Protein AF-A0A965MIX3-F1 (afdb_monomer)

Mean predicted aligned error: 8.09 Å

Secondary structure (DSSP, 8-state):
-EEEEEEPEE-SS--TT-EEEEEEE--SS---EEEEE-TT-S-B-TT--BSEEEETTTTEEEE-HHHHHHHHHHS----EEEEEEE--TT---EEEEEE--EE--S-EEEEETTT--TTS--SSSTT-BS-HHHHHTT--TT-EEEEESEE--TT--TT----TT--TT-HHHH----SEEEES-B--SSS-EEEEESSTT-EEE--TTEEEEEES-EEEEEES-EEE-SHHHHGGGHHHHTTEEEEETTT-TT--GGGTTT-B-TTS-B-EEEEEEEE-TTS-EEEEEEEEPPTT--HHHHHHHT--------------B--GGGT-EEEEEES-EEEEEES-EEES-SS-SEEEES-EEEEEES-EEES-STT-SS---SEEEES----S-TTS--S-SEEEEEES-EEES---SS----TT-SS---------SEEEEEE--TTTTSTT---EEEEES-EEES-SS-SB--EEES--

Radius of gyration: 25.06 Å; Cα contacts (8 Å, |Δi|>4): 1300; chains: 1; bounding box: 61×59×76 Å

Sequence (480 aa):
CIRDRSANNLIGEAKENEVVAKFTVFDADGDDLYIGWENGGVPTDELEMPLYDINPSENGIILTRAGAQFANDNSYLPEISLVLVDDAENDQGSAVASVRPHVVMGTAYFVDQKDGADANSGLDLADAFSSIEKANDVVQPGDTVFIVGSYARDDYNPDFEIAADTDLMDPYIWNSQNTILIKDIYGTESEPITYRGWDDNAKVIAQGTAGIQVRSSQYVNIENLEVFGLVDHIGDGAKKLQFVYRMDVNRVSDYNREDYQYLQDSDGNQFDLFIGSTFDESGATDYDYFYRIPPDSSAEFVKLNFSNPDTDPLIQNLHDDRPALTSTRGILVKDSQYVNIVENHTHHIPGTGIRVAGSEYVNVIGNEVNDTTRASSQGTQALVVSDATHLIDVDDDLSNIYKIVIARNEVHHNFNEVYSWVGNKTFITPHLDEGNGVSPQWLTDESWIADDATGLVLLAENTTYLNGLSGVNNHAGDRV

Foldseek 3Di:
DWDDKKAAEADPQFDFFAFGMAIDDDDPPPDDKDKAFPDPHADADPVRHHQWDQDPVGNTITGHPRVSVCCVVQQFHDKGKMKIWDPPPPDTDIDIDIDTGGRQQDAEFEEELPQEDLVFPRRDPNRHHNDPVSVLVDDAFRYEYAAEAEQFDPPDDPQAALDPPDDLPPVQQQAQDESAENEPEEYDPSGAYEYEYNIQRREQEFFHAESYEYYNYERYEYAHYHQAYCLVRHDPVLQVQLQKWKDQQVVDPPDDPVQQQQAADPVRHRFKHWQDFDADPVRHTGMTMIGGDAPPQDPCNCVVPPDDDDDDHDDDDDPTRGGSNQAYERYEYELYEQYEYEQYEFECASAEDYEYANYWQYENEQYEWAHYVASHLAAGAHHEYAQYAQPQDPVRPPDDLARYEHANYEFAHFWYNFAHDDRRDSHGDRDRQHHAGHEYEHPPHCRSPDPPGRHAYDYYHYHAYHTTNYNYYYHNHDRD

Solvent-accessible surface area (backbone atoms only — not comparable to full-atom values): 24632 Å² total; per-residue (Å²): 82,74,76,49,76,47,53,34,74,37,78,64,87,54,45,62,68,38,69,35,31,38,55,44,75,46,74,94,83,76,73,69,73,44,82,43,57,36,101,80,53,67,58,54,52,100,83,70,42,48,25,57,43,81,38,85,91,71,52,26,34,21,24,26,66,54,22,14,50,45,33,67,76,65,49,45,53,76,68,46,48,33,29,39,39,43,72,50,95,84,60,73,52,69,35,75,53,69,50,56,38,45,46,51,66,46,57,58,33,26,29,20,53,83,82,32,35,72,86,44,82,13,68,40,82,91,36,7,15,30,40,66,68,62,50,68,76,67,67,50,54,17,16,32,39,28,36,40,42,64,42,56,41,97,82,66,57,93,84,56,60,54,52,101,82,55,66,90,78,43,62,76,44,54,40,51,62,51,40,34,76,48,62,71,45,66,30,36,97,94,25,39,28,34,40,29,32,61,48,96,64,12,32,35,41,24,34,12,50,11,17,36,29,41,29,56,27,30,21,36,36,41,33,47,32,40,28,36,33,48,34,80,45,38,48,81,33,29,68,71,52,37,44,36,32,34,34,55,55,79,80,38,94,82,65,53,70,78,60,53,48,24,36,53,51,101,86,68,49,70,34,29,38,65,77,50,69,44,60,46,98,86,68,46,74,40,36,41,30,32,38,51,48,56,72,90,64,47,74,63,60,49,51,76,74,66,71,82,89,90,73,80,80,74,90,86,84,62,73,65,46,58,48,15,57,29,50,12,18,19,39,30,40,30,52,28,35,46,33,39,41,33,47,27,40,24,28,31,9,12,9,27,15,37,36,40,31,48,27,33,41,36,39,40,33,48,25,40,37,28,44,7,9,33,34,10,27,55,81,35,30,24,32,33,40,27,31,37,45,50,84,73,51,76,93,72,59,86,60,75,60,49,30,29,39,43,28,48,25,43,26,30,50,11,28,38,78,36,47,32,55,56,68,80,48,98,64,57,70,86,46,80,67,33,3,26,15,42,28,43,29,47,33,65,32,71,45,44,66,34,94,81,48,69,62,22,40,42,82,43,78,57,49,54,46,72,26,40,68,33,40,67,46,76,46,69,47,63,56,105

pLDDT: mean 85.26, std 15.18, range [28.98, 98.88]

Nearest PDB structures (foldseek):
  7b8b-assembly2_B  TM=4.689E-01  e=3.485E-02  Arabidopsis thaliana
  5zku-assembly1_A  TM=3.516E-01  e=1.735E-02  Pseudarthrobacter chlorophenolicus A6
  8ikx-assembly1_A  TM=3.765E-01  e=4.047E-02  Arabidopsis thaliana
  6w4q-assembly2_D  TM=2.371E-01  e=5.512E-03  Kuttervirus CBA120
  5zkw-assembly2_F  TM=2.439E-01  e=1.274E-01  Pseudarthrobacter chlorophenolicus A6

Structure (mmCIF, N/CA/C/O backbone):
data_AF-A0A965MIX3-F1
#
_entry.id   AF-A0A965MIX3-F1
#
loop_
_atom_site.group_PDB
_atom_site.id
_atom_site.type_symbol
_atom_site.label_atom_id
_atom_site.label_alt_id
_atom_site.label_comp_id
_atom_site.label_asym_id
_atom_site.label_entity_id
_atom_site.label_seq_id
_atom_site.pdbx_PDB_ins_code
_atom_site.Cartn_x
_atom_site.Cartn_y
_atom_site.Cartn_z
_atom_site.occupancy
_atom_site.B_iso_or_equiv
_atom_site.auth_seq_id
_atom_site.auth_comp_id
_atom_site.auth_asym_id
_atom_site.auth_atom_id
_atom_site.pdbx_PDB_model_num
ATOM 1 N N . CYS A 1 1 ? 1.453 -23.597 18.185 1.00 55.38 1 CYS A N 1
ATOM 2 C CA . CYS A 1 1 ? 1.616 -22.218 17.661 1.00 55.38 1 CYS A CA 1
ATOM 3 C C . CYS A 1 1 ? 0.250 -21.602 17.349 1.00 55.38 1 CYS A C 1
ATOM 5 O O . CYS A 1 1 ? -0.703 -22.334 17.093 1.00 55.38 1 CYS A O 1
ATOM 7 N N . ILE A 1 2 ? 0.143 -20.274 17.354 1.00 56.72 2 ILE A N 1
ATOM 8 C CA . ILE A 1 2 ? -1.032 -19.566 16.818 1.00 56.72 2 ILE A CA 1
ATOM 9 C C . ILE A 1 2 ? -0.927 -19.614 15.292 1.00 56.72 2 ILE A C 1
ATOM 11 O O . ILE A 1 2 ? 0.169 -19.424 14.766 1.00 56.72 2 ILE A O 1
ATOM 15 N N . ARG A 1 3 ? -2.017 -19.953 14.600 1.00 53.84 3 ARG A N 1
ATOM 16 C CA . ARG A 1 3 ? -2.045 -20.026 13.130 1.00 53.84 3 ARG A CA 1
ATOM 17 C C . ARG A 1 3 ? -2.667 -18.791 12.509 1.00 53.84 3 ARG A C 1
ATOM 19 O O . ARG A 1 3 ? -2.034 -18.182 11.666 1.00 53.84 3 ARG A O 1
ATOM 26 N N . ASP A 1 4 ? -3.848 -18.418 12.993 1.00 61.09 4 ASP A N 1
ATOM 27 C CA . ASP A 1 4 ? -4.635 -17.325 12.429 1.00 61.09 4 ASP A CA 1
ATOM 28 C C . ASP A 1 4 ? -5.164 -16.430 13.548 1.00 61.09 4 ASP A C 1
ATOM 30 O O . ASP A 1 4 ? -5.455 -16.896 14.660 1.00 61.09 4 ASP A O 1
ATOM 34 N N . ARG A 1 5 ? -5.307 -15.145 13.237 1.00 70.75 5 ARG A N 1
ATOM 35 C CA . ARG A 1 5 ? -5.892 -14.126 14.107 1.00 70.75 5 ARG A CA 1
ATOM 36 C C . ARG A 1 5 ? -6.788 -13.237 13.257 1.00 70.75 5 ARG A C 1
ATOM 38 O O . ARG A 1 5 ? -6.349 -12.765 12.220 1.00 70.75 5 ARG A O 1
ATOM 45 N N . SER A 1 6 ? -8.010 -13.003 13.716 1.00 74.56 6 SER A N 1
ATOM 46 C CA . SER A 1 6 ? -8.964 -12.140 13.017 1.00 74.56 6 SER A CA 1
ATOM 47 C C . SER A 1 6 ? -9.573 -11.154 14.007 1.00 74.56 6 SER A C 1
ATOM 49 O O . SER A 1 6 ? -10.081 -11.576 15.055 1.00 74.56 6 SER A O 1
ATOM 51 N N . ALA A 1 7 ? -9.564 -9.865 13.682 1.00 80.06 7 ALA A N 1
ATOM 52 C CA . ALA A 1 7 ? -10.340 -8.857 14.398 1.00 80.06 7 ALA A CA 1
ATOM 53 C C . ALA A 1 7 ? -11.741 -8.747 13.795 1.00 80.06 7 ALA A C 1
ATOM 55 O O . ALA A 1 7 ? -11.904 -8.707 12.578 1.00 80.06 7 ALA A O 1
ATOM 56 N N . ASN A 1 8 ? -12.756 -8.651 14.650 1.00 84.19 8 ASN A N 1
ATOM 57 C CA . ASN A 1 8 ? -14.099 -8.309 14.202 1.00 84.19 8 ASN A CA 1
ATOM 58 C C . ASN A 1 8 ? -14.252 -6.788 14.112 1.00 84.19 8 ASN A C 1
ATOM 60 O O . ASN A 1 8 ? -13.703 -6.035 14.921 1.00 84.19 8 ASN A O 1
ATOM 64 N N . ASN A 1 9 ? -15.064 -6.354 13.151 1.00 88.88 9 ASN A N 1
ATOM 65 C CA . ASN A 1 9 ? -15.452 -4.958 13.000 1.00 88.88 9 ASN A CA 1
ATOM 66 C C . ASN A 1 9 ? -16.675 -4.670 13.880 1.00 88.88 9 ASN A C 1
ATOM 68 O O . ASN A 1 9 ? -17.725 -5.291 13.704 1.00 88.88 9 ASN A O 1
ATOM 72 N N . LEU A 1 10 ? -16.556 -3.718 14.805 1.00 90.75 10 LEU A N 1
ATOM 73 C CA . LEU A 1 10 ? -17.672 -3.227 15.609 1.00 90.75 10 LEU A CA 1
ATOM 74 C C . LEU A 1 10 ? -18.407 -2.141 14.826 1.00 90.75 10 LEU A C 1
ATOM 76 O O . LEU A 1 10 ? -17.946 -1.003 14.727 1.00 90.75 10 LEU A O 1
ATOM 80 N N . ILE A 1 11 ? -19.541 -2.520 14.235 1.00 90.31 11 ILE A N 1
ATOM 81 C CA . ILE A 1 11 ? -20.401 -1.610 13.477 1.00 90.31 11 ILE A CA 1
ATOM 82 C C . ILE A 1 11 ? -21.569 -1.173 14.361 1.00 90.31 11 ILE A C 1
ATOM 84 O O . ILE A 1 11 ? -22.446 -1.972 14.699 1.00 90.31 11 ILE A O 1
ATOM 88 N N . GLY A 1 12 ? -21.608 0.118 14.681 1.00 87.94 12 GLY A N 1
ATOM 89 C CA . GLY A 1 12 ? -22.600 0.696 15.584 1.00 87.94 12 GLY A CA 1
ATOM 90 C C . GLY A 1 12 ? -22.207 0.567 17.058 1.00 87.94 12 GLY A C 1
ATOM 91 O O . GLY A 1 12 ? -21.036 0.436 17.392 1.00 87.94 12 GLY A O 1
ATOM 92 N N . GLU A 1 13 ? -23.198 0.645 17.949 1.00 91.56 13 GLU A N 1
ATOM 93 C CA . GLU A 1 13 ? -22.971 0.646 19.402 1.00 91.56 13 GLU A CA 1
ATOM 94 C C . GLU A 1 13 ? -22.423 -0.705 19.893 1.00 91.56 13 GLU A C 1
ATOM 96 O O . GLU A 1 13 ? -23.115 -1.729 19.808 1.00 91.56 13 GLU A O 1
ATOM 101 N N . ALA A 1 14 ? -21.212 -0.674 20.458 1.00 93.50 14 ALA A N 1
ATOM 102 C CA . ALA A 1 14 ? -20.521 -1.831 21.019 1.00 93.50 14 ALA A CA 1
ATOM 103 C C . ALA A 1 14 ? -21.218 -2.347 22.287 1.00 93.50 14 ALA A C 1
ATOM 105 O O . ALA A 1 14 ? -21.688 -1.558 23.118 1.00 93.50 14 ALA A O 1
ATOM 106 N N . LYS A 1 15 ? -21.274 -3.675 22.466 1.00 94.62 15 LYS A N 1
ATOM 107 C CA . LYS A 1 15 ? -22.024 -4.331 23.556 1.00 94.62 15 LYS A CA 1
ATOM 108 C C . LYS A 1 15 ? -21.170 -5.275 24.397 1.00 94.62 15 LYS A C 1
ATOM 110 O O . LYS A 1 15 ? -20.228 -5.902 23.932 1.00 94.62 15 LYS A O 1
ATOM 115 N N . GLU A 1 16 ? -21.558 -5.431 25.663 1.00 95.50 16 GLU A N 1
ATOM 116 C CA . GLU A 1 16 ? -20.978 -6.448 26.547 1.00 95.50 16 GLU A CA 1
ATOM 117 C C . GLU A 1 16 ? -21.191 -7.859 25.966 1.00 95.50 16 GLU A C 1
ATOM 119 O O . GLU A 1 16 ? -22.294 -8.201 25.530 1.00 95.50 16 GLU A O 1
ATOM 124 N N . ASN A 1 17 ? -20.148 -8.689 26.024 1.00 92.69 17 ASN A N 1
ATOM 125 C CA . ASN A 1 17 ? -20.038 -10.026 25.429 1.00 92.69 17 ASN A CA 1
ATOM 126 C C . ASN A 1 17 ? -19.986 -10.069 23.892 1.00 92.69 17 ASN A C 1
ATOM 128 O O . ASN A 1 17 ? -20.071 -11.151 23.313 1.00 92.69 17 ASN A O 1
ATOM 132 N N . GLU A 1 18 ? -19.845 -8.929 23.217 1.00 92.31 18 GLU A N 1
ATOM 133 C CA . GLU A 1 18 ? -19.603 -8.906 21.776 1.00 92.31 18 GLU A CA 1
ATOM 134 C C . GLU A 1 18 ? -18.196 -9.427 21.462 1.00 92.31 18 GLU A C 1
ATOM 136 O O . GLU A 1 18 ? -17.225 -9.032 22.109 1.00 92.31 18 GLU A O 1
ATOM 141 N N . VAL A 1 19 ? -18.085 -10.345 20.497 1.00 90.81 19 VAL A N 1
ATOM 142 C CA . VAL A 1 19 ? -16.802 -10.934 20.087 1.00 90.81 19 VAL A CA 1
ATOM 143 C C . VAL A 1 19 ? -16.039 -9.916 19.249 1.00 90.81 19 VAL A C 1
ATOM 145 O O . VAL A 1 19 ? -16.538 -9.480 18.215 1.00 90.81 19 VAL A O 1
ATOM 148 N N . VAL A 1 20 ? -14.817 -9.590 19.658 1.00 90.62 20 VAL A N 1
ATOM 149 C CA . VAL A 1 20 ? -13.956 -8.585 19.012 1.00 90.62 20 VAL A CA 1
ATOM 150 C C . VAL A 1 20 ? -12.722 -9.170 18.346 1.00 90.62 20 VAL A C 1
ATOM 152 O O . VAL A 1 20 ? -12.152 -8.541 17.460 1.00 90.62 20 VAL A O 1
ATOM 155 N N . ALA A 1 21 ? -12.325 -10.381 18.724 1.00 88.69 21 ALA A N 1
ATOM 156 C CA . ALA A 1 21 ? -11.260 -11.104 18.047 1.00 88.69 21 ALA A CA 1
ATOM 157 C C . ALA A 1 21 ? -11.451 -12.614 18.164 1.00 88.69 21 ALA A C 1
ATOM 159 O O . ALA A 1 21 ? -12.106 -13.102 19.089 1.00 88.69 21 ALA A O 1
ATOM 160 N N . LYS A 1 22 ? -10.839 -13.357 17.244 1.00 85.12 22 LYS A N 1
ATOM 161 C CA . LYS A 1 22 ? -10.711 -14.815 17.303 1.00 85.12 22 LYS A CA 1
ATOM 162 C C . LYS A 1 22 ? -9.271 -15.215 17.036 1.00 85.12 22 LYS A C 1
ATOM 164 O O . LYS A 1 22 ? -8.594 -14.592 16.222 1.00 85.12 22 LYS A O 1
ATOM 169 N N . PHE A 1 23 ? -8.839 -16.274 17.712 1.00 78.31 23 PHE A N 1
ATOM 170 C CA . PHE A 1 23 ? -7.507 -16.842 17.548 1.00 78.31 23 PHE A CA 1
ATOM 171 C C . PHE A 1 23 ? -7.619 -18.338 17.283 1.00 78.31 23 PHE A C 1
ATOM 173 O O . PHE A 1 23 ? -8.242 -19.077 18.051 1.00 78.31 23 PHE A O 1
ATOM 180 N N . THR A 1 24 ? -6.984 -18.794 16.207 1.00 74.69 24 THR A N 1
ATOM 181 C CA . THR A 1 24 ? -6.871 -20.220 15.906 1.00 74.69 24 THR A CA 1
ATOM 182 C C . THR A 1 24 ? -5.557 -20.734 16.465 1.00 74.69 24 THR A C 1
ATOM 184 O O . THR A 1 24 ? -4.473 -20.335 16.033 1.00 74.69 24 THR A O 1
ATOM 187 N N . VAL A 1 25 ? -5.652 -21.650 17.423 1.00 72.12 25 VAL A N 1
ATOM 188 C CA . VAL A 1 25 ? -4.497 -22.282 18.061 1.00 72.12 25 VAL A CA 1
ATOM 189 C C . VAL A 1 25 ? -4.278 -23.670 17.472 1.00 72.12 25 VAL A C 1
ATOM 191 O O . VAL A 1 25 ? -5.223 -24.437 17.288 1.00 72.12 25 VAL A O 1
ATOM 194 N N . PHE A 1 26 ? -3.030 -23.983 17.136 1.00 69.81 26 PHE A N 1
ATOM 195 C CA . PHE A 1 26 ? -2.624 -25.309 16.697 1.00 69.81 26 PHE A CA 1
ATOM 196 C C . PHE A 1 26 ? -1.649 -25.912 17.695 1.00 69.81 26 PHE A C 1
ATOM 198 O O . PHE A 1 26 ? -0.564 -25.374 17.921 1.00 69.81 26 PHE A O 1
ATOM 205 N N . ASP A 1 27 ? -2.048 -27.055 18.221 1.00 69.31 27 ASP A N 1
ATOM 206 C CA . ASP A 1 27 ? -1.254 -27.937 19.055 1.00 69.31 27 ASP A CA 1
ATOM 207 C C . ASP A 1 27 ? -0.818 -29.140 18.201 1.00 69.31 27 ASP A C 1
ATOM 209 O O . ASP A 1 27 ? -1.652 -29.795 17.565 1.00 69.31 27 ASP A O 1
ATOM 213 N N . ALA A 1 28 ? 0.491 -29.366 18.100 1.00 69.00 28 ALA A N 1
ATOM 214 C CA . ALA A 1 28 ? 1.048 -30.393 17.225 1.00 69.00 28 ALA A CA 1
ATOM 215 C C . ALA A 1 28 ? 1.093 -31.778 17.893 1.00 69.00 28 ALA A C 1
ATOM 217 O O . ALA A 1 28 ? 1.092 -32.793 17.188 1.00 69.00 28 ALA A O 1
ATOM 218 N N . ASP A 1 29 ? 1.142 -31.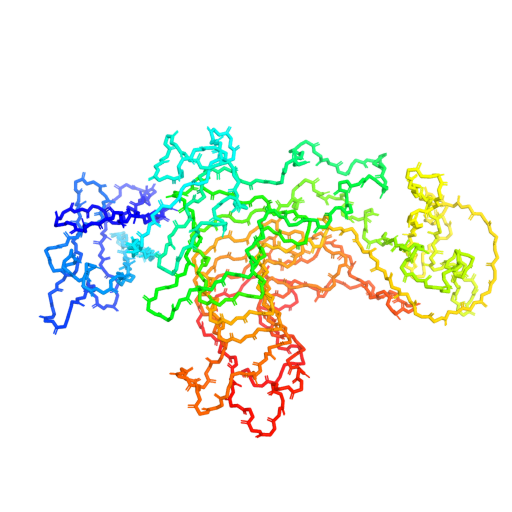821 19.219 1.00 72.06 29 ASP A N 1
ATOM 219 C CA . ASP A 1 29 ? 1.422 -32.982 20.058 1.00 72.06 29 ASP A CA 1
ATOM 220 C C . ASP A 1 29 ? 0.281 -33.346 21.017 1.00 72.06 29 ASP A C 1
ATOM 222 O O . ASP A 1 29 ? 0.240 -34.486 21.494 1.00 72.06 29 ASP A O 1
ATOM 226 N N . GLY A 1 30 ? -0.729 -32.485 21.145 1.00 68.44 30 GLY A N 1
ATOM 227 C CA . GLY A 1 30 ? -2.009 -32.797 21.778 1.00 68.44 30 GLY A CA 1
ATOM 228 C C . GLY A 1 30 ? -2.012 -32.616 23.295 1.00 68.44 30 GLY A C 1
ATOM 229 O O . GLY A 1 30 ? -2.761 -33.338 23.966 1.00 68.44 30 GLY A O 1
ATOM 230 N N . ASP A 1 31 ? -1.146 -31.758 23.830 1.00 71.44 31 ASP A N 1
ATOM 231 C CA . ASP A 1 31 ? -1.037 -31.457 25.251 1.00 71.44 31 ASP A CA 1
ATOM 232 C C . ASP A 1 31 ? -1.822 -30.196 25.672 1.00 71.44 31 ASP A C 1
ATOM 234 O O . ASP A 1 31 ? -2.652 -29.650 24.940 1.00 71.44 31 ASP A O 1
ATOM 238 N N . ASP A 1 32 ? -1.689 -29.813 26.943 1.00 69.88 32 ASP A N 1
ATOM 239 C CA . ASP A 1 32 ? -2.460 -28.703 27.494 1.00 69.88 32 ASP A CA 1
ATOM 240 C C . ASP A 1 32 ? -1.818 -27.365 27.087 1.00 69.88 32 ASP A C 1
ATOM 242 O O . ASP A 1 32 ? -0.788 -26.958 27.622 1.00 69.88 32 ASP A O 1
ATOM 246 N N . LEU A 1 33 ? -2.475 -26.634 26.183 1.00 73.06 33 LEU A N 1
ATOM 247 C CA . LEU A 1 33 ? -2.103 -25.258 25.854 1.00 73.06 33 LEU A CA 1
ATOM 248 C C . LEU A 1 33 ? -2.703 -24.254 26.842 1.00 73.06 33 LEU A C 1
ATOM 250 O O . LEU A 1 33 ? -3.912 -24.243 27.098 1.00 73.06 33 LEU A O 1
ATOM 254 N N . TYR A 1 34 ? -1.878 -23.313 27.296 1.00 75.88 34 TYR A N 1
ATOM 255 C CA . TYR A 1 34 ? -2.325 -22.179 28.099 1.00 75.88 34 TYR A CA 1
ATOM 256 C C . TYR A 1 34 ? -2.356 -20.906 27.257 1.00 75.88 34 TYR A C 1
ATOM 258 O O . TYR A 1 34 ? -1.333 -20.471 26.733 1.00 75.88 34 TYR A O 1
ATOM 266 N N . ILE A 1 35 ? -3.536 -20.286 27.163 1.00 78.81 35 ILE A N 1
ATOM 267 C CA . ILE A 1 35 ? -3.711 -18.949 26.586 1.00 78.81 35 ILE A CA 1
ATOM 268 C C . ILE A 1 35 ? -3.766 -17.944 27.732 1.00 78.81 35 ILE A C 1
ATOM 270 O O . ILE A 1 35 ? -4.608 -18.051 28.627 1.00 78.81 35 ILE A O 1
ATOM 274 N N . GLY A 1 36 ? -2.880 -16.957 27.696 1.00 81.31 36 GLY A N 1
ATOM 275 C CA . GLY A 1 36 ? -2.851 -15.852 28.644 1.00 81.31 36 GLY A CA 1
ATOM 276 C C . GLY A 1 36 ? -2.618 -14.518 27.950 1.00 81.31 36 GLY A C 1
ATOM 277 O O . GLY A 1 36 ? -2.338 -14.456 26.758 1.00 81.31 36 GLY A O 1
ATOM 278 N N . TRP A 1 37 ? -2.724 -13.440 28.717 1.00 86.00 37 TRP A N 1
ATOM 279 C CA . TRP A 1 37 ? -2.350 -12.100 28.270 1.00 86.00 37 TRP A CA 1
ATOM 280 C C . TRP A 1 37 ? -0.827 -11.934 28.301 1.00 86.00 37 TRP A C 1
ATOM 282 O O . TRP A 1 37 ? -0.173 -12.423 29.226 1.00 86.00 37 TRP A O 1
ATOM 292 N N . GLU A 1 38 ? -0.260 -11.244 27.313 1.00 81.94 38 GLU A N 1
ATOM 293 C CA . GLU A 1 38 ? 1.175 -10.928 27.290 1.00 81.94 38 GLU A CA 1
ATOM 294 C C . GLU A 1 38 ? 1.558 -9.890 28.380 1.00 81.94 38 GLU A C 1
ATOM 296 O O . GLU A 1 38 ? 0.695 -9.215 28.942 1.00 81.94 38 GLU A O 1
ATOM 301 N N . ASN A 1 39 ? 2.859 -9.788 28.704 1.00 61.84 39 ASN A N 1
ATOM 302 C CA . ASN A 1 39 ? 3.521 -8.899 29.682 1.00 61.84 39 ASN A CA 1
ATOM 303 C C . ASN A 1 39 ? 2.897 -7.489 29.843 1.00 61.84 39 ASN A C 1
ATOM 305 O O . ASN A 1 39 ? 3.405 -6.499 29.321 1.00 61.84 39 ASN A O 1
ATOM 309 N N . GLY A 1 40 ? 1.845 -7.392 30.655 1.00 61.38 40 GLY A N 1
ATOM 310 C CA . GLY A 1 40 ? 1.073 -6.166 30.886 1.00 61.38 40 GLY A CA 1
ATOM 311 C C . GLY A 1 40 ? -0.353 -6.445 31.364 1.00 61.38 40 GLY A C 1
ATOM 312 O O . GLY A 1 40 ? -0.945 -5.609 32.041 1.00 61.38 40 GLY A O 1
ATOM 313 N N . GLY A 1 41 ? -0.853 -7.659 31.111 1.00 82.88 41 GLY A N 1
ATOM 314 C CA . GLY A 1 41 ? -2.212 -8.055 31.467 1.00 82.88 41 GLY A CA 1
ATOM 315 C C . GLY A 1 41 ? -3.227 -7.573 30.436 1.00 82.88 41 GLY A C 1
ATOM 316 O O . GLY A 1 41 ? -2.879 -6.991 29.411 1.00 82.88 41 GLY A O 1
ATOM 317 N N . VAL A 1 42 ? -4.501 -7.850 30.695 1.00 91.06 42 VAL A N 1
ATOM 318 C CA . VAL A 1 42 ? -5.584 -7.362 29.841 1.00 91.06 42 VAL A CA 1
ATOM 319 C C . VAL A 1 42 ? -5.594 -5.826 29.832 1.00 91.06 42 VAL A C 1
ATOM 321 O O . VAL A 1 42 ? -5.492 -5.228 30.906 1.00 91.06 42 VAL A O 1
ATOM 324 N N . PRO A 1 43 ? -5.727 -5.172 28.663 1.00 92.56 43 PRO A N 1
ATOM 325 C CA . PRO A 1 43 ? -5.941 -3.731 28.586 1.00 92.56 43 PRO A CA 1
ATOM 326 C C . PRO A 1 43 ? -7.066 -3.262 29.513 1.00 92.56 43 PRO A C 1
ATOM 328 O O . PRO A 1 43 ? -8.080 -3.949 29.663 1.00 92.56 43 PRO A O 1
ATOM 331 N N . THR A 1 44 ? -6.885 -2.094 30.132 1.00 93.81 44 THR A N 1
ATOM 332 C CA . THR A 1 44 ? -7.835 -1.522 31.096 1.00 93.81 44 THR A CA 1
ATOM 333 C C . THR A 1 44 ? -8.220 -0.087 30.741 1.00 93.81 44 THR A C 1
ATOM 335 O O . THR A 1 44 ? -7.500 0.584 30.002 1.00 93.81 44 THR A O 1
ATOM 338 N N . ASP A 1 45 ? -9.368 0.370 31.246 1.00 91.94 45 ASP A N 1
ATOM 339 C CA . ASP A 1 45 ? -9.755 1.785 31.215 1.00 91.94 45 ASP A CA 1
ATOM 340 C C . ASP A 1 45 ? -9.014 2.614 32.290 1.00 91.94 45 ASP A C 1
ATOM 342 O O . ASP A 1 45 ? -8.186 2.107 33.049 1.00 91.94 45 ASP A O 1
ATOM 346 N N . GLU A 1 46 ? -9.336 3.908 32.397 1.00 90.94 46 GLU A N 1
ATOM 347 C CA . GLU A 1 46 ? -8.763 4.811 33.411 1.00 90.94 46 GLU A CA 1
ATOM 348 C C . GLU A 1 46 ? -9.060 4.396 34.868 1.00 90.94 46 GLU A C 1
ATOM 350 O O . GLU A 1 46 ? -8.443 4.916 35.801 1.00 90.94 46 GLU A O 1
ATOM 355 N N . LEU A 1 47 ? -10.014 3.484 35.083 1.00 93.50 47 LEU A N 1
ATOM 356 C CA . LEU A 1 47 ? -10.396 2.941 36.386 1.00 93.50 47 LEU A CA 1
ATOM 357 C C . LEU A 1 47 ? -9.795 1.548 36.637 1.00 93.50 47 LEU A C 1
ATOM 359 O O . LEU A 1 47 ? -10.197 0.886 37.597 1.00 93.50 47 LEU A O 1
ATOM 363 N N . GLU A 1 48 ? -8.844 1.116 35.803 1.00 93.44 48 GLU A N 1
ATOM 364 C CA . GLU A 1 48 ? -8.202 -0.203 35.840 1.00 93.44 48 GLU A CA 1
ATOM 365 C C . GLU A 1 48 ? -9.190 -1.370 35.618 1.00 93.44 48 GLU A C 1
ATOM 367 O O . GLU A 1 48 ? -8.924 -2.514 35.999 1.00 93.44 48 GLU A O 1
ATOM 372 N N . MET A 1 49 ? -10.345 -1.113 34.990 1.00 95.44 49 MET A N 1
ATOM 373 C CA . MET A 1 49 ? -11.313 -2.156 34.652 1.00 95.44 49 MET A CA 1
ATOM 374 C C . MET A 1 49 ? -10.918 -2.838 33.337 1.00 95.44 49 MET A C 1
ATOM 376 O O . MET A 1 49 ? -10.658 -2.144 32.354 1.00 95.44 49 MET A O 1
ATOM 380 N N . PRO A 1 50 ? -10.898 -4.183 33.273 1.00 96.12 50 PRO A N 1
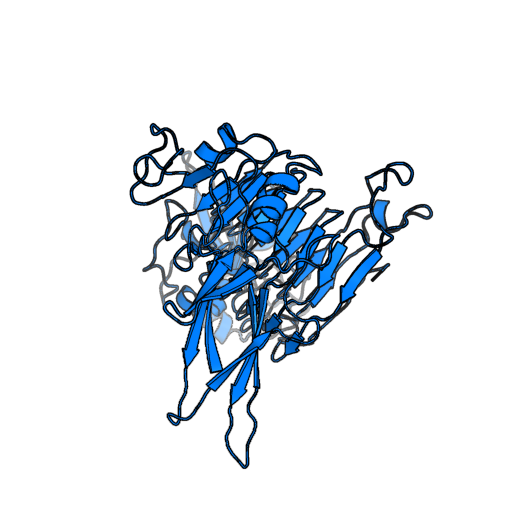ATOM 381 C CA . PRO A 1 50 ? -10.481 -4.913 32.078 1.00 96.12 50 PRO A CA 1
ATOM 382 C C . PRO A 1 50 ? -11.432 -4.641 30.915 1.00 96.12 50 PRO A C 1
ATOM 384 O O . PRO A 1 50 ? -12.647 -4.731 31.087 1.00 96.12 50 PRO A O 1
ATOM 387 N N . LEU A 1 51 ? -10.896 -4.345 29.732 1.00 96.25 51 LEU A N 1
ATOM 388 C CA . LEU A 1 51 ? -11.690 -4.082 28.527 1.00 96.25 51 LEU A CA 1
ATOM 389 C C . LEU A 1 51 ? -12.152 -5.373 27.843 1.00 96.25 51 LEU A C 1
ATOM 391 O O . LEU A 1 51 ? -13.220 -5.412 27.232 1.00 96.25 51 LEU A O 1
ATOM 395 N N . TYR A 1 52 ? -11.378 -6.445 27.993 1.00 95.25 52 TYR A N 1
ATOM 396 C CA . TYR A 1 52 ? -11.618 -7.718 27.325 1.00 95.25 52 TYR A CA 1
ATOM 397 C C . TYR A 1 52 ? -11.759 -8.875 28.310 1.00 95.25 52 TYR A C 1
ATOM 399 O O . TYR A 1 52 ? -11.257 -8.821 29.432 1.00 95.25 52 TYR A O 1
ATOM 407 N N . ASP A 1 53 ? -12.407 -9.944 27.864 1.00 92.75 53 ASP A N 1
ATOM 408 C CA . ASP A 1 53 ? -12.376 -11.244 28.524 1.00 92.75 53 ASP A CA 1
ATOM 409 C C . ASP A 1 53 ? -12.111 -12.351 27.498 1.00 92.75 53 ASP A C 1
ATOM 411 O O . ASP A 1 53 ? -12.449 -12.226 26.316 1.00 92.75 53 ASP A O 1
ATOM 415 N N . ILE A 1 54 ? -11.488 -13.438 27.946 1.00 88.69 54 ILE A N 1
ATOM 416 C CA . ILE A 1 54 ? -11.278 -14.623 27.116 1.00 88.69 54 ILE A CA 1
ATOM 417 C C . ILE A 1 54 ? -12.564 -15.445 27.187 1.00 88.69 54 ILE A C 1
ATOM 419 O O . ILE A 1 54 ? -12.970 -15.864 28.268 1.00 88.69 54 ILE A O 1
ATOM 423 N N . ASN A 1 55 ? -13.202 -15.710 26.044 1.00 83.31 55 ASN A N 1
ATOM 424 C CA . ASN A 1 55 ? -14.332 -16.628 25.953 1.00 83.31 55 ASN A CA 1
ATOM 425 C C . ASN A 1 55 ? -13.837 -18.037 25.562 1.00 83.31 55 ASN A C 1
ATOM 427 O O . ASN A 1 55 ? -13.705 -18.338 24.369 1.00 83.31 55 ASN A O 1
ATOM 431 N N . PRO A 1 56 ? -13.616 -18.944 26.535 1.00 65.44 56 PRO A N 1
ATOM 432 C CA . PRO A 1 56 ? -13.092 -20.282 26.268 1.00 65.44 56 PRO A CA 1
ATOM 433 C C . PRO A 1 56 ? -14.073 -21.188 25.513 1.00 65.44 56 PRO A C 1
ATOM 435 O O . PRO A 1 56 ? -13.675 -22.243 25.034 1.00 65.44 56 PRO A O 1
ATOM 438 N N . SER A 1 57 ? -15.355 -20.817 25.408 1.00 65.00 57 SER A N 1
ATOM 439 C CA . SER A 1 57 ? -16.341 -21.624 24.678 1.00 65.00 57 SER A CA 1
ATOM 440 C C . SER A 1 57 ? -16.327 -21.394 23.162 1.00 65.00 57 SER A C 1
ATOM 442 O O . SER A 1 57 ? -16.863 -22.222 22.427 1.00 65.00 57 SER A O 1
ATOM 444 N N . GLU A 1 58 ? -15.686 -20.317 22.692 1.00 62.28 58 GLU A N 1
ATOM 445 C CA . GLU A 1 58 ? -15.700 -19.900 21.281 1.00 62.28 58 GLU A CA 1
ATOM 446 C C . GLU A 1 58 ? -14.307 -19.584 20.702 1.00 62.28 58 GLU A C 1
ATOM 448 O O . GLU A 1 58 ? -14.222 -19.133 19.561 1.00 62.28 58 GLU A O 1
ATOM 453 N N . ASN A 1 59 ? -13.217 -19.807 21.456 1.00 67.94 59 ASN A N 1
ATOM 454 C CA . ASN A 1 59 ? -11.853 -19.359 21.104 1.00 67.94 59 ASN A CA 1
ATOM 455 C C . ASN A 1 59 ? -11.806 -17.872 20.689 1.00 67.94 59 ASN A C 1
ATOM 457 O O . ASN A 1 59 ? -11.074 -17.471 19.779 1.00 67.94 59 ASN A O 1
ATOM 461 N N . GLY A 1 60 ? -12.635 -17.057 21.345 1.00 83.50 60 GLY A N 1
ATOM 462 C CA . GLY A 1 60 ? -12.830 -15.649 21.027 1.00 83.50 60 GLY A CA 1
ATOM 463 C C . GLY A 1 60 ? -12.486 -14.744 22.199 1.00 83.50 60 GLY A C 1
ATOM 464 O O . GLY A 1 60 ? -12.564 -15.147 23.358 1.00 83.50 60 GLY A O 1
ATOM 465 N N . ILE A 1 61 ? -12.137 -13.503 21.890 1.00 90.38 61 ILE A N 1
ATOM 466 C CA . ILE A 1 61 ? -12.037 -12.416 22.859 1.00 90.38 61 ILE A CA 1
ATOM 467 C C . ILE A 1 61 ? -13.317 -11.600 22.777 1.00 90.38 61 ILE A C 1
ATOM 469 O O . ILE A 1 61 ? -13.753 -11.241 21.681 1.00 90.38 61 ILE A O 1
ATOM 473 N N . ILE A 1 62 ? -13.926 -11.336 23.930 1.00 93.44 62 ILE A N 1
ATOM 474 C CA . ILE A 1 62 ? -15.180 -10.591 24.046 1.00 93.44 62 ILE A CA 1
ATOM 475 C C . ILE A 1 62 ? -14.977 -9.280 24.799 1.00 93.44 62 ILE A C 1
ATOM 477 O O . ILE A 1 62 ? -14.068 -9.161 25.621 1.00 93.44 62 ILE A O 1
ATOM 481 N N . LEU A 1 63 ? -15.850 -8.305 24.553 1.00 95.44 63 LEU A N 1
ATOM 482 C CA . LEU A 1 63 ? -15.897 -7.077 25.340 1.00 95.44 63 LEU A CA 1
ATOM 483 C C . LEU A 1 63 ? -16.485 -7.331 26.723 1.00 95.44 63 LEU A C 1
ATOM 485 O O . LEU A 1 63 ? -17.567 -7.907 26.864 1.00 95.44 63 LEU A O 1
ATOM 489 N N . THR A 1 64 ? -15.827 -6.800 27.747 1.00 96.62 64 THR A N 1
ATOM 490 C CA . THR A 1 64 ? -16.486 -6.586 29.036 1.00 96.62 64 THR A CA 1
ATOM 491 C C . THR A 1 64 ? -17.449 -5.402 28.931 1.00 96.62 64 THR A C 1
ATOM 493 O O . THR A 1 64 ? -17.466 -4.654 27.950 1.00 96.62 64 THR A O 1
ATOM 496 N N . ARG A 1 65 ? -18.222 -5.155 29.991 1.00 96.56 65 ARG A N 1
ATOM 497 C CA . ARG A 1 65 ? -19.006 -3.921 30.098 1.00 96.56 65 ARG A CA 1
ATOM 498 C C . ARG A 1 65 ? -18.142 -2.655 30.003 1.00 96.56 65 ARG A C 1
ATOM 500 O O . ARG A 1 65 ? -18.584 -1.681 29.402 1.00 96.56 65 ARG A O 1
ATOM 507 N N . ALA A 1 66 ? -16.950 -2.667 30.605 1.00 96.88 66 ALA A N 1
ATOM 508 C CA . ALA A 1 66 ? -16.021 -1.540 30.537 1.00 96.88 66 ALA A CA 1
ATOM 509 C C . ALA A 1 66 ? -15.463 -1.379 29.117 1.00 96.88 66 ALA A C 1
ATOM 511 O O . ALA A 1 66 ? -15.444 -0.268 28.605 1.00 96.88 66 ALA A O 1
ATOM 512 N N . GLY A 1 67 ? -15.124 -2.484 28.442 1.00 96.56 67 GLY A N 1
ATOM 513 C CA . GLY A 1 67 ? -14.684 -2.478 27.043 1.00 96.56 67 GLY A CA 1
ATOM 514 C C . GLY A 1 67 ? -15.715 -1.903 26.081 1.00 96.56 67 GLY A C 1
ATOM 515 O O . GLY A 1 67 ? -15.386 -1.047 25.267 1.00 96.56 67 GLY A O 1
ATOM 516 N N . ALA A 1 68 ? -16.975 -2.324 26.207 1.00 95.94 68 ALA A N 1
ATOM 517 C CA . ALA A 1 68 ? -18.064 -1.794 25.390 1.00 95.94 68 ALA A CA 1
ATOM 518 C C . ALA A 1 68 ? -18.254 -0.285 25.597 1.00 95.94 68 ALA A C 1
ATOM 520 O O . ALA A 1 68 ? -18.382 0.463 24.632 1.00 95.94 68 ALA A O 1
ATOM 521 N N . GLN A 1 69 ? -18.225 0.180 26.849 1.00 95.56 69 GLN A N 1
ATOM 522 C CA . GLN A 1 69 ? -18.313 1.609 27.135 1.00 95.56 69 GLN A CA 1
ATOM 523 C C . GLN A 1 69 ? -17.099 2.372 26.584 1.00 95.56 69 GLN A C 1
ATOM 525 O O . GLN A 1 69 ? -17.274 3.391 25.926 1.00 95.56 69 GLN A O 1
ATOM 530 N N . PHE A 1 70 ? -15.889 1.850 26.787 1.00 95.44 70 PHE A N 1
ATOM 531 C CA . PHE A 1 70 ? -14.657 2.452 26.288 1.00 95.44 70 PHE A CA 1
ATOM 532 C C . PHE A 1 70 ? -14.679 2.628 24.766 1.00 95.44 70 PHE A C 1
ATOM 534 O O . PHE A 1 70 ? -14.367 3.714 24.285 1.00 95.44 70 PHE A O 1
ATOM 541 N N . ALA A 1 71 ? -15.086 1.594 24.022 1.00 93.38 71 ALA A N 1
ATOM 542 C CA . ALA A 1 71 ? -15.196 1.646 22.565 1.00 93.38 71 ALA A CA 1
ATOM 543 C C . ALA A 1 71 ? -16.170 2.741 22.105 1.00 93.38 71 ALA A C 1
ATOM 545 O O . ALA A 1 71 ? -15.840 3.520 21.217 1.00 93.38 71 ALA A O 1
ATOM 546 N N . ASN A 1 72 ? -17.340 2.834 22.746 1.00 92.06 72 ASN A N 1
ATOM 547 C CA . ASN A 1 72 ? -18.352 3.840 22.419 1.00 92.06 72 ASN A CA 1
ATOM 548 C C . ASN A 1 72 ? -17.917 5.273 22.789 1.00 92.06 72 ASN A C 1
ATOM 550 O O . ASN A 1 72 ? -18.323 6.218 22.119 1.00 92.06 72 ASN A O 1
ATOM 554 N N . ASP A 1 73 ? -17.111 5.438 23.844 1.00 90.75 73 ASP A N 1
ATOM 555 C CA . ASP A 1 73 ? -16.663 6.750 24.330 1.00 90.75 73 ASP A CA 1
ATOM 556 C C . ASP A 1 73 ? -15.427 7.278 23.573 1.00 90.75 73 ASP A C 1
ATOM 558 O O . ASP A 1 73 ? -15.233 8.491 23.492 1.00 90.75 73 ASP A O 1
ATOM 562 N N . ASN A 1 74 ? -14.587 6.386 23.035 1.00 87.06 74 ASN A N 1
ATOM 563 C CA . ASN A 1 74 ? -13.285 6.749 22.462 1.00 87.06 74 ASN A CA 1
ATOM 564 C C . ASN A 1 74 ? -13.144 6.445 20.971 1.00 87.06 74 ASN A C 1
ATOM 566 O O . ASN A 1 74 ? -12.176 6.893 20.360 1.00 87.06 74 ASN A O 1
ATOM 570 N N . SER A 1 75 ? -14.058 5.669 20.388 1.00 86.75 75 SER A N 1
ATOM 571 C CA . SER A 1 75 ? -14.001 5.273 18.979 1.00 86.75 75 SER A CA 1
ATOM 572 C C . SER A 1 75 ? -12.731 4.491 18.595 1.00 86.75 75 SER A C 1
ATOM 574 O O . SER A 1 75 ? -12.350 4.434 17.431 1.00 86.75 75 SER A O 1
ATOM 576 N N . TYR A 1 76 ? -12.066 3.863 19.569 1.00 89.25 76 TYR A N 1
ATOM 577 C CA . TYR A 1 76 ? -10.968 2.923 19.350 1.00 89.25 76 TYR A CA 1
ATOM 578 C C . TYR A 1 76 ? -10.932 1.870 20.457 1.00 89.25 76 TYR A C 1
ATOM 580 O O . TYR A 1 76 ? -11.542 2.022 21.519 1.00 89.25 76 TYR A O 1
ATOM 588 N N . LEU A 1 77 ? -10.175 0.805 20.210 1.00 91.38 77 LEU A N 1
ATOM 589 C CA . LEU A 1 77 ? -9.932 -0.270 21.160 1.00 91.38 77 LEU A CA 1
ATOM 590 C C . LEU A 1 77 ? -8.425 -0.585 21.229 1.00 91.38 77 LEU A C 1
ATOM 592 O O . LEU A 1 77 ? -7.771 -0.640 20.185 1.00 91.38 77 LEU A O 1
ATOM 596 N N . PRO A 1 78 ? -7.834 -0.763 22.430 1.00 90.81 78 PRO A N 1
ATOM 597 C CA . PRO A 1 78 ? -6.425 -1.128 22.551 1.00 90.81 78 PRO A CA 1
ATOM 598 C C . PRO A 1 78 ? -6.124 -2.499 21.943 1.00 90.81 78 PRO A C 1
ATOM 600 O O . PRO A 1 78 ? -6.975 -3.387 21.946 1.00 90.81 78 PRO A O 1
ATOM 603 N N . GLU A 1 79 ? -4.890 -2.693 21.487 1.00 88.69 79 GLU A N 1
ATOM 604 C CA . GLU A 1 79 ? -4.413 -3.979 20.972 1.00 88.69 79 GLU A CA 1
ATOM 605 C C . GLU A 1 79 ? -4.622 -5.113 21.983 1.00 88.69 79 GLU A C 1
ATOM 607 O O . GLU A 1 79 ? -4.313 -4.992 23.170 1.00 88.69 79 GLU A O 1
ATOM 612 N N . ILE A 1 80 ? -5.150 -6.228 21.493 1.00 89.25 80 ILE A N 1
ATOM 613 C CA . ILE A 1 80 ? -5.249 -7.486 22.223 1.00 89.25 80 ILE A CA 1
ATOM 614 C C . ILE A 1 80 ? -3.940 -8.221 21.960 1.00 89.25 80 ILE A C 1
ATOM 616 O O . ILE A 1 80 ? -3.721 -8.603 20.818 1.00 89.25 80 ILE A O 1
ATOM 620 N N . SER A 1 81 ? -3.102 -8.445 22.978 1.00 87.44 81 SER A N 1
ATOM 621 C CA . SER A 1 81 ? -1.907 -9.300 22.864 1.00 87.44 81 SER A CA 1
ATOM 622 C C . SER A 1 81 ? -1.995 -10.507 23.793 1.00 87.44 81 SER A C 1
ATOM 624 O O . SER A 1 81 ? -2.187 -10.375 25.009 1.00 87.44 81 SER A O 1
ATOM 626 N N . LEU A 1 82 ? -1.861 -11.695 23.209 1.00 86.25 82 LEU A N 1
ATOM 627 C CA . LEU A 1 82 ? -1.952 -12.978 23.890 1.00 86.25 82 LEU A CA 1
ATOM 628 C C . LEU A 1 82 ? -0.645 -13.751 23.757 1.00 86.25 82 LEU A C 1
ATOM 630 O O . LEU A 1 82 ? -0.011 -13.758 22.704 1.00 86.25 82 LEU A O 1
ATOM 634 N N . VAL A 1 83 ? -0.300 -14.476 24.817 1.00 83.44 83 VAL A N 1
ATOM 635 C CA . VAL A 1 83 ? 0.755 -15.484 24.824 1.00 83.44 83 VAL A CA 1
ATOM 636 C C . VAL A 1 83 ? 0.129 -16.870 24.923 1.00 83.44 83 VAL A C 1
ATOM 638 O O . VAL A 1 83 ? -0.697 -17.146 25.794 1.00 83.44 83 VAL A O 1
ATOM 641 N N . LEU A 1 84 ? 0.539 -17.744 24.015 1.00 80.38 84 LEU A N 1
ATOM 642 C CA . LEU A 1 84 ? 0.357 -19.178 24.115 1.00 80.38 84 LEU A CA 1
ATOM 643 C C . LEU A 1 84 ? 1.613 -19.793 24.711 1.00 80.38 84 LEU A C 1
ATOM 645 O O . LEU A 1 84 ? 2.706 -19.563 24.192 1.00 80.38 84 LEU A O 1
ATOM 649 N N . VAL A 1 85 ? 1.440 -20.586 25.762 1.00 78.50 85 VAL A N 1
ATOM 650 C CA . VAL A 1 85 ? 2.507 -21.372 26.381 1.00 78.50 85 VAL A CA 1
ATOM 651 C C . VAL A 1 85 ? 2.154 -22.847 26.271 1.00 78.50 85 VAL A C 1
ATOM 653 O O . VAL A 1 85 ? 1.055 -23.258 26.647 1.00 78.50 85 VAL A O 1
ATOM 656 N N . ASP A 1 86 ? 3.104 -23.595 25.731 1.00 73.75 86 ASP A N 1
ATOM 657 C CA . ASP A 1 86 ? 3.135 -25.051 25.687 1.00 73.75 86 ASP A CA 1
ATOM 658 C C . ASP A 1 86 ? 3.708 -25.585 27.021 1.00 73.75 86 ASP A C 1
ATOM 660 O O . ASP A 1 86 ? 4.747 -25.103 27.495 1.00 73.75 86 ASP A O 1
ATOM 664 N N . ASP A 1 87 ? 3.000 -26.518 27.668 1.00 67.69 87 ASP A N 1
ATOM 665 C CA . ASP A 1 87 ? 3.360 -27.092 28.978 1.00 67.69 87 ASP A CA 1
ATOM 666 C C . ASP A 1 87 ? 4.209 -28.372 28.867 1.00 67.69 87 ASP A C 1
ATOM 668 O O . ASP A 1 87 ? 4.257 -29.199 29.784 1.00 67.69 87 ASP A O 1
ATOM 672 N N . ALA A 1 88 ? 4.947 -28.550 27.769 1.00 59.53 88 ALA A N 1
ATOM 673 C CA . ALA A 1 88 ? 5.908 -29.635 27.664 1.00 59.53 88 ALA A CA 1
ATOM 674 C C . ALA A 1 88 ? 7.031 -29.515 28.723 1.00 59.53 88 ALA A C 1
ATOM 676 O O . ALA A 1 88 ? 7.787 -28.539 28.777 1.00 59.53 88 ALA A O 1
ATOM 677 N N . GLU A 1 89 ? 7.226 -30.577 29.526 1.00 57.22 89 GLU A N 1
ATOM 678 C CA . GLU A 1 89 ? 8.223 -30.673 30.617 1.00 57.22 89 GLU A CA 1
ATOM 679 C C . GLU A 1 89 ? 9.687 -30.394 30.190 1.00 57.22 89 GLU A C 1
ATOM 681 O O . GLU A 1 89 ? 10.560 -30.303 31.055 1.00 57.22 89 GLU A O 1
ATOM 686 N N . ASN A 1 90 ? 10.000 -30.277 28.889 1.00 52.09 90 ASN A N 1
ATOM 687 C CA . ASN A 1 90 ? 11.373 -30.116 28.391 1.00 52.09 90 ASN A CA 1
ATOM 688 C C . ASN A 1 90 ? 11.563 -29.159 27.192 1.00 52.09 90 ASN A C 1
ATOM 690 O O . ASN A 1 90 ? 12.707 -29.011 26.758 1.00 52.09 90 ASN A O 1
ATOM 694 N N . ASP A 1 91 ? 10.515 -28.510 26.671 1.00 53.75 91 ASP A N 1
ATOM 695 C CA . ASP A 1 91 ? 10.633 -27.528 25.578 1.00 53.75 91 ASP A CA 1
ATOM 696 C C . ASP A 1 91 ? 9.465 -26.531 25.646 1.00 53.75 91 ASP A C 1
ATOM 698 O O . ASP A 1 91 ? 8.410 -26.751 25.067 1.00 53.75 91 ASP A O 1
ATOM 702 N N . GLN A 1 92 ? 9.618 -25.456 26.425 1.00 60.81 92 GLN A N 1
ATOM 703 C CA . GLN A 1 92 ? 8.562 -24.450 26.582 1.00 60.81 92 GLN A CA 1
ATOM 704 C C . GLN A 1 92 ? 8.530 -23.547 25.351 1.00 60.81 92 GLN A C 1
ATOM 706 O O . GLN A 1 92 ? 9.102 -22.452 25.340 1.00 60.81 92 GLN A O 1
ATOM 711 N N . GLY A 1 93 ? 7.888 -24.031 24.293 1.00 64.19 93 GLY A N 1
ATOM 712 C CA . GLY A 1 93 ? 7.510 -23.202 23.166 1.00 64.19 93 GLY A CA 1
ATOM 713 C C . GLY A 1 93 ? 6.524 -22.134 23.632 1.00 64.19 93 GLY A C 1
ATOM 714 O O . GLY A 1 93 ? 5.50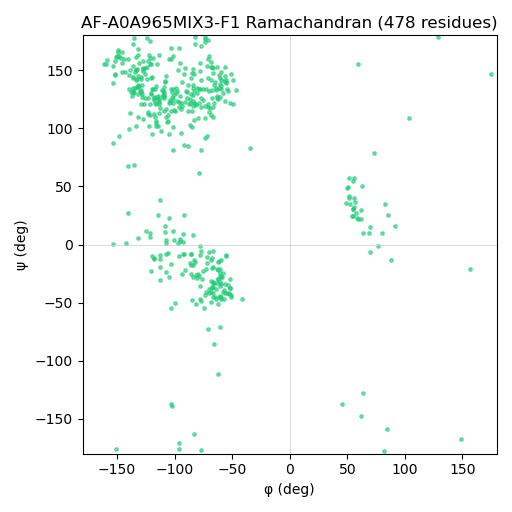5 -22.436 24.252 1.00 64.19 93 GLY A O 1
ATOM 715 N N . SER A 1 94 ? 6.807 -20.871 23.328 1.00 73.25 94 SER A N 1
ATOM 716 C CA . SER A 1 94 ? 5.819 -19.806 23.460 1.00 73.25 94 SER A CA 1
ATOM 717 C C . SER A 1 94 ? 5.584 -19.130 22.119 1.00 73.25 94 SER A C 1
ATOM 719 O O . SER A 1 94 ? 6.492 -18.987 21.298 1.00 73.25 94 SER A O 1
ATOM 721 N N . ALA A 1 95 ? 4.336 -18.749 21.876 1.00 76.38 95 ALA A N 1
ATOM 722 C CA . ALA A 1 95 ? 3.937 -17.982 20.706 1.00 76.38 95 ALA A CA 1
ATOM 723 C C . ALA A 1 95 ? 3.136 -16.770 21.164 1.00 76.38 95 ALA A C 1
ATOM 725 O O . ALA A 1 95 ? 2.276 -16.892 22.030 1.00 76.38 95 ALA A O 1
ATOM 726 N N . VAL A 1 96 ? 3.404 -15.612 20.574 1.00 79.12 96 VAL A N 1
ATOM 727 C CA . VAL A 1 96 ? 2.641 -14.388 20.822 1.00 79.12 96 VAL A CA 1
ATOM 728 C C . VAL A 1 96 ? 1.808 -14.086 19.584 1.00 79.12 96 VAL A C 1
ATOM 730 O O . VAL A 1 96 ? 2.288 -14.257 18.463 1.00 79.12 96 VAL A O 1
ATOM 733 N N . ALA A 1 97 ? 0.567 -13.645 19.771 1.00 79.25 97 ALA A N 1
ATOM 734 C CA . ALA A 1 97 ? -0.172 -12.963 18.716 1.00 79.25 97 ALA A CA 1
ATOM 735 C C . ALA A 1 97 ? -0.889 -11.753 19.274 1.00 79.25 97 ALA A C 1
ATOM 737 O O . ALA A 1 97 ? -1.454 -11.799 20.369 1.00 79.25 97 ALA A O 1
ATOM 738 N N . SER A 1 98 ? -0.927 -10.715 18.451 1.00 82.06 98 SER A N 1
ATOM 739 C CA . SER A 1 98 ? -1.683 -9.517 18.726 1.00 82.06 98 SER A CA 1
ATOM 740 C C . SER A 1 98 ? -2.612 -9.143 17.580 1.00 82.06 98 SER A C 1
ATOM 742 O O . SER A 1 98 ? -2.365 -9.496 16.428 1.00 82.06 98 SER A O 1
ATOM 744 N N . VAL A 1 99 ? -3.720 -8.483 17.909 1.00 83.75 99 VAL A N 1
ATOM 745 C CA . VAL A 1 99 ? -4.690 -7.972 16.935 1.00 83.75 99 VAL A CA 1
ATOM 746 C C . VAL A 1 99 ? -5.411 -6.747 17.496 1.00 83.75 99 VAL A C 1
ATOM 748 O O . VAL A 1 99 ? -5.673 -6.677 18.703 1.00 83.75 99 VAL A O 1
ATOM 751 N N . ARG A 1 100 ? -5.767 -5.787 16.641 1.00 87.69 100 ARG A N 1
ATOM 752 C CA . ARG A 1 100 ? -6.563 -4.613 17.023 1.00 87.69 100 ARG A CA 1
ATOM 753 C C . ARG A 1 100 ? -7.991 -4.712 16.484 1.00 87.69 100 ARG A C 1
ATOM 755 O O . ARG A 1 100 ? -8.189 -4.711 15.271 1.00 87.69 100 ARG A O 1
ATOM 762 N N . PRO A 1 101 ? -9.010 -4.784 17.360 1.00 90.00 101 PRO A N 1
ATOM 763 C CA . PRO A 1 101 ? -10.397 -4.633 16.937 1.00 90.00 101 PRO A CA 1
ATOM 764 C C . PRO A 1 101 ? -10.652 -3.257 16.323 1.00 90.00 101 PRO A C 1
ATOM 766 O O . PRO A 1 101 ? -10.103 -2.256 16.786 1.00 90.00 101 PRO A O 1
ATOM 769 N N . HIS A 1 102 ? -11.543 -3.200 15.334 1.00 91.00 102 HIS A N 1
ATOM 770 C CA . HIS A 1 102 ? -11.943 -1.938 14.708 1.00 91.00 102 HIS A CA 1
ATOM 771 C C . HIS A 1 102 ? -13.251 -1.425 15.269 1.00 91.00 102 HIS A C 1
ATOM 773 O O . HIS A 1 102 ? -14.221 -2.180 15.351 1.00 91.00 102 HIS A O 1
ATOM 779 N N . VAL A 1 103 ? -13.297 -0.133 15.578 1.00 92.12 103 VAL A N 1
ATOM 780 C CA . VAL A 1 103 ? -14.525 0.568 15.952 1.00 92.12 103 VAL A CA 1
ATOM 781 C C . VAL A 1 103 ? -14.886 1.507 14.811 1.00 92.12 103 VAL A C 1
ATOM 783 O O . VAL A 1 103 ? -14.148 2.443 14.512 1.00 92.12 103 VAL A O 1
ATOM 786 N N . VAL A 1 104 ? -16.020 1.259 14.155 1.00 92.88 104 VAL A N 1
ATOM 787 C CA . VAL A 1 104 ? -16.508 2.161 13.107 1.00 92.88 104 VAL A CA 1
ATOM 788 C C . VAL A 1 104 ? -17.049 3.430 13.766 1.00 92.88 104 VAL A C 1
ATOM 790 O O . VAL A 1 104 ? -17.992 3.357 14.553 1.00 92.88 104 VAL A O 1
ATOM 793 N N . MET A 1 105 ? -16.463 4.587 13.439 1.00 88.31 105 MET A N 1
ATOM 794 C CA . MET A 1 105 ? -16.871 5.877 14.013 1.00 88.31 105 MET A CA 1
ATOM 795 C C . MET A 1 105 ? -18.098 6.458 13.299 1.00 88.31 105 MET A C 1
ATOM 797 O O . MET A 1 105 ? -19.080 6.841 13.933 1.00 88.31 105 MET A O 1
ATOM 801 N N . GLY A 1 106 ? -18.020 6.531 11.971 1.00 93.19 106 GLY A N 1
ATOM 802 C CA . GLY A 1 106 ? -19.048 7.078 11.096 1.00 93.19 106 GLY A CA 1
ATOM 803 C C . GLY A 1 106 ? -19.855 5.994 10.389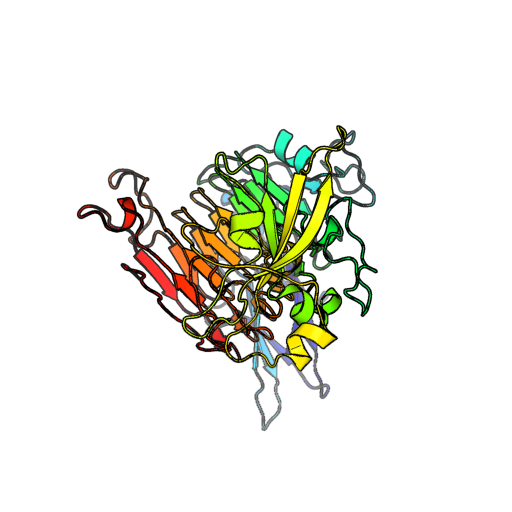 1.00 93.19 106 GLY A C 1
ATOM 804 O O . GLY A 1 106 ? -20.276 4.991 10.965 1.00 93.19 106 GLY A O 1
ATOM 805 N N . THR A 1 107 ? -20.099 6.214 9.107 1.00 97.12 107 THR A N 1
ATOM 806 C CA . THR A 1 107 ? -20.832 5.297 8.239 1.00 97.12 107 THR A CA 1
ATOM 807 C C . THR A 1 107 ? -19.914 4.178 7.758 1.00 97.12 107 THR A C 1
ATOM 809 O O . THR A 1 107 ? -18.796 4.426 7.310 1.00 97.12 107 THR A O 1
ATOM 812 N N . ALA A 1 108 ? -20.401 2.939 7.815 1.00 97.94 108 ALA A N 1
ATOM 813 C CA . ALA A 1 108 ? -19.769 1.805 7.152 1.00 97.94 108 ALA A CA 1
ATOM 814 C C . ALA A 1 108 ? -20.281 1.702 5.710 1.00 97.94 108 ALA A C 1
ATOM 816 O O . ALA A 1 108 ? -21.482 1.527 5.497 1.00 97.94 108 ALA A O 1
ATOM 817 N N . TYR A 1 109 ? -19.368 1.774 4.745 1.00 98.75 109 TYR A N 1
ATOM 818 C CA . TYR A 1 109 ? -19.626 1.455 3.347 1.00 98.75 109 TYR A CA 1
ATOM 819 C C . TYR A 1 109 ? -18.960 0.137 2.967 1.00 98.75 109 TYR A C 1
ATOM 821 O O . TYR A 1 109 ? -17.866 -0.164 3.434 1.00 98.75 109 TYR A O 1
ATOM 829 N N . PHE A 1 110 ? -19.593 -0.630 2.090 1.00 98.69 110 PHE A N 1
ATOM 830 C CA . PHE A 1 110 ? -19.097 -1.908 1.594 1.00 98.69 110 PHE A CA 1
ATOM 831 C C . PHE A 1 110 ? -18.849 -1.821 0.093 1.00 98.69 110 PHE A C 1
ATOM 833 O O . PHE A 1 110 ? -19.696 -1.324 -0.653 1.00 98.69 110 PHE A O 1
ATOM 840 N N . VAL A 1 111 ? -17.697 -2.326 -0.338 1.00 98.88 111 VAL A N 1
ATOM 841 C CA . VAL A 1 111 ? -17.302 -2.433 -1.742 1.00 98.88 111 VAL A CA 1
ATOM 842 C C . VAL A 1 111 ? -17.037 -3.900 -2.055 1.00 98.88 111 VAL A C 1
ATOM 844 O O . VAL A 1 111 ? -16.072 -4.480 -1.563 1.00 98.88 111 VAL A O 1
ATOM 847 N N . ASP A 1 112 ? -17.898 -4.485 -2.882 1.00 98.50 112 ASP A N 1
ATOM 848 C CA . ASP A 1 112 ? -17.775 -5.842 -3.412 1.00 98.50 112 ASP A CA 1
ATOM 849 C C . ASP A 1 112 ? -17.758 -5.748 -4.939 1.00 98.50 112 ASP A C 1
ATOM 851 O O . ASP A 1 112 ? -18.793 -5.557 -5.580 1.00 98.50 112 ASP A O 1
ATOM 855 N N . GLN A 1 113 ? -16.570 -5.863 -5.535 1.00 98.12 113 GLN A N 1
ATOM 856 C CA . GLN A 1 113 ? -16.407 -5.720 -6.984 1.00 98.12 113 GLN A CA 1
ATOM 857 C C . GLN A 1 113 ? -17.180 -6.780 -7.773 1.00 98.12 113 GLN A C 1
ATOM 859 O O . GLN A 1 113 ? -17.584 -6.549 -8.914 1.00 98.12 113 GLN A O 1
ATOM 864 N N . LYS A 1 114 ? -17.365 -7.963 -7.188 1.00 96.88 114 LYS A N 1
ATOM 865 C CA . LYS A 1 114 ? -17.923 -9.112 -7.887 1.00 96.88 114 LYS A CA 1
ATOM 866 C C . LYS A 1 114 ? -19.445 -9.093 -7.870 1.00 96.88 114 LYS A C 1
ATOM 868 O O . LYS A 1 114 ? -20.060 -9.345 -8.907 1.00 96.88 114 LYS A O 1
ATOM 873 N N . ASP A 1 115 ? -20.027 -8.853 -6.699 1.00 97.62 115 ASP A N 1
ATOM 874 C CA . ASP A 1 115 ? -21.461 -9.020 -6.461 1.00 97.62 115 ASP A CA 1
ATOM 875 C C . ASP A 1 115 ? -22.191 -7.678 -6.194 1.00 97.62 115 ASP A C 1
ATOM 877 O O . ASP A 1 115 ? -23.424 -7.638 -6.202 1.00 97.62 115 ASP A O 1
ATOM 881 N N . GLY A 1 116 ? -21.458 -6.570 -6.015 1.00 98.19 116 GLY A N 1
ATOM 882 C CA . GLY A 1 116 ? -21.997 -5.224 -5.787 1.00 98.19 116 GLY A CA 1
ATOM 883 C C . GLY A 1 116 ? -22.413 -4.460 -7.054 1.00 98.19 116 GLY A C 1
ATOM 884 O O . GLY A 1 116 ? -22.282 -4.929 -8.186 1.00 98.19 116 GLY A O 1
ATOM 885 N N . ALA A 1 117 ? -22.935 -3.242 -6.864 1.00 98.56 117 ALA A N 1
ATOM 886 C CA . ALA A 1 117 ? -23.259 -2.311 -7.948 1.00 98.56 117 ALA A CA 1
ATOM 887 C C . ALA A 1 117 ? -23.210 -0.847 -7.484 1.00 98.56 117 ALA A C 1
ATOM 889 O O . ALA A 1 117 ? -23.755 -0.495 -6.443 1.00 98.56 117 ALA A O 1
ATOM 890 N N . ASP A 1 118 ? -22.674 0.059 -8.304 1.00 98.50 118 ASP A N 1
ATOM 891 C CA . ASP A 1 118 ? -22.546 1.489 -7.946 1.00 98.50 118 ASP A CA 1
ATOM 892 C C . ASP A 1 118 ? -23.877 2.260 -7.874 1.00 98.50 118 ASP A C 1
ATOM 894 O O . ASP A 1 118 ? -23.923 3.425 -7.470 1.00 98.50 118 ASP A O 1
ATOM 898 N N . ALA A 1 119 ? -24.977 1.612 -8.262 1.00 98.12 119 ALA A N 1
ATOM 899 C CA . ALA A 1 119 ? -26.332 2.110 -8.046 1.00 98.12 119 ALA A CA 1
ATOM 900 C C . ALA A 1 119 ? -26.882 1.784 -6.643 1.00 98.12 119 ALA A C 1
ATOM 902 O O . ALA A 1 119 ? -27.921 2.336 -6.271 1.00 98.12 119 ALA A O 1
ATOM 903 N N . ASN A 1 120 ? -26.226 0.890 -5.895 1.00 98.62 120 ASN A N 1
ATOM 904 C CA . ASN A 1 120 ? -26.634 0.498 -4.551 1.00 98.62 120 ASN A CA 1
ATOM 905 C C . ASN A 1 120 ? -26.333 1.604 -3.527 1.00 98.62 120 ASN A C 1
ATOM 907 O O . ASN A 1 120 ? -25.792 2.658 -3.860 1.00 98.62 120 ASN A O 1
ATOM 911 N N . SER A 1 121 ? -26.728 1.383 -2.271 1.00 98.25 121 SER A N 1
ATOM 912 C CA . SER A 1 121 ? -26.491 2.346 -1.188 1.00 98.25 121 SER A CA 1
ATOM 913 C C . SER A 1 121 ? -25.082 2.267 -0.597 1.00 98.25 121 SER A C 1
ATOM 915 O O . SER A 1 121 ? -24.606 3.258 -0.050 1.00 98.25 121 SER A O 1
ATOM 917 N N . GLY A 1 122 ? -24.447 1.096 -0.682 1.00 98.25 122 GLY A N 1
ATOM 918 C CA . GLY A 1 122 ? -23.178 0.783 -0.041 1.00 98.25 122 GLY A CA 1
ATOM 919 C C . GLY A 1 122 ? -23.279 0.513 1.461 1.00 98.25 122 GLY A C 1
ATOM 920 O O . GLY A 1 122 ? -22.254 0.230 2.053 1.00 98.25 122 GLY A O 1
ATOM 921 N N . LEU A 1 123 ? -24.453 0.600 2.100 1.00 97.50 123 LEU A N 1
ATOM 922 C CA . LEU A 1 123 ? -24.579 0.619 3.572 1.00 97.50 123 LEU A CA 1
ATOM 923 C C . LEU A 1 123 ? -24.635 -0.763 4.243 1.00 97.50 123 LEU A C 1
ATOM 925 O O . LEU A 1 123 ? -24.606 -0.858 5.470 1.00 97.50 123 LEU A O 1
ATOM 929 N N . ASP A 1 124 ? -24.734 -1.832 3.459 1.00 96.56 124 ASP A N 1
ATOM 930 C CA . ASP A 1 124 ? -24.630 -3.210 3.926 1.00 96.56 124 ASP A CA 1
ATOM 931 C C . ASP A 1 124 ? -24.045 -4.109 2.829 1.00 96.56 124 ASP A C 1
ATOM 933 O O . ASP A 1 124 ? -23.942 -3.710 1.670 1.00 96.56 124 ASP A O 1
ATOM 937 N N . LEU A 1 125 ? -23.655 -5.330 3.202 1.00 96.00 125 LEU A N 1
ATOM 938 C CA . LEU A 1 125 ? -23.035 -6.296 2.290 1.00 96.00 125 LEU A CA 1
ATOM 939 C C . LEU A 1 125 ? -23.923 -6.686 1.097 1.00 96.00 125 LEU A C 1
ATOM 941 O O . LEU A 1 125 ? -23.395 -6.999 0.037 1.00 96.00 125 LEU A O 1
ATOM 945 N N . ALA A 1 126 ? -25.251 -6.722 1.258 1.00 96.94 126 ALA A N 1
ATOM 946 C CA . ALA A 1 126 ? -26.157 -7.135 0.184 1.00 96.94 126 ALA A CA 1
ATOM 947 C C . ALA A 1 126 ? -26.390 -6.008 -0.835 1.00 96.94 126 ALA A C 1
ATOM 949 O O . ALA A 1 126 ? -26.650 -6.290 -2.004 1.00 96.94 126 ALA A O 1
ATOM 950 N N . ASP A 1 127 ? -26.255 -4.758 -0.390 1.00 97.56 127 ASP A N 1
ATOM 951 C CA . ASP A 1 127 ? -26.359 -3.543 -1.192 1.00 97.56 127 ASP A CA 1
ATOM 952 C C . ASP A 1 127 ? -24.997 -2.818 -1.302 1.00 97.56 127 ASP A C 1
ATOM 954 O O . ASP A 1 127 ? -24.938 -1.585 -1.282 1.00 97.56 127 ASP A O 1
ATOM 958 N N . ALA A 1 128 ? -23.895 -3.564 -1.435 1.00 98.75 128 ALA A N 1
ATOM 959 C CA . ALA A 1 128 ? -22.541 -3.020 -1.577 1.00 98.75 128 ALA A CA 1
ATOM 960 C C . ALA A 1 128 ? -22.338 -2.261 -2.906 1.00 98.75 128 ALA A C 1
ATOM 962 O O . ALA A 1 128 ? -22.972 -2.573 -3.923 1.00 98.75 128 ALA A O 1
ATOM 963 N N . PHE A 1 129 ? -21.429 -1.282 -2.920 1.00 98.88 129 PHE A N 1
ATOM 964 C CA . PHE A 1 129 ? -20.917 -0.686 -4.159 1.00 98.88 129 PHE A CA 1
ATOM 965 C C . PHE A 1 129 ? -20.059 -1.696 -4.930 1.00 98.88 129 PHE A C 1
ATOM 967 O O . PHE A 1 129 ? -19.506 -2.616 -4.334 1.00 98.88 129 PHE A O 1
ATOM 974 N N . SER A 1 130 ? -19.916 -1.507 -6.245 1.00 98.50 130 SER A N 1
ATOM 975 C CA . SER A 1 130 ? -18.988 -2.307 -7.062 1.00 98.50 130 SER A CA 1
ATOM 976 C C . SER A 1 130 ? -17.594 -1.685 -7.162 1.00 98.50 130 SER A C 1
ATOM 978 O O . SER A 1 130 ? -16.637 -2.398 -7.445 1.00 98.50 130 SER A O 1
ATOM 980 N N . SER A 1 131 ? -17.459 -0.374 -6.940 1.00 98.31 131 SER A N 1
ATOM 981 C CA . SER A 1 131 ? -16.195 0.345 -7.111 1.00 98.31 131 SER A CA 1
ATOM 982 C C . SER A 1 131 ? -15.790 1.163 -5.885 1.00 98.31 131 SER A C 1
ATOM 984 O O . SER A 1 131 ? -16.626 1.689 -5.142 1.00 98.31 131 SER A O 1
ATOM 986 N N . ILE A 1 132 ? -14.476 1.308 -5.690 1.00 98.25 132 ILE A N 1
ATOM 987 C CA . ILE A 1 132 ? -13.909 2.232 -4.700 1.00 98.25 132 ILE A CA 1
ATOM 988 C C . ILE A 1 132 ? -14.196 3.677 -5.095 1.00 98.25 132 ILE A C 1
ATOM 990 O O . ILE A 1 132 ? -14.470 4.501 -4.229 1.00 98.25 132 ILE A O 1
ATOM 994 N N . GLU A 1 133 ? -14.179 3.996 -6.386 1.00 97.81 133 GLU A N 1
ATOM 995 C CA . GLU A 1 133 ? -14.507 5.322 -6.903 1.00 97.81 133 GLU A CA 1
ATOM 996 C C . GLU A 1 133 ? -15.869 5.781 -6.383 1.00 97.81 133 GLU A C 1
ATOM 998 O O . GLU A 1 133 ? -16.016 6.917 -5.928 1.00 97.81 133 GLU A O 1
ATOM 1003 N N . LYS A 1 134 ? -16.849 4.871 -6.359 1.00 98.50 134 LYS A N 1
ATOM 1004 C CA . LYS A 1 134 ? -18.170 5.177 -5.828 1.00 98.50 134 LYS A CA 1
ATOM 1005 C C . LYS A 1 134 ? -18.173 5.426 -4.318 1.00 98.50 134 LYS A C 1
ATOM 1007 O O . LYS A 1 134 ? -18.922 6.292 -3.861 1.00 98.50 134 LYS A O 1
ATOM 1012 N N . ALA A 1 135 ? -17.360 4.698 -3.555 1.00 98.56 135 ALA A N 1
ATOM 1013 C CA . ALA A 1 135 ? -17.190 4.943 -2.125 1.00 98.56 135 ALA A CA 1
ATOM 1014 C C . ALA A 1 135 ? -16.503 6.299 -1.867 1.00 98.56 135 ALA A C 1
ATOM 1016 O O . ALA A 1 135 ? -16.991 7.095 -1.065 1.00 98.56 135 ALA A O 1
ATOM 1017 N N . ASN A 1 136 ? -15.438 6.611 -2.611 1.00 98.50 136 ASN A N 1
ATOM 1018 C CA . ASN A 1 136 ? -14.709 7.880 -2.523 1.00 98.50 136 ASN A CA 1
ATOM 1019 C C . ASN A 1 136 ? -15.618 9.101 -2.753 1.00 98.50 136 ASN A C 1
ATOM 1021 O O . ASN A 1 136 ? -15.413 10.141 -2.131 1.00 98.50 136 ASN A O 1
ATOM 1025 N N . ASP A 1 137 ? -16.635 8.977 -3.612 1.00 98.38 137 ASP A N 1
ATOM 1026 C CA . ASP A 1 137 ? -17.602 10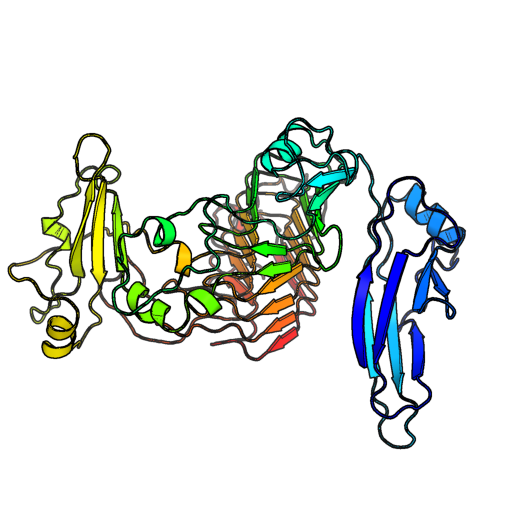.047 -3.892 1.00 98.38 137 ASP A CA 1
ATOM 1027 C C . ASP A 1 137 ? -18.509 10.403 -2.697 1.00 98.38 137 ASP A C 1
ATOM 1029 O O . ASP A 1 137 ? -19.151 11.459 -2.714 1.00 98.38 137 ASP A O 1
ATOM 1033 N N . VAL A 1 138 ? -18.640 9.520 -1.698 1.00 98.19 138 VAL A N 1
ATOM 1034 C CA . VAL A 1 138 ? -19.641 9.661 -0.622 1.00 98.19 138 VAL A CA 1
ATOM 1035 C C . VAL A 1 138 ? -19.058 9.740 0.784 1.00 98.19 138 VAL A C 1
ATOM 1037 O O . VAL A 1 138 ? -19.727 10.288 1.661 1.00 98.19 138 VAL A O 1
ATOM 1040 N N . VAL A 1 139 ? -17.840 9.239 1.002 1.00 98.62 139 VAL A N 1
ATOM 1041 C CA . VAL A 1 139 ? -17.206 9.229 2.329 1.00 98.62 139 VAL A CA 1
ATOM 1042 C C . VAL A 1 139 ? -17.093 10.627 2.936 1.00 98.62 139 VAL A C 1
ATOM 1044 O O . VAL A 1 139 ? -16.804 11.617 2.262 1.00 98.62 139 VAL A O 1
ATOM 1047 N N . GLN A 1 140 ? -17.324 10.692 4.239 1.00 98.25 140 GLN A N 1
ATOM 1048 C CA . GLN A 1 140 ? -17.146 11.842 5.115 1.00 98.25 140 GLN A CA 1
ATOM 1049 C C . GLN A 1 140 ? -16.167 11.474 6.245 1.00 98.25 140 GLN A C 1
ATOM 1051 O O . GLN A 1 140 ? -15.924 10.287 6.471 1.00 98.25 140 GLN A O 1
ATOM 1056 N N . PRO A 1 141 ? -15.592 12.458 6.965 1.00 98.19 141 PRO A N 1
ATOM 1057 C CA . PRO A 1 141 ? -14.755 12.187 8.134 1.00 98.19 141 PRO A CA 1
ATOM 1058 C C . PRO A 1 141 ? -15.383 11.157 9.088 1.00 98.19 141 PRO A C 1
ATOM 1060 O O . PRO A 1 141 ? -16.569 11.240 9.402 1.00 98.19 141 PRO A O 1
ATOM 1063 N N . GLY A 1 142 ? -14.585 10.175 9.517 1.00 96.25 142 GLY A N 1
ATOM 1064 C CA . GLY A 1 142 ? -14.989 9.085 10.414 1.00 96.25 142 GLY A CA 1
ATOM 1065 C C . GLY A 1 142 ? -15.579 7.855 9.716 1.00 96.25 142 GLY A C 1
ATOM 1066 O O . GLY A 1 142 ? -15.710 6.802 10.347 1.00 96.25 142 GLY A O 1
ATOM 1067 N N . ASP A 1 143 ? -15.926 7.949 8.431 1.00 98.50 143 ASP A N 1
ATOM 1068 C CA . ASP A 1 143 ? -16.472 6.819 7.679 1.00 98.50 143 ASP A CA 1
ATOM 1069 C C . ASP A 1 143 ? -15.424 5.711 7.460 1.00 98.50 143 ASP A C 1
ATOM 1071 O O . ASP A 1 143 ? -14.213 5.941 7.393 1.00 98.50 143 ASP A O 1
ATOM 1075 N N . THR A 1 144 ? -15.906 4.475 7.325 1.00 98.50 144 THR A N 1
ATOM 1076 C CA . THR A 1 144 ? -15.092 3.295 7.004 1.00 98.50 144 THR A CA 1
ATOM 1077 C C . THR A 1 144 ? -15.578 2.661 5.705 1.00 98.50 144 THR A C 1
ATOM 1079 O O . THR A 1 144 ? -16.761 2.367 5.566 1.00 98.50 144 THR A O 1
ATOM 1082 N N . VAL A 1 145 ? -14.664 2.395 4.776 1.00 98.75 145 VAL A N 1
ATOM 1083 C CA . VAL A 1 145 ? -14.889 1.625 3.551 1.00 98.75 145 VAL A CA 1
ATOM 1084 C C . VAL A 1 145 ? -14.310 0.224 3.736 1.00 98.75 145 VAL A C 1
ATOM 1086 O O . VAL A 1 145 ? -13.098 0.047 3.867 1.00 98.75 145 VAL A O 1
ATOM 1089 N N . PHE A 1 146 ? -15.185 -0.776 3.736 1.00 98.56 146 PHE A N 1
ATOM 1090 C CA . PHE A 1 146 ? -14.840 -2.189 3.785 1.00 98.56 146 PHE A CA 1
ATOM 1091 C C . PHE A 1 146 ? -14.697 -2.760 2.377 1.00 98.56 146 PHE A C 1
ATOM 1093 O O . PHE A 1 146 ? -15.643 -2.733 1.589 1.00 98.56 146 PHE A O 1
ATOM 1100 N N . ILE A 1 147 ? -13.527 -3.321 2.084 1.00 98.56 147 ILE A N 1
ATOM 1101 C CA . ILE A 1 147 ? -13.263 -4.082 0.860 1.00 98.56 147 ILE A CA 1
ATOM 1102 C C . ILE A 1 147 ? -13.669 -5.534 1.107 1.00 98.56 147 ILE A C 1
ATOM 1104 O O . ILE A 1 147 ? -13.210 -6.156 2.066 1.00 98.56 147 ILE A O 1
ATOM 1108 N N . VAL A 1 148 ? -14.539 -6.067 0.252 1.00 97.69 148 VAL A N 1
ATOM 1109 C CA . VAL A 1 148 ? -15.103 -7.415 0.367 1.00 97.69 148 VAL A CA 1
ATOM 1110 C C . VAL A 1 148 ? -14.521 -8.306 -0.726 1.00 97.69 148 VAL A C 1
ATOM 1112 O O . VAL A 1 148 ? -14.604 -7.991 -1.912 1.00 97.69 148 VAL A O 1
ATOM 1115 N N . GLY A 1 149 ? -13.947 -9.443 -0.325 1.00 96.81 149 GLY A N 1
ATOM 1116 C CA . GLY A 1 149 ? -13.352 -10.398 -1.257 1.00 96.81 149 GLY A CA 1
ATOM 1117 C C . GLY A 1 149 ? -12.182 -9.809 -2.051 1.00 96.81 149 GLY A C 1
ATOM 1118 O O . GLY A 1 149 ? -11.422 -8.981 -1.553 1.00 96.81 149 GLY A O 1
ATOM 1119 N N . SER A 1 150 ? -12.006 -10.266 -3.292 1.00 96.94 150 SER A N 1
ATOM 1120 C CA . SER A 1 150 ? -10.932 -9.777 -4.160 1.00 96.94 150 SER A CA 1
ATOM 1121 C C . SER A 1 150 ? -11.342 -8.512 -4.910 1.00 96.94 150 SER A C 1
ATOM 1123 O O . SER A 1 150 ? -12.364 -8.507 -5.591 1.00 96.94 150 SER A O 1
ATOM 1125 N N . TYR A 1 151 ? -10.495 -7.489 -4.844 1.00 98.44 151 TYR A N 1
ATOM 1126 C CA . TYR A 1 151 ? -10.594 -6.264 -5.624 1.00 98.44 151 TYR A CA 1
ATOM 1127 C C . TYR A 1 151 ? -9.372 -6.150 -6.540 1.00 98.44 151 TYR A C 1
ATOM 1129 O O . TYR A 1 151 ? -8.225 -6.163 -6.083 1.00 98.44 151 TYR A O 1
ATOM 1137 N N . ALA A 1 152 ? -9.608 -6.057 -7.841 1.00 97.50 152 ALA A N 1
ATOM 1138 C CA . ALA A 1 152 ? -8.577 -5.954 -8.866 1.00 97.50 152 ALA A CA 1
ATOM 1139 C C . ALA A 1 152 ? -8.953 -4.866 -9.876 1.00 97.50 152 ALA A C 1
ATOM 1141 O O . ALA A 1 152 ? -10.014 -4.253 -9.791 1.00 97.50 152 ALA A O 1
ATOM 1142 N N . ARG A 1 153 ? -8.093 -4.601 -10.854 1.00 94.62 153 ARG A N 1
ATOM 1143 C CA . ARG A 1 153 ? -8.485 -3.733 -11.968 1.00 94.62 153 ARG A CA 1
ATOM 1144 C C . ARG A 1 153 ? -9.477 -4.451 -12.880 1.00 94.62 153 ARG A C 1
ATOM 1146 O O . ARG A 1 153 ? -9.410 -5.668 -13.019 1.00 94.62 153 ARG A O 1
ATOM 1153 N N . ASP A 1 154 ? -10.313 -3.695 -13.586 1.00 92.62 154 ASP A N 1
ATOM 1154 C CA . ASP A 1 154 ? -11.291 -4.252 -14.536 1.00 92.62 154 ASP A CA 1
ATOM 1155 C C . ASP A 1 154 ? -10.650 -5.086 -15.659 1.00 92.62 154 ASP A C 1
ATOM 1157 O O . ASP A 1 154 ? -11.277 -5.992 -16.206 1.00 92.62 154 ASP A O 1
ATOM 1161 N N . ASP A 1 155 ? -9.399 -4.784 -16.016 1.00 92.94 155 ASP A N 1
ATOM 1162 C CA . ASP A 1 155 ? -8.619 -5.518 -17.013 1.00 92.94 155 ASP A CA 1
ATOM 1163 C C . ASP A 1 155 ? -7.744 -6.630 -16.416 1.00 92.94 155 ASP A C 1
ATOM 1165 O O . ASP A 1 155 ? -6.919 -7.196 -17.133 1.00 92.94 155 ASP A O 1
ATOM 1169 N N . TYR A 1 156 ? -7.900 -6.960 -15.127 1.00 94.44 156 TYR A N 1
ATOM 1170 C CA . TYR A 1 156 ? -7.158 -8.044 -14.487 1.00 94.44 156 TYR A CA 1
ATOM 1171 C C . TYR A 1 156 ? -7.360 -9.365 -15.227 1.00 94.44 156 TYR A C 1
ATOM 1173 O O . TYR A 1 156 ? -8.476 -9.862 -15.390 1.00 94.44 156 TYR A O 1
ATOM 1181 N N . ASN A 1 157 ? -6.240 -9.955 -15.638 1.00 91.44 157 ASN A N 1
ATOM 1182 C CA . ASN A 1 157 ? -6.208 -11.266 -16.248 1.00 91.44 157 ASN A CA 1
ATOM 1183 C C . ASN A 1 157 ? -5.413 -12.222 -15.342 1.00 91.44 157 ASN A C 1
ATOM 1185 O O . ASN A 1 157 ? -4.180 -12.129 -15.304 1.00 91.44 157 ASN A O 1
ATOM 1189 N N . PRO A 1 158 ? -6.084 -13.144 -14.625 1.00 90.31 158 PRO A N 1
ATOM 1190 C CA . PRO A 1 158 ? -5.404 -14.105 -13.762 1.00 90.31 158 PRO A CA 1
ATOM 1191 C C . PRO A 1 158 ? -4.559 -15.115 -14.549 1.00 90.31 158 PRO A C 1
ATOM 1193 O O . PRO A 1 158 ? -3.633 -15.680 -13.982 1.00 90.31 158 PRO A O 1
ATOM 1196 N N . ASP A 1 159 ? -4.835 -15.301 -15.843 1.00 89.56 159 ASP A N 1
ATOM 1197 C CA . ASP A 1 159 ? -4.116 -16.226 -16.723 1.00 89.56 159 ASP A CA 1
ATOM 1198 C C . ASP A 1 159 ? -3.001 -15.526 -17.529 1.00 89.56 159 ASP A C 1
ATOM 1200 O O . ASP A 1 159 ? -2.399 -16.135 -18.417 1.00 89.56 159 ASP A O 1
ATOM 1204 N N . PHE A 1 160 ? -2.745 -14.230 -17.292 1.00 89.44 160 PHE A N 1
ATOM 1205 C CA . PHE A 1 160 ? -1.662 -13.524 -17.978 1.00 89.44 160 PHE A CA 1
ATOM 1206 C C . PHE A 1 160 ? -0.303 -14.009 -17.469 1.00 89.44 160 PHE A C 1
ATOM 1208 O O . PHE A 1 160 ? 0.023 -13.838 -16.296 1.00 89.44 160 PHE A O 1
ATOM 1215 N N . GLU A 1 161 ? 0.514 -14.528 -18.382 1.00 86.44 161 GLU A N 1
ATOM 1216 C CA . GLU A 1 161 ? 1.883 -14.968 -18.124 1.00 86.44 161 GLU A CA 1
ATOM 1217 C C . GLU A 1 161 ? 2.828 -14.435 -19.203 1.00 86.44 161 GLU A C 1
ATOM 1219 O O . GLU A 1 161 ? 2.463 -14.291 -20.373 1.00 86.44 161 GLU A O 1
ATOM 1224 N N . ILE A 1 162 ? 4.090 -14.213 -18.835 1.00 81.31 162 ILE A N 1
ATOM 1225 C CA . ILE A 1 162 ? 5.130 -13.826 -19.792 1.00 81.31 162 ILE A CA 1
ATOM 1226 C C . ILE A 1 162 ? 5.790 -15.087 -20.381 1.00 81.31 162 ILE A C 1
ATOM 1228 O O . ILE A 1 162 ? 6.853 -15.547 -19.955 1.00 81.31 162 ILE A O 1
ATOM 1232 N N . ALA A 1 163 ? 5.170 -15.637 -21.423 1.00 73.81 163 ALA A N 1
ATOM 1233 C CA . ALA A 1 163 ? 5.659 -16.765 -22.215 1.00 73.81 163 ALA A CA 1
ATOM 1234 C C . ALA A 1 163 ? 6.778 -16.401 -23.217 1.00 73.81 163 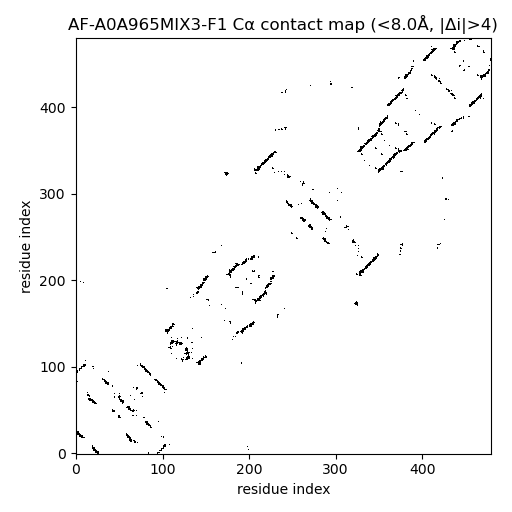ALA A C 1
ATOM 1236 O O . ALA A 1 163 ? 7.101 -15.227 -23.430 1.00 73.81 163 ALA A O 1
ATOM 1237 N N . ALA A 1 164 ? 7.392 -17.427 -23.839 1.00 67.00 164 ALA A N 1
ATOM 1238 C CA . ALA A 1 164 ? 8.454 -17.364 -24.866 1.00 67.00 164 ALA A CA 1
ATOM 1239 C C . ALA A 1 164 ? 8.234 -16.263 -25.920 1.00 67.00 164 ALA A C 1
ATOM 1241 O O . ALA A 1 164 ? 9.148 -15.486 -26.183 1.00 67.00 164 ALA A O 1
ATOM 1242 N N . ASP A 1 165 ? 7.016 -16.203 -26.436 1.00 69.81 165 ASP A N 1
ATOM 1243 C CA . ASP A 1 165 ? 6.525 -15.446 -27.584 1.00 69.81 165 ASP A CA 1
ATOM 1244 C C . ASP A 1 165 ? 5.615 -14.267 -27.201 1.00 69.81 165 ASP A C 1
ATOM 1246 O O . ASP A 1 165 ? 4.918 -13.735 -28.061 1.00 69.81 165 ASP A O 1
ATOM 1250 N N . THR A 1 166 ? 5.631 -13.854 -25.928 1.00 76.62 166 THR A N 1
ATOM 1251 C CA . THR A 1 166 ? 4.861 -12.696 -25.442 1.00 76.62 166 THR A CA 1
ATOM 1252 C C . THR A 1 166 ? 5.160 -11.455 -26.271 1.00 76.62 166 THR A C 1
ATOM 1254 O O . THR A 1 166 ? 6.327 -11.104 -26.471 1.00 76.62 166 THR A O 1
ATOM 1257 N N . ASP A 1 167 ? 4.105 -10.763 -26.694 1.00 82.81 167 ASP A N 1
ATOM 1258 C CA . ASP A 1 167 ? 4.228 -9.439 -27.286 1.00 82.81 167 ASP A CA 1
ATOM 1259 C C . ASP A 1 167 ? 4.672 -8.437 -26.211 1.00 82.81 167 ASP A C 1
ATOM 1261 O O . ASP A 1 167 ? 3.934 -8.121 -25.280 1.00 82.81 167 ASP A O 1
ATOM 1265 N N . LEU A 1 168 ? 5.898 -7.926 -26.330 1.00 83.19 168 LEU A N 1
ATOM 1266 C CA . LEU A 1 168 ? 6.463 -6.965 -25.379 1.00 83.19 168 LEU A CA 1
ATOM 1267 C C . LEU A 1 168 ? 5.754 -5.601 -25.416 1.00 83.19 168 LEU A C 1
ATOM 1269 O O . LEU A 1 168 ? 5.990 -4.778 -24.532 1.00 83.19 168 LEU A O 1
ATOM 1273 N N . MET A 1 169 ? 4.905 -5.350 -26.416 1.00 87.06 169 MET A N 1
ATOM 1274 C CA . MET A 1 169 ? 4.092 -4.137 -26.545 1.00 87.06 169 MET A CA 1
ATOM 1275 C C . MET A 1 169 ? 2.667 -4.321 -26.017 1.00 87.06 169 MET A C 1
ATOM 1277 O O . MET A 1 169 ? 1.891 -3.366 -26.080 1.00 87.06 169 MET A O 1
ATOM 1281 N N . ASP A 1 170 ? 2.324 -5.501 -25.481 1.00 88.75 170 ASP A N 1
ATOM 1282 C CA . ASP A 1 170 ? 1.001 -5.769 -24.915 1.00 88.75 170 ASP A CA 1
ATOM 1283 C C . ASP A 1 170 ? 0.631 -4.674 -23.893 1.00 88.75 170 ASP A C 1
ATOM 1285 O O . ASP A 1 170 ? 1.370 -4.475 -22.919 1.00 88.75 170 ASP A O 1
ATOM 1289 N N . PRO A 1 171 ? -0.488 -3.947 -24.083 1.00 91.19 171 PRO A N 1
ATOM 1290 C CA . PRO A 1 171 ? -0.899 -2.871 -23.190 1.00 91.19 171 PRO A CA 1
ATOM 1291 C C . PRO A 1 171 ? -0.951 -3.272 -21.712 1.00 91.19 171 PRO A C 1
ATOM 1293 O O . PRO A 1 171 ? -0.682 -2.425 -20.861 1.00 91.19 171 PRO A O 1
ATOM 1296 N N . TYR A 1 172 ? -1.225 -4.542 -21.395 1.00 92.50 172 TYR A N 1
ATOM 1297 C CA . TYR A 1 172 ? -1.262 -5.051 -20.023 1.00 92.50 172 TYR A CA 1
ATOM 1298 C C . TYR A 1 172 ? 0.086 -4.897 -19.297 1.00 92.50 172 TYR A C 1
ATOM 1300 O O . TYR A 1 172 ? 0.125 -4.557 -18.116 1.00 92.50 172 TYR A O 1
ATOM 1308 N N . ILE A 1 173 ? 1.210 -5.051 -20.011 1.00 91.94 173 ILE A N 1
ATOM 1309 C CA . ILE A 1 173 ? 2.573 -4.892 -19.466 1.00 91.94 173 ILE A CA 1
ATOM 1310 C C . ILE A 1 173 ? 2.838 -3.438 -19.034 1.00 91.94 173 ILE A C 1
ATOM 1312 O O . ILE A 1 173 ? 3.573 -3.172 -18.075 1.00 91.94 173 ILE A O 1
ATOM 1316 N N . TRP A 1 174 ? 2.240 -2.487 -19.751 1.00 92.81 174 TRP A N 1
ATOM 1317 C CA . TRP A 1 174 ? 2.542 -1.058 -19.663 1.00 92.81 174 TRP A CA 1
ATOM 1318 C C . TRP A 1 174 ? 1.486 -0.245 -18.928 1.00 92.81 174 TRP A C 1
ATOM 1320 O O . TRP A 1 174 ? 1.689 0.948 -18.688 1.00 92.81 174 TRP A O 1
ATOM 1330 N N . ASN A 1 175 ? 0.358 -0.859 -18.584 1.00 92.94 175 ASN A N 1
ATOM 1331 C CA . ASN A 1 175 ? -0.757 -0.138 -18.012 1.00 92.94 175 ASN A CA 1
ATOM 1332 C C . ASN A 1 175 ? -0.435 0.336 -16.588 1.00 92.94 175 ASN A C 1
ATOM 1334 O O . ASN A 1 175 ? -0.297 -0.458 -15.664 1.00 92.94 175 ASN A O 1
ATOM 1338 N N . SER A 1 176 ? -0.348 1.652 -16.400 1.00 92.88 176 SER A N 1
ATOM 1339 C CA . SER A 1 176 ? 0.043 2.280 -15.137 1.00 92.88 176 SER A CA 1
ATOM 1340 C C . SER A 1 176 ? -1.133 2.698 -14.249 1.00 92.88 176 SER A C 1
ATOM 1342 O O . SER A 1 176 ? -0.898 3.273 -13.186 1.00 92.88 176 SER A O 1
ATOM 1344 N N . GLN A 1 177 ? -2.387 2.418 -14.623 1.00 94.88 177 GLN A N 1
ATOM 1345 C CA . GLN A 1 177 ? -3.534 2.707 -13.751 1.00 94.88 177 GLN A CA 1
ATOM 1346 C C . GLN A 1 177 ? -3.416 1.950 -12.417 1.00 94.88 177 GLN A C 1
ATOM 1348 O O . GLN A 1 177 ? -2.943 0.813 -12.374 1.00 94.88 177 GLN A O 1
ATOM 1353 N N . ASN A 1 178 ? -3.812 2.598 -11.323 1.00 95.44 178 ASN A N 1
ATOM 1354 C CA . ASN A 1 178 ? -3.851 1.958 -10.009 1.00 95.44 178 ASN A CA 1
ATOM 1355 C C . ASN A 1 178 ? -4.988 0.942 -9.941 1.00 95.44 178 ASN A C 1
ATOM 1357 O O . ASN A 1 178 ? -5.951 1.038 -10.698 1.00 95.44 178 ASN A O 1
ATOM 1361 N N . THR A 1 179 ? -4.886 0.011 -8.998 1.00 97.81 179 THR A N 1
ATOM 1362 C CA . THR A 1 179 ? -6.021 -0.854 -8.646 1.00 97.81 179 THR A CA 1
ATOM 1363 C C . THR A 1 179 ? -7.021 -0.094 -7.784 1.00 97.81 179 THR A C 1
ATOM 1365 O O . THR A 1 179 ? -8.200 -0.042 -8.103 1.00 97.81 179 THR A O 1
ATOM 1368 N N . ILE A 1 180 ? -6.528 0.574 -6.742 1.00 98.56 180 ILE A N 1
ATOM 1369 C CA . ILE A 1 180 ? -7.294 1.453 -5.863 1.00 98.56 180 ILE A CA 1
ATOM 1370 C C . ILE A 1 180 ? -6.604 2.817 -5.835 1.00 98.56 180 ILE A C 1
ATOM 1372 O O . ILE A 1 180 ? -5.413 2.914 -5.529 1.00 98.56 180 ILE A O 1
ATOM 1376 N N . LEU A 1 181 ? -7.346 3.884 -6.139 1.00 98.50 181 LEU A N 1
ATOM 1377 C CA . LEU A 1 181 ? -6.880 5.265 -6.010 1.00 98.50 181 LEU A CA 1
ATOM 1378 C C . LEU A 1 181 ? -7.749 6.024 -5.004 1.00 98.50 181 LEU A C 1
ATOM 1380 O O . LEU A 1 181 ? -8.905 6.325 -5.276 1.00 98.50 181 LEU A O 1
ATOM 1384 N N . ILE A 1 182 ? -7.157 6.387 -3.871 1.00 98.81 182 ILE A N 1
ATOM 1385 C CA . ILE A 1 182 ? -7.736 7.244 -2.835 1.00 98.81 182 ILE A CA 1
ATOM 1386 C C . ILE A 1 182 ? -7.111 8.624 -3.026 1.00 98.81 182 ILE A C 1
ATOM 1388 O O . ILE A 1 182 ? -5.940 8.838 -2.704 1.00 98.81 182 ILE A O 1
ATOM 1392 N N . LYS A 1 183 ? -7.852 9.546 -3.643 1.00 98.44 183 LYS A N 1
ATOM 1393 C CA . LYS A 1 183 ? -7.328 10.855 -4.042 1.00 98.44 183 LYS A CA 1
ATOM 1394 C C . LYS A 1 183 ? -8.240 11.978 -3.586 1.00 98.44 183 LYS A C 1
ATOM 1396 O O . LYS A 1 183 ? -9.443 11.895 -3.790 1.00 98.44 183 LYS A O 1
ATOM 1401 N N . ASP A 1 184 ? -7.632 13.038 -3.056 1.00 98.50 184 ASP A N 1
ATOM 1402 C CA . ASP A 1 184 ? -8.332 14.224 -2.556 1.00 98.50 184 ASP A CA 1
ATOM 1403 C C . ASP A 1 184 ? -9.385 13.869 -1.479 1.00 98.50 184 ASP A C 1
ATOM 1405 O O . ASP A 1 184 ? -10.488 14.414 -1.461 1.00 98.50 184 ASP A O 1
ATOM 1409 N N . ILE A 1 185 ? -9.035 12.931 -0.587 1.00 98.62 185 ILE A N 1
ATOM 1410 C CA . ILE A 1 185 ? -9.855 12.493 0.550 1.00 98.62 185 ILE A CA 1
ATOM 1411 C C . ILE A 1 185 ? -9.331 13.141 1.834 1.00 98.62 185 ILE A C 1
ATOM 1413 O O . ILE A 1 185 ? -8.130 13.112 2.105 1.00 98.62 185 ILE A O 1
ATOM 1417 N N . TYR A 1 186 ? -10.228 13.729 2.628 1.00 98.25 186 TYR A N 1
ATOM 1418 C CA . TYR A 1 186 ? -9.864 14.535 3.796 1.00 98.25 186 TYR A CA 1
ATOM 1419 C C . TYR A 1 186 ? -10.719 14.151 5.008 1.00 98.25 186 TYR A C 1
ATOM 1421 O O . TYR A 1 186 ? -11.881 14.547 5.101 1.00 98.25 186 TYR A O 1
ATOM 1429 N N . GLY A 1 187 ? -10.140 13.377 5.927 1.00 98.00 187 GLY A N 1
ATOM 1430 C CA . GLY A 1 187 ? -10.684 13.160 7.268 1.00 98.00 187 GLY A CA 1
ATOM 1431 C C . GLY A 1 187 ? -10.294 14.283 8.235 1.00 98.00 187 GLY A C 1
ATOM 1432 O O . GLY A 1 187 ? -9.840 15.356 7.829 1.00 98.00 187 GLY A O 1
ATOM 1433 N N . THR A 1 188 ? -10.425 14.019 9.533 1.00 95.56 188 THR A N 1
ATOM 1434 C CA . THR A 1 188 ? -9.895 14.887 10.598 1.00 95.56 188 THR A CA 1
ATOM 1435 C C . THR A 1 188 ? -9.118 14.071 11.629 1.00 95.56 188 THR A C 1
ATOM 1437 O O . THR A 1 188 ? -9.206 12.847 11.638 1.00 95.56 188 THR A O 1
ATOM 1440 N N . GLU A 1 189 ? -8.380 14.737 12.522 1.00 90.69 189 GLU A N 1
ATOM 1441 C CA . GLU A 1 189 ? -7.615 14.078 13.594 1.00 90.69 189 GLU A CA 1
ATOM 1442 C C . GLU A 1 189 ? -8.479 13.149 14.459 1.00 90.69 189 GLU A C 1
ATOM 1444 O O . GLU A 1 189 ? -8.061 12.039 14.780 1.00 90.69 189 GLU A O 1
ATOM 1449 N N . SER A 1 190 ? -9.698 13.576 14.802 1.00 90.56 190 SER A N 1
ATOM 1450 C CA . SER A 1 190 ? -10.634 12.780 15.603 1.00 90.56 190 SER A CA 1
ATOM 1451 C C . SER A 1 190 ? -11.506 11.832 14.781 1.00 90.56 190 SER A C 1
ATOM 1453 O O . SER A 1 190 ? -12.141 10.955 15.354 1.00 90.56 190 SER A O 1
ATOM 1455 N N . GLU A 1 191 ? -11.588 12.031 13.464 1.00 94.56 191 GLU A N 1
ATOM 1456 C CA . GLU A 1 191 ? -12.486 11.298 12.566 1.00 94.56 191 GLU A CA 1
ATOM 1457 C C . GLU A 1 191 ? -11.763 10.997 11.234 1.00 94.56 191 GLU A C 1
ATOM 1459 O O . GLU A 1 191 ? -12.086 11.588 10.192 1.00 94.56 191 GLU A O 1
ATOM 1464 N N . PRO A 1 192 ? -10.734 10.128 11.238 1.00 96.75 192 PRO A N 1
ATOM 1465 C CA . PRO A 1 192 ? -10.052 9.723 10.014 1.00 96.75 192 PRO A CA 1
ATOM 1466 C C . PRO A 1 192 ? -10.976 8.878 9.128 1.00 96.75 192 PRO A C 1
ATOM 1468 O O . PRO A 1 192 ? -11.874 8.192 9.616 1.00 96.75 192 PRO A O 1
ATOM 1471 N N . ILE A 1 193 ? -10.746 8.906 7.815 1.00 98.75 193 ILE A N 1
ATOM 1472 C CA . ILE A 1 193 ? -11.449 8.030 6.867 1.00 98.75 193 ILE A CA 1
ATOM 1473 C C . ILE A 1 193 ? -10.649 6.738 6.727 1.00 98.75 193 ILE A C 1
ATOM 1475 O O . ILE A 1 193 ? -9.458 6.775 6.415 1.00 98.75 193 ILE A O 1
ATOM 1479 N N . THR A 1 194 ? -11.292 5.593 6.943 1.00 98.50 194 THR A N 1
ATOM 1480 C CA . THR A 1 194 ? -10.610 4.289 6.976 1.00 98.50 194 THR A CA 1
ATOM 1481 C C . THR A 1 194 ? -10.967 3.438 5.766 1.00 98.50 194 THR A C 1
ATOM 1483 O O . THR A 1 194 ? -12.142 3.266 5.465 1.00 98.50 194 THR A O 1
ATOM 1486 N N . TYR A 1 195 ? -9.971 2.852 5.105 1.00 98.69 195 TYR A N 1
ATOM 1487 C CA . TYR A 1 195 ? -10.134 1.804 4.097 1.00 98.69 195 TYR A CA 1
ATOM 1488 C C . TYR A 1 195 ? -9.527 0.522 4.650 1.00 98.69 195 TYR A C 1
ATOM 1490 O O . TYR A 1 195 ? -8.348 0.505 5.012 1.00 98.69 195 TYR A O 1
ATOM 1498 N N . ARG A 1 196 ? -10.322 -0.544 4.736 1.00 96.56 196 ARG A N 1
ATOM 1499 C CA . ARG A 1 196 ? -9.876 -1.789 5.366 1.00 96.56 196 ARG A CA 1
ATOM 1500 C C . ARG A 1 196 ? -10.510 -3.041 4.791 1.00 96.56 196 ARG A C 1
ATOM 1502 O O . ARG A 1 196 ? -11.561 -2.976 4.152 1.00 96.56 196 ARG A O 1
ATOM 1509 N N . GLY A 1 197 ? -9.891 -4.187 5.053 1.00 95.12 197 GLY A N 1
ATOM 1510 C CA . GLY A 1 197 ? -10.478 -5.482 4.734 1.00 95.12 197 GLY A CA 1
ATOM 1511 C C . GLY A 1 197 ? -11.733 -5.739 5.566 1.00 95.12 197 GLY A C 1
ATOM 1512 O O . GLY A 1 197 ? -11.771 -5.442 6.765 1.00 95.12 197 GLY A O 1
ATOM 1513 N N . TRP A 1 198 ? -12.778 -6.273 4.933 1.00 93.88 198 TRP A N 1
ATOM 1514 C CA . TRP A 1 198 ? -13.969 -6.734 5.645 1.00 93.88 198 TRP A CA 1
ATOM 1515 C C . TRP A 1 198 ? -13.649 -7.904 6.580 1.00 93.88 198 TRP A C 1
ATOM 1517 O O . TRP A 1 198 ? -14.055 -7.908 7.741 1.00 93.88 198 TRP A O 1
ATOM 1527 N N . ASP A 1 199 ? -12.907 -8.875 6.061 1.00 88.25 199 ASP A N 1
ATOM 1528 C CA . ASP A 1 199 ? -12.453 -10.083 6.735 1.00 88.25 199 ASP A CA 1
ATOM 1529 C C . ASP A 1 199 ? -11.115 -10.542 6.127 1.00 88.25 199 ASP A C 1
ATOM 1531 O O . ASP A 1 199 ? -10.576 -9.890 5.231 1.00 88.25 199 ASP A O 1
ATOM 1535 N N . ASP A 1 200 ? -10.600 -11.686 6.579 1.00 84.31 200 ASP A N 1
ATOM 1536 C CA . ASP A 1 200 ? -9.325 -12.249 6.112 1.00 84.31 200 ASP A CA 1
ATOM 1537 C C . ASP A 1 200 ? -9.355 -12.708 4.634 1.00 84.31 200 ASP A C 1
ATOM 1539 O O . ASP A 1 200 ? -8.333 -13.117 4.089 1.00 84.31 200 ASP A O 1
ATOM 1543 N N . ASN A 1 201 ? -10.514 -12.663 3.958 1.00 89.69 201 ASN A N 1
ATOM 1544 C CA . ASN A 1 201 ? -10.620 -12.941 2.521 1.00 89.69 201 ASN A CA 1
ATOM 1545 C C . ASN A 1 201 ? -10.499 -11.669 1.667 1.00 89.69 201 ASN A C 1
ATOM 1547 O O . ASN A 1 201 ? -10.468 -11.766 0.434 1.00 89.69 201 ASN A O 1
ATOM 1551 N N . ALA A 1 202 ? -10.488 -10.486 2.290 1.00 94.50 202 ALA A N 1
ATOM 1552 C CA . ALA A 1 202 ? -10.359 -9.216 1.597 1.00 94.50 202 ALA A CA 1
ATOM 1553 C C . ALA A 1 202 ? -8.949 -9.059 1.019 1.00 94.50 202 ALA A C 1
ATOM 1555 O O . ALA A 1 202 ? -7.961 -9.005 1.749 1.00 94.50 202 ALA A O 1
ATOM 1556 N N . LYS A 1 203 ? -8.860 -8.968 -0.309 1.00 96.50 203 LYS A N 1
ATOM 1557 C CA . LYS A 1 203 ? -7.597 -8.998 -1.045 1.00 96.50 203 LYS A CA 1
ATOM 1558 C C . LYS A 1 203 ? -7.571 -7.959 -2.152 1.00 96.50 203 LYS A C 1
ATOM 1560 O O . LYS A 1 203 ? -8.442 -7.954 -3.014 1.00 96.50 203 LYS A O 1
ATOM 1565 N N . VAL A 1 204 ? -6.532 -7.133 -2.191 1.00 98.62 204 VAL A N 1
ATOM 1566 C CA . VAL A 1 204 ? -6.269 -6.192 -3.285 1.00 98.62 204 VAL A CA 1
ATOM 1567 C C . VAL A 1 204 ? -5.188 -6.768 -4.192 1.00 98.62 204 VAL A C 1
ATOM 1569 O O . VAL A 1 204 ? -4.074 -7.043 -3.744 1.00 98.62 204 VAL A O 1
ATOM 1572 N N . ILE A 1 205 ? -5.499 -6.942 -5.476 1.00 97.94 205 ILE A N 1
ATOM 1573 C CA . ILE A 1 205 ? -4.538 -7.427 -6.473 1.00 97.94 205 ILE A CA 1
ATOM 1574 C C . ILE A 1 205 ? -3.757 -6.239 -7.031 1.00 97.94 205 ILE A C 1
ATOM 1576 O O . ILE A 1 205 ? -4.261 -5.477 -7.848 1.00 97.94 205 ILE A O 1
ATOM 1580 N N . ALA A 1 206 ? -2.520 -6.065 -6.579 1.00 97.56 206 ALA A N 1
ATOM 1581 C CA . ALA A 1 206 ? -1.691 -4.929 -6.931 1.00 97.56 206 ALA A CA 1
ATOM 1582 C C . ALA A 1 206 ? -1.223 -4.983 -8.389 1.00 97.56 206 ALA A C 1
ATOM 1584 O O . ALA A 1 206 ? -0.468 -5.869 -8.797 1.00 97.56 206 ALA A O 1
ATOM 1585 N N . GLN A 1 207 ? -1.624 -3.971 -9.158 1.00 93.81 207 GLN A N 1
ATOM 1586 C CA . GLN A 1 207 ? -1.295 -3.815 -10.572 1.00 93.81 207 GLN A CA 1
ATOM 1587 C C . GLN A 1 207 ? -1.000 -2.351 -10.933 1.00 93.81 207 GLN A C 1
ATOM 1589 O O . GLN A 1 207 ? -1.425 -1.415 -10.253 1.00 93.81 207 GLN A O 1
ATOM 1594 N N . GLY A 1 208 ? -0.293 -2.151 -12.047 1.00 93.62 208 GLY A N 1
ATOM 1595 C CA . GLY A 1 208 ? 0.033 -0.832 -12.586 1.00 93.62 208 GLY A CA 1
ATOM 1596 C C . GLY A 1 208 ? 0.928 -0.012 -11.661 1.00 93.62 208 GLY A C 1
ATOM 1597 O O . GLY A 1 208 ? 1.993 -0.488 -11.271 1.00 93.62 208 GLY A O 1
ATOM 1598 N N . THR A 1 209 ? 0.548 1.229 -11.338 1.00 94.88 209 THR A N 1
ATOM 1599 C CA . THR A 1 209 ? 1.368 2.095 -10.466 1.00 94.88 209 THR A CA 1
ATOM 1600 C C . THR A 1 209 ? 1.402 1.582 -9.026 1.00 94.88 209 THR A C 1
ATOM 1602 O O . THR A 1 209 ? 2.491 1.458 -8.450 1.00 94.88 209 THR A O 1
ATOM 1605 N N . ALA A 1 210 ? 0.235 1.278 -8.455 1.00 97.75 210 ALA A N 1
ATOM 1606 C CA . ALA A 1 210 ? 0.102 0.691 -7.132 1.00 97.75 210 ALA A CA 1
ATOM 1607 C C . ALA A 1 210 ? -1.190 -0.131 -6.983 1.00 97.75 210 ALA A C 1
ATOM 1609 O O . ALA A 1 210 ? -2.203 0.166 -7.626 1.00 97.75 210 ALA A O 1
ATOM 1610 N N . GLY A 1 211 ? -1.170 -1.112 -6.077 1.00 98.25 211 GLY A N 1
ATOM 1611 C CA . GLY A 1 211 ? -2.388 -1.756 -5.588 1.00 98.25 211 GLY A CA 1
ATOM 1612 C C . GLY A 1 211 ? -3.280 -0.759 -4.863 1.00 98.25 211 GLY A C 1
ATOM 1613 O O . GLY A 1 211 ? -4.432 -0.584 -5.234 1.00 98.25 211 GLY A O 1
ATOM 1614 N N . ILE A 1 212 ? -2.724 -0.020 -3.909 1.00 98.81 212 ILE A N 1
ATOM 1615 C CA . ILE A 1 212 ? -3.419 1.071 -3.226 1.00 98.81 212 ILE A CA 1
ATOM 1616 C C . ILE A 1 212 ? -2.564 2.323 -3.337 1.00 98.81 212 ILE A C 1
ATOM 1618 O O . ILE A 1 212 ? -1.428 2.340 -2.867 1.00 98.81 212 ILE A O 1
ATOM 1622 N N . GLN A 1 213 ? -3.098 3.384 -3.937 1.00 98.81 213 GLN A N 1
ATOM 1623 C CA . GLN A 1 213 ? -2.471 4.699 -3.920 1.00 98.81 213 GLN A CA 1
ATOM 1624 C C . GLN A 1 213 ? -3.305 5.687 -3.107 1.00 98.81 213 GLN A C 1
ATOM 1626 O O . GLN A 1 213 ? -4.411 6.029 -3.514 1.00 98.81 213 GLN A O 1
ATOM 1631 N N . VAL A 1 214 ? -2.736 6.215 -2.023 1.00 98.88 214 VAL A N 1
ATOM 1632 C CA . VAL A 1 214 ? -3.247 7.397 -1.317 1.00 98.88 214 VAL A CA 1
ATOM 1633 C C . VAL A 1 214 ? -2.517 8.618 -1.859 1.00 98.88 214 VAL A C 1
ATOM 1635 O O . VAL A 1 214 ? -1.285 8.664 -1.841 1.00 98.88 214 VAL A O 1
ATOM 1638 N N . ARG A 1 215 ? -3.252 9.595 -2.391 1.00 98.56 215 ARG A N 1
ATOM 1639 C CA . ARG A 1 215 ? -2.667 10.774 -3.031 1.00 98.56 215 ARG A CA 1
ATOM 1640 C C . ARG A 1 215 ? -3.364 12.062 -2.624 1.00 98.56 215 ARG A C 1
ATOM 1642 O O . ARG A 1 215 ? -4.588 12.133 -2.685 1.00 98.56 215 ARG A O 1
ATOM 1649 N N . SER A 1 216 ? -2.596 13.102 -2.300 1.00 98.25 216 SER A N 1
ATOM 1650 C CA . SER A 1 216 ? -3.148 14.441 -2.025 1.00 98.25 216 SER A CA 1
ATOM 1651 C C . SER A 1 216 ? -4.263 14.429 -0.972 1.00 98.25 216 SER A C 1
ATOM 1653 O O . SER A 1 216 ? -5.230 15.177 -1.077 1.00 98.25 216 SER A O 1
ATOM 1655 N N . SER A 1 217 ? -4.136 13.540 0.014 1.00 98.69 217 SER A N 1
ATOM 1656 C CA . SER A 1 217 ? -5.170 13.229 1.005 1.00 98.69 217 SER A CA 1
ATOM 1657 C C . SER A 1 217 ? -4.669 13.498 2.427 1.00 98.69 217 SER A C 1
ATOM 1659 O O . SER A 1 217 ? -3.456 13.585 2.650 1.00 98.69 217 SER A O 1
ATOM 1661 N N . GLN A 1 218 ? -5.593 13.645 3.381 1.00 97.94 218 GLN A N 1
ATOM 1662 C CA . GLN A 1 218 ? -5.274 13.856 4.796 1.00 97.94 218 GLN A CA 1
ATOM 1663 C C . GLN A 1 218 ? -6.149 13.017 5.727 1.00 97.94 218 GLN A C 1
ATOM 1665 O O . GLN A 1 218 ? -7.337 12.856 5.452 1.00 97.94 218 GLN A O 1
ATOM 1670 N N . TYR A 1 219 ? -5.580 12.536 6.838 1.00 97.81 219 TYR A N 1
ATOM 1671 C CA . TYR A 1 219 ? -6.294 11.753 7.861 1.00 97.81 219 TYR A CA 1
ATOM 1672 C C . TYR A 1 219 ? -6.979 10.515 7.267 1.00 97.81 219 TYR A C 1
ATOM 1674 O O . TYR A 1 219 ? -8.198 10.346 7.347 1.00 97.81 219 TYR A O 1
ATOM 1682 N N . VAL A 1 220 ? -6.168 9.672 6.622 1.00 98.75 220 VAL A N 1
ATOM 1683 C CA . VAL A 1 220 ? -6.604 8.430 5.970 1.00 98.75 220 VAL A CA 1
ATOM 1684 C C . VAL A 1 220 ? -5.914 7.236 6.617 1.00 98.75 220 VAL A C 1
ATOM 1686 O O . VAL A 1 220 ? -4.692 7.234 6.773 1.00 98.75 220 VAL A O 1
ATOM 1689 N N . ASN A 1 221 ? -6.683 6.196 6.924 1.00 98.38 221 ASN A N 1
ATOM 1690 C CA . ASN A 1 221 ? -6.166 4.929 7.427 1.00 98.38 221 ASN A CA 1
ATOM 1691 C C . ASN A 1 221 ? -6.310 3.830 6.367 1.00 98.38 221 ASN A C 1
ATOM 1693 O O . ASN A 1 221 ? -7.367 3.698 5.752 1.00 98.38 221 ASN A O 1
ATOM 1697 N N . ILE A 1 222 ? -5.257 3.035 6.182 1.00 98.50 222 ILE A N 1
ATOM 1698 C CA . ILE A 1 222 ? -5.223 1.809 5.379 1.00 98.50 222 ILE A CA 1
ATOM 1699 C C . ILE A 1 222 ? -4.915 0.656 6.331 1.00 98.50 222 ILE A C 1
ATOM 1701 O O . ILE A 1 222 ? -3.801 0.583 6.864 1.00 98.50 222 ILE A O 1
ATOM 1705 N N . GLU A 1 223 ? -5.896 -0.208 6.578 1.00 95.00 223 GLU A N 1
ATOM 1706 C CA . GLU A 1 223 ? -5.827 -1.183 7.671 1.00 95.00 223 GLU A CA 1
ATOM 1707 C C . GLU A 1 223 ? -6.218 -2.599 7.249 1.00 95.00 223 GLU A C 1
ATOM 1709 O O . GLU A 1 223 ? -7.189 -2.779 6.520 1.00 95.00 223 GLU A O 1
ATOM 1714 N N . ASN A 1 224 ? -5.536 -3.610 7.794 1.00 91.06 224 ASN A N 1
ATOM 1715 C CA . ASN A 1 224 ? -5.963 -5.014 7.726 1.00 91.06 224 ASN A CA 1
ATOM 1716 C C . ASN A 1 224 ? -6.337 -5.486 6.306 1.00 91.06 224 ASN A C 1
ATOM 1718 O O . ASN A 1 224 ? -7.423 -6.027 6.082 1.00 91.06 224 ASN A O 1
ATOM 1722 N N . LEU A 1 225 ? -5.469 -5.211 5.330 1.00 94.38 225 LEU A N 1
ATOM 1723 C CA . LEU A 1 225 ? -5.627 -5.654 3.945 1.00 94.38 225 LEU A CA 1
ATOM 1724 C C . LEU A 1 225 ? -4.504 -6.604 3.535 1.00 94.38 225 LEU A C 1
ATOM 1726 O O . LEU A 1 225 ? -3.325 -6.318 3.755 1.00 94.38 225 LEU A O 1
ATOM 1730 N N . GLU A 1 226 ? -4.883 -7.676 2.840 1.00 97.50 226 GLU A N 1
ATOM 1731 C CA . GLU A 1 226 ? -3.977 -8.438 1.984 1.00 97.50 226 GLU A CA 1
ATOM 1732 C C . GLU A 1 226 ? -3.766 -7.651 0.680 1.00 97.50 226 GLU A C 1
ATOM 1734 O O . GLU A 1 226 ? -4.706 -7.419 -0.086 1.00 97.50 226 GLU A O 1
ATOM 1739 N N . VAL A 1 227 ? -2.532 -7.247 0.392 1.00 98.56 227 VAL A N 1
ATOM 1740 C CA . VAL A 1 227 ? -2.136 -6.572 -0.850 1.00 98.56 227 VAL A CA 1
ATOM 1741 C C . VAL A 1 227 ? -1.147 -7.462 -1.593 1.00 98.56 227 VAL A C 1
ATOM 1743 O O . VAL A 1 227 ? 0.029 -7.550 -1.240 1.00 98.56 227 VAL A O 1
ATOM 1746 N N . PHE A 1 228 ? -1.622 -8.113 -2.649 1.00 97.56 228 PHE A N 1
ATOM 1747 C CA . PHE A 1 228 ? -0.898 -9.171 -3.351 1.00 97.56 228 PHE A CA 1
ATOM 1748 C C . PHE A 1 228 ? -0.540 -8.762 -4.769 1.00 97.56 228 PHE A C 1
ATOM 1750 O O . PHE A 1 228 ? -1.409 -8.354 -5.535 1.00 97.56 228 PHE A O 1
ATOM 1757 N N . GLY A 1 229 ? 0.725 -8.894 -5.143 1.00 95.88 229 GLY A N 1
ATOM 1758 C CA . GLY A 1 229 ? 1.178 -8.586 -6.495 1.00 95.88 229 GLY A CA 1
ATOM 1759 C C . GLY A 1 229 ? 1.262 -9.799 -7.409 1.00 95.88 229 GLY A C 1
ATOM 1760 O O . GLY A 1 229 ? 0.818 -10.897 -7.097 1.00 95.88 229 GLY A O 1
ATOM 1761 N N . LEU A 1 230 ? 1.856 -9.572 -8.578 1.00 93.69 230 LEU A N 1
ATOM 1762 C CA . LEU A 1 230 ? 1.899 -10.535 -9.675 1.00 93.69 230 LEU A CA 1
ATOM 1763 C C . LEU A 1 230 ? 3.268 -11.207 -9.853 1.00 93.69 230 LEU A C 1
ATOM 1765 O O . LEU A 1 230 ? 3.564 -11.673 -10.950 1.00 93.69 230 LEU A O 1
ATOM 1769 N N . VAL A 1 231 ? 4.121 -11.256 -8.819 1.00 92.94 231 VAL A N 1
ATOM 1770 C CA . VAL A 1 231 ? 5.457 -11.886 -8.924 1.00 92.94 231 VAL A CA 1
ATOM 1771 C C . VAL A 1 231 ? 5.373 -13.299 -9.503 1.00 92.94 231 VAL A C 1
ATOM 1773 O O . VAL A 1 231 ? 6.106 -13.599 -10.444 1.00 92.94 231 VAL A O 1
ATOM 1776 N N . ASP A 1 232 ? 4.434 -14.121 -9.034 1.00 89.12 232 ASP A N 1
ATOM 1777 C CA . ASP A 1 232 ? 4.281 -15.503 -9.506 1.00 89.12 232 ASP A CA 1
ATOM 1778 C C . ASP A 1 232 ? 3.824 -15.592 -10.971 1.00 89.12 232 ASP A C 1
ATOM 1780 O O . ASP A 1 232 ? 4.235 -16.498 -11.691 1.00 89.12 232 ASP A O 1
ATOM 1784 N N . HIS A 1 233 ? 3.020 -14.630 -11.437 1.00 84.56 233 HIS A N 1
ATOM 1785 C CA . HIS A 1 233 ? 2.526 -14.577 -12.821 1.00 84.56 233 HIS A CA 1
ATOM 1786 C C . HIS A 1 233 ? 3.613 -14.085 -13.792 1.00 84.56 233 HIS A C 1
ATOM 1788 O O . HIS A 1 233 ? 3.638 -14.437 -14.972 1.00 84.56 233 HIS A O 1
ATOM 1794 N N . ILE A 1 234 ? 4.528 -13.247 -13.299 1.00 86.50 234 ILE A N 1
ATOM 1795 C CA . ILE A 1 234 ? 5.671 -12.754 -14.069 1.00 86.50 234 ILE A CA 1
ATOM 1796 C C . ILE A 1 234 ? 6.756 -13.834 -14.140 1.00 86.50 234 ILE A C 1
ATOM 1798 O O . ILE A 1 234 ? 7.299 -14.090 -15.220 1.00 86.50 234 ILE A O 1
ATOM 1802 N N . GLY A 1 235 ? 7.081 -14.448 -12.997 1.00 81.50 235 GLY A N 1
ATOM 1803 C CA . GLY A 1 235 ? 8.103 -15.480 -12.847 1.00 81.50 235 GLY A CA 1
ATOM 1804 C C . GLY A 1 235 ? 9.416 -15.145 -13.565 1.00 81.50 235 GLY A C 1
ATOM 1805 O O . GLY A 1 235 ? 9.881 -14.002 -13.600 1.00 81.50 235 GLY A O 1
ATOM 1806 N N . ASP A 1 236 ? 9.991 -16.146 -14.235 1.00 75.50 236 ASP A N 1
ATOM 1807 C CA . ASP A 1 236 ? 11.207 -15.991 -15.049 1.00 75.50 236 ASP A CA 1
ATOM 1808 C C . ASP A 1 236 ? 11.048 -15.022 -16.238 1.00 75.50 236 ASP A C 1
ATOM 1810 O O . ASP A 1 236 ? 12.043 -14.572 -16.819 1.00 75.50 236 ASP A O 1
ATOM 1814 N N . GLY A 1 237 ? 9.814 -14.669 -16.604 1.00 75.62 237 GLY A N 1
ATOM 1815 C CA . GLY A 1 237 ? 9.517 -13.691 -17.640 1.00 75.62 237 GLY A CA 1
ATOM 1816 C C . GLY A 1 237 ? 10.013 -12.280 -17.322 1.00 75.62 237 GLY A C 1
ATOM 1817 O O . GLY A 1 237 ? 10.284 -11.517 -18.253 1.00 75.62 237 GLY A O 1
ATOM 1818 N N . ALA A 1 238 ? 10.251 -11.954 -16.044 1.00 82.25 238 ALA A N 1
ATOM 1819 C CA . ALA A 1 238 ? 10.846 -10.682 -15.621 1.00 82.25 238 ALA A CA 1
ATOM 1820 C C . ALA A 1 238 ? 12.154 -10.368 -16.371 1.00 82.25 238 ALA A C 1
ATOM 1822 O O . ALA A 1 238 ? 12.384 -9.230 -16.781 1.00 82.25 238 ALA A O 1
ATOM 1823 N N . LYS A 1 239 ? 12.980 -11.389 -16.645 1.00 78.06 239 LYS A N 1
ATOM 1824 C CA . LYS A 1 239 ? 14.259 -11.256 -17.371 1.00 78.06 239 LYS A CA 1
ATOM 1825 C C . LYS A 1 239 ? 14.086 -10.714 -18.791 1.00 78.06 239 LYS A C 1
ATOM 1827 O O . LYS A 1 239 ? 15.001 -10.090 -19.320 1.00 78.06 239 LYS A O 1
ATOM 1832 N N . LYS A 1 240 ? 12.922 -10.930 -19.411 1.00 77.44 240 LYS A N 1
ATOM 1833 C CA . LYS A 1 240 ? 12.615 -10.402 -20.749 1.00 77.44 240 LYS A CA 1
ATOM 1834 C C . LYS A 1 240 ? 12.252 -8.932 -20.724 1.00 77.44 240 LYS A C 1
ATOM 1836 O O . LYS A 1 240 ? 12.589 -8.214 -21.654 1.00 77.44 240 LYS A O 1
ATOM 1841 N N . LEU A 1 241 ? 11.570 -8.506 -19.665 1.00 83.56 241 LEU A N 1
ATOM 1842 C CA . LEU A 1 241 ? 11.154 -7.121 -19.469 1.00 83.56 241 LEU A CA 1
ATOM 1843 C C . LEU A 1 241 ? 12.255 -6.260 -18.857 1.00 83.56 241 LEU A C 1
ATOM 1845 O O . LEU A 1 241 ? 12.199 -5.038 -18.946 1.00 83.56 241 LEU A O 1
ATOM 1849 N N . GLN A 1 242 ? 13.264 -6.892 -18.257 1.00 83.19 242 GLN A N 1
ATOM 1850 C CA . GLN A 1 242 ? 14.259 -6.242 -17.421 1.00 83.19 242 GLN A CA 1
ATOM 1851 C C . GLN A 1 242 ? 14.906 -5.018 -18.075 1.00 83.19 242 GLN A C 1
ATOM 1853 O O . GLN A 1 242 ? 15.062 -3.990 -17.426 1.00 83.19 242 GLN A O 1
ATOM 1858 N N . PHE A 1 243 ? 15.258 -5.104 -19.354 1.00 81.31 243 PHE A N 1
ATOM 1859 C CA . PHE A 1 243 ? 15.905 -4.011 -20.078 1.00 81.31 243 PHE A CA 1
ATOM 1860 C C . PHE A 1 243 ? 14.997 -3.336 -21.105 1.00 81.31 243 PHE A C 1
ATOM 1862 O O . PHE A 1 243 ? 15.468 -2.539 -21.911 1.00 81.31 243 PHE A O 1
ATOM 1869 N N . VAL A 1 244 ? 13.701 -3.640 -21.083 1.00 84.69 244 VAL A N 1
ATOM 1870 C CA . VAL A 1 244 ? 12.732 -3.029 -21.988 1.00 84.69 244 VAL A CA 1
ATOM 1871 C C . VAL A 1 244 ? 12.274 -1.694 -21.413 1.00 84.69 244 VAL A C 1
ATOM 1873 O O . VAL A 1 244 ? 11.994 -1.573 -20.219 1.00 84.69 244 VAL A O 1
ATOM 1876 N N . TYR A 1 245 ? 12.177 -0.690 -22.274 1.00 87.31 245 TYR A N 1
ATOM 1877 C CA . TYR A 1 245 ? 11.583 0.603 -21.965 1.00 87.31 245 TYR A CA 1
ATOM 1878 C C . TYR A 1 245 ? 10.863 1.157 -23.197 1.00 87.31 245 TYR A C 1
ATOM 1880 O O . TYR A 1 245 ? 11.040 0.658 -24.310 1.00 87.31 245 TYR A O 1
ATOM 1888 N N . ARG A 1 246 ? 10.032 2.180 -23.009 1.00 87.88 246 ARG A N 1
ATOM 1889 C CA . ARG A 1 246 ? 9.380 2.889 -24.111 1.00 87.88 246 ARG A CA 1
ATOM 1890 C C . ARG A 1 246 ? 9.526 4.397 -23.971 1.00 87.88 246 ARG A C 1
ATOM 1892 O O . ARG A 1 246 ? 9.701 4.918 -22.872 1.00 87.88 246 ARG A O 1
ATOM 1899 N N . MET A 1 247 ? 9.423 5.073 -25.104 1.00 84.44 247 MET A N 1
ATOM 1900 C CA . MET A 1 247 ? 9.421 6.520 -25.238 1.00 84.44 247 MET A CA 1
ATOM 1901 C C . MET A 1 247 ? 8.054 6.953 -25.753 1.00 84.44 247 MET A C 1
ATOM 1903 O O . MET A 1 247 ? 7.608 6.474 -26.794 1.00 84.44 247 MET A O 1
ATOM 1907 N N . ASP A 1 248 ? 7.405 7.857 -25.027 1.00 86.25 248 ASP A N 1
ATOM 1908 C CA . ASP A 1 248 ? 6.225 8.571 -25.513 1.00 86.25 248 ASP A CA 1
ATOM 1909 C C . ASP A 1 248 ? 6.678 9.612 -26.544 1.00 86.25 248 ASP A C 1
ATOM 1911 O O . ASP A 1 248 ? 7.323 10.611 -26.195 1.00 86.25 248 ASP A O 1
ATOM 1915 N N . VAL A 1 249 ? 6.370 9.363 -27.819 1.00 84.00 249 VAL A N 1
ATOM 1916 C CA . VAL A 1 249 ? 6.853 10.206 -28.925 1.00 84.00 249 VAL A CA 1
ATOM 1917 C C . VAL A 1 249 ? 6.159 11.569 -28.958 1.00 84.00 249 VAL A C 1
ATOM 1919 O O . VAL A 1 249 ? 6.647 12.497 -29.599 1.00 84.00 249 VAL A O 1
ATOM 1922 N N . ASN A 1 250 ? 5.034 11.700 -28.252 1.00 81.06 250 ASN A N 1
ATOM 1923 C CA . ASN A 1 250 ? 4.230 12.914 -28.181 1.00 81.06 250 ASN A CA 1
ATOM 1924 C C . ASN A 1 250 ? 4.605 13.783 -26.972 1.00 81.06 250 ASN A C 1
ATOM 1926 O O . ASN A 1 250 ? 4.423 15.002 -26.996 1.00 81.06 250 ASN A O 1
ATOM 1930 N N . ARG A 1 251 ? 5.148 13.179 -25.909 1.00 78.00 251 ARG A N 1
ATOM 1931 C CA . ARG A 1 251 ? 5.550 13.877 -24.676 1.00 78.00 251 ARG A CA 1
ATOM 1932 C C . ARG A 1 251 ? 6.894 14.592 -24.787 1.00 78.00 251 ARG A C 1
ATOM 1934 O O . ARG A 1 251 ? 7.136 15.550 -24.051 1.00 78.00 251 ARG A O 1
ATOM 1941 N N . VAL A 1 252 ? 7.777 14.139 -25.671 1.00 70.06 252 VAL A N 1
ATOM 1942 C CA . VAL A 1 252 ? 9.130 14.686 -25.818 1.00 70.06 252 VAL A CA 1
ATOM 1943 C C . VAL A 1 252 ? 9.196 15.518 -27.102 1.00 70.06 252 VAL A C 1
ATOM 1945 O O . VAL A 1 252 ? 9.221 14.984 -28.203 1.00 70.06 252 VAL A O 1
ATOM 1948 N N . SER A 1 253 ? 9.219 16.849 -26.963 1.00 67.94 253 SER A N 1
ATOM 1949 C CA . SER A 1 253 ? 9.086 17.802 -28.083 1.00 67.94 253 SER A CA 1
ATOM 1950 C C . SER A 1 253 ? 10.187 17.722 -29.146 1.00 67.94 253 SER A C 1
ATOM 1952 O O . SER A 1 253 ? 9.958 18.148 -30.274 1.00 67.94 253 SER A O 1
ATOM 1954 N N . ASP A 1 254 ? 11.351 17.178 -28.788 1.00 70.00 254 ASP A N 1
ATOM 1955 C CA . ASP A 1 254 ? 12.497 16.962 -29.680 1.00 70.00 254 ASP A CA 1
ATOM 1956 C C . ASP A 1 254 ? 12.783 15.461 -29.873 1.00 70.00 254 ASP A C 1
ATOM 1958 O O . ASP A 1 254 ? 13.918 15.062 -30.120 1.00 70.00 254 ASP A O 1
ATOM 1962 N N . TYR A 1 255 ? 11.769 14.604 -29.712 1.00 74.31 255 TYR A N 1
ATOM 1963 C CA . TYR A 1 255 ? 11.935 13.173 -29.924 1.00 74.31 255 TYR A CA 1
ATOM 1964 C C . TYR A 1 255 ? 12.240 12.865 -31.389 1.00 74.31 255 TYR A C 1
ATOM 1966 O O . TYR A 1 255 ? 11.436 13.134 -32.283 1.00 74.31 255 TYR A O 1
ATOM 1974 N N . ASN A 1 256 ? 13.375 12.217 -31.621 1.00 74.44 256 ASN A N 1
ATOM 1975 C CA . ASN A 1 256 ? 13.675 11.547 -32.871 1.00 74.44 256 ASN A CA 1
ATOM 1976 C C . ASN A 1 256 ? 14.136 10.121 -32.567 1.00 74.44 256 ASN A C 1
ATOM 1978 O O . ASN A 1 256 ? 15.132 9.923 -31.878 1.00 74.44 256 ASN A O 1
ATOM 1982 N N . ARG A 1 257 ? 13.429 9.117 -33.098 1.00 76.06 257 ARG A N 1
ATOM 1983 C CA . ARG A 1 257 ? 13.758 7.693 -32.913 1.00 76.06 257 ARG A CA 1
ATOM 1984 C C . ARG A 1 257 ? 15.208 7.372 -33.264 1.00 76.06 257 ARG A C 1
ATOM 1986 O O . ARG A 1 257 ? 15.832 6.553 -32.589 1.00 76.06 257 ARG A O 1
ATOM 1993 N N . GLU A 1 258 ? 15.734 8.015 -34.305 1.00 70.00 258 GLU A N 1
ATOM 1994 C CA . GLU A 1 258 ? 17.110 7.806 -34.765 1.00 70.00 258 GLU A CA 1
ATOM 1995 C C . GLU A 1 258 ? 18.144 8.153 -33.680 1.00 70.00 258 GLU A C 1
ATOM 1997 O O . GLU A 1 258 ? 19.215 7.554 -33.660 1.00 70.00 258 GLU A O 1
ATOM 2002 N N . ASP A 1 259 ? 17.805 9.020 -32.721 1.00 65.31 259 ASP A N 1
ATOM 2003 C CA . ASP A 1 259 ? 18.693 9.391 -31.613 1.00 65.31 259 ASP A CA 1
ATOM 2004 C C . ASP A 1 259 ? 18.841 8.264 -30.568 1.00 65.31 259 ASP A C 1
ATOM 2006 O O . ASP A 1 259 ? 19.812 8.235 -29.816 1.00 65.31 259 ASP A O 1
ATOM 2010 N N . TYR A 1 260 ? 17.895 7.318 -30.518 1.00 60.03 260 TYR A N 1
ATOM 2011 C CA . TYR A 1 260 ? 17.827 6.246 -29.511 1.00 60.03 260 TYR A CA 1
ATOM 2012 C C . TYR A 1 260 ? 18.199 4.871 -30.069 1.00 60.03 260 TYR A C 1
ATOM 2014 O O . TYR A 1 260 ? 18.623 3.985 -29.333 1.00 60.03 260 TYR A O 1
ATOM 2022 N N . GLN A 1 261 ? 18.054 4.679 -31.379 1.00 54.84 261 GLN A N 1
ATOM 2023 C CA . GLN A 1 261 ? 18.243 3.390 -32.042 1.00 54.84 261 GLN A CA 1
ATOM 2024 C C . GLN A 1 261 ? 19.724 2.944 -32.123 1.00 54.84 261 GLN A C 1
ATOM 2026 O O . GLN A 1 261 ? 19.989 1.794 -32.476 1.00 54.84 261 GLN A O 1
ATOM 2031 N N . TYR A 1 262 ? 20.687 3.827 -31.804 1.00 55.34 262 TYR A N 1
ATOM 2032 C CA . TYR A 1 262 ? 22.106 3.665 -32.172 1.00 55.34 262 TYR A CA 1
ATOM 2033 C C . TYR A 1 262 ? 23.125 4.075 -31.102 1.00 55.34 262 TYR A C 1
ATOM 2035 O O . TYR A 1 262 ? 24.257 4.449 -31.415 1.00 55.34 262 TYR A O 1
ATOM 2043 N N . LEU A 1 263 ? 22.756 4.012 -29.827 1.00 54.03 263 LEU A N 1
ATOM 2044 C CA . LEU A 1 263 ? 23.682 4.337 -28.741 1.00 54.03 263 LEU A CA 1
ATOM 2045 C C . LEU A 1 263 ? 24.878 3.384 -28.798 1.00 54.03 263 LEU A C 1
ATOM 2047 O O . LEU A 1 263 ? 24.645 2.188 -28.828 1.00 54.03 263 LEU A O 1
ATOM 2051 N N . GLN A 1 264 ? 26.125 3.863 -28.832 1.00 53.94 264 GLN A N 1
ATOM 2052 C CA . GLN A 1 264 ? 27.311 2.995 -28.869 1.00 53.94 264 GLN A CA 1
ATOM 2053 C C . GLN A 1 264 ? 28.309 3.308 -27.751 1.00 53.94 264 GLN A C 1
ATOM 2055 O O . GLN A 1 264 ? 28.440 4.468 -27.350 1.00 53.94 264 GLN A O 1
ATOM 2060 N N . ASP A 1 265 ? 29.010 2.288 -27.246 1.00 50.47 265 ASP A N 1
ATOM 2061 C CA . ASP A 1 265 ? 30.124 2.472 -26.307 1.00 50.47 265 ASP A CA 1
ATOM 2062 C C . ASP A 1 265 ? 31.348 3.088 -26.998 1.00 50.47 265 ASP A C 1
ATOM 2064 O O . ASP A 1 265 ? 31.367 3.315 -28.209 1.00 50.47 265 ASP A O 1
ATOM 2068 N N . SER A 1 266 ? 32.397 3.386 -26.226 1.00 46.94 266 SER A N 1
ATOM 2069 C CA . SER A 1 266 ? 33.656 3.924 -26.761 1.00 46.94 266 SER A CA 1
ATOM 2070 C C . SER A 1 266 ? 34.347 3.012 -27.784 1.00 46.94 266 SER A C 1
ATOM 2072 O O . SER A 1 266 ? 35.264 3.469 -28.468 1.00 46.94 266 SER A O 1
ATOM 2074 N N . ASP A 1 267 ? 33.915 1.755 -27.882 1.00 51.12 267 ASP A N 1
ATOM 2075 C CA . ASP A 1 267 ? 34.450 0.713 -28.751 1.00 51.12 267 ASP A CA 1
ATOM 2076 C C . ASP A 1 267 ? 33.510 0.385 -29.936 1.00 51.12 267 ASP A C 1
ATOM 2078 O O . ASP A 1 267 ? 33.860 -0.438 -30.786 1.00 51.12 267 ASP A O 1
ATOM 2082 N N . GLY A 1 268 ? 32.364 1.071 -30.051 1.00 55.69 268 GLY A N 1
ATOM 2083 C CA . GLY A 1 268 ? 31.413 0.962 -31.162 1.00 55.69 268 GLY A CA 1
ATOM 2084 C C . GLY A 1 268 ? 30.294 -0.077 -30.984 1.00 55.69 268 GLY A C 1
ATOM 2085 O O . GLY A 1 268 ? 29.657 -0.462 -31.967 1.00 55.69 268 GLY A O 1
ATOM 2086 N N . ASN A 1 269 ? 30.044 -0.573 -29.767 1.00 54.72 269 ASN A N 1
ATOM 2087 C CA . ASN A 1 269 ? 28.991 -1.566 -29.506 1.00 54.72 269 ASN A CA 1
ATOM 2088 C C . ASN A 1 269 ? 27.647 -0.909 -29.183 1.00 54.72 269 ASN A C 1
ATOM 2090 O O . ASN A 1 269 ? 27.600 -0.058 -28.305 1.00 54.72 269 ASN A O 1
ATOM 2094 N N . GLN A 1 270 ? 26.555 -1.349 -29.825 1.00 61.59 270 GLN A N 1
ATOM 2095 C CA . GLN A 1 270 ? 25.195 -0.843 -29.578 1.00 61.59 270 GLN A CA 1
ATOM 2096 C C . GLN A 1 270 ? 24.718 -1.071 -28.123 1.00 61.59 270 GLN A C 1
ATOM 2098 O O . GLN A 1 270 ? 24.889 -2.162 -27.584 1.00 61.59 270 GLN A O 1
ATOM 2103 N N . PHE A 1 271 ? 24.062 -0.071 -27.526 1.00 63.81 271 PHE A N 1
ATOM 2104 C CA . PHE A 1 271 ? 23.563 -0.042 -26.148 1.00 63.81 271 PHE A CA 1
ATOM 2105 C C . PHE A 1 271 ? 22.045 -0.041 -26.036 1.00 63.81 271 PHE A C 1
ATOM 2107 O O . PHE A 1 271 ? 21.542 -0.549 -25.049 1.00 63.81 271 PHE A O 1
ATOM 2114 N N . ASP A 1 272 ? 21.311 0.524 -26.990 1.00 74.25 272 ASP A N 1
ATOM 2115 C CA . ASP A 1 272 ? 19.848 0.503 -26.997 1.00 74.25 272 ASP A CA 1
ATOM 2116 C C . ASP A 1 272 ? 19.388 0.072 -28.390 1.00 74.25 272 ASP A C 1
ATOM 2118 O O . ASP A 1 272 ? 19.944 0.490 -29.405 1.00 74.25 272 ASP A O 1
ATOM 2122 N N . LEU A 1 273 ? 18.394 -0.805 -28.434 1.00 73.69 273 LEU A N 1
ATOM 2123 C CA . LEU A 1 273 ? 17.882 -1.401 -29.654 1.00 73.69 273 LEU A CA 1
ATOM 2124 C C . LEU A 1 273 ? 16.391 -1.122 -29.775 1.00 73.69 273 LEU A C 1
ATOM 2126 O O . LEU A 1 273 ? 15.618 -1.507 -28.906 1.00 73.69 273 LEU A O 1
ATOM 2130 N N . PHE A 1 274 ? 15.978 -0.546 -30.897 1.00 81.31 274 PHE A N 1
ATOM 2131 C CA . PHE A 1 274 ? 14.566 -0.398 -31.231 1.00 81.31 274 PHE A CA 1
ATOM 2132 C C . PHE A 1 274 ? 13.905 -1.759 -31.498 1.00 81.31 274 PHE A C 1
ATOM 2134 O O . PHE A 1 274 ? 14.364 -2.517 -32.355 1.00 81.31 274 PHE A O 1
ATOM 2141 N N . ILE A 1 275 ? 12.804 -2.042 -30.799 1.00 77.75 275 ILE A N 1
ATOM 2142 C CA . ILE A 1 275 ? 12.056 -3.305 -30.917 1.00 77.75 275 ILE A CA 1
ATOM 2143 C C . ILE A 1 275 ? 10.661 -3.129 -31.538 1.00 77.75 275 ILE A C 1
ATOM 2145 O O . ILE A 1 275 ? 10.066 -4.117 -31.963 1.00 77.75 275 ILE A O 1
ATOM 2149 N N . GLY A 1 276 ? 10.163 -1.893 -31.669 1.00 84.38 276 GLY A N 1
ATOM 2150 C CA . GLY A 1 276 ? 8.974 -1.562 -32.463 1.00 84.38 276 GLY A CA 1
ATOM 2151 C C . GLY A 1 276 ? 8.168 -0.382 -31.922 1.00 84.38 276 GLY A C 1
ATOM 2152 O O . GLY A 1 276 ? 8.646 0.363 -31.070 1.00 84.38 276 GLY A O 1
ATOM 2153 N N . SER A 1 277 ? 6.956 -0.200 -32.449 1.00 90.00 277 SER A N 1
ATOM 2154 C CA . SER A 1 277 ? 6.098 0.956 -32.163 1.00 90.00 277 SER A CA 1
ATOM 2155 C C . SER A 1 277 ? 4.642 0.553 -31.974 1.00 90.00 277 SER A C 1
ATOM 2157 O O . SER A 1 277 ? 4.162 -0.356 -32.654 1.00 90.00 277 SER A O 1
ATOM 2159 N N . THR A 1 278 ? 3.920 1.313 -31.156 1.00 90.81 278 THR A N 1
ATOM 2160 C CA . THR A 1 278 ? 2.452 1.350 -31.159 1.00 90.81 278 THR A CA 1
ATOM 2161 C C . THR A 1 278 ? 1.947 2.597 -31.884 1.00 90.81 278 THR A C 1
ATOM 2163 O O . THR A 1 278 ? 2.694 3.554 -32.103 1.00 90.81 278 THR A O 1
ATOM 2166 N N . PHE A 1 279 ? 0.673 2.581 -32.277 1.00 90.06 279 PHE A N 1
ATOM 2167 C CA . PHE A 1 279 ? 0.033 3.661 -33.024 1.00 90.06 279 PHE A CA 1
ATOM 2168 C C . PHE A 1 279 ? -1.275 4.076 -32.349 1.00 90.06 279 PHE A C 1
ATOM 2170 O O . PHE A 1 279 ? -2.008 3.217 -31.856 1.00 90.06 279 PHE A O 1
ATOM 2177 N N . ASP A 1 280 ? -1.570 5.372 -32.355 1.00 86.75 280 ASP A N 1
ATOM 2178 C CA . ASP A 1 280 ? -2.836 5.925 -31.886 1.00 86.75 280 ASP A CA 1
ATOM 2179 C C . ASP A 1 280 ? -3.989 5.654 -32.880 1.00 86.75 280 ASP A C 1
ATOM 2181 O O . ASP A 1 280 ? -3.804 5.084 -33.961 1.00 86.75 280 ASP A O 1
ATOM 2185 N N . GLU A 1 281 ? -5.207 6.095 -32.545 1.00 87.31 281 GLU A N 1
ATOM 2186 C CA . GLU A 1 281 ? -6.390 5.927 -33.408 1.00 87.31 281 GLU A CA 1
ATOM 2187 C C . GLU A 1 281 ? -6.263 6.617 -34.781 1.00 87.31 281 GLU A C 1
ATOM 2189 O O . GLU A 1 281 ? -6.970 6.261 -35.728 1.00 87.31 281 GLU A O 1
ATOM 2194 N N . SER A 1 282 ? -5.373 7.607 -34.909 1.00 86.62 282 SER A N 1
ATOM 2195 C CA . SER A 1 282 ? -5.090 8.311 -36.163 1.00 86.62 282 SER A CA 1
ATOM 2196 C C . SER A 1 282 ? -4.045 7.594 -37.029 1.00 86.62 282 SER A C 1
ATOM 2198 O O . SER A 1 282 ? -3.852 7.959 -38.194 1.00 86.62 282 SER A O 1
ATOM 2200 N N . GLY A 1 283 ? -3.409 6.550 -36.488 1.00 84.00 283 GLY A N 1
ATOM 2201 C CA . GLY A 1 283 ? -2.299 5.830 -37.101 1.00 84.00 283 GLY A CA 1
ATOM 2202 C C . GLY A 1 283 ? -0.951 6.536 -36.941 1.00 84.00 283 GLY A C 1
ATOM 2203 O O . GLY A 1 283 ? 0.014 6.133 -37.594 1.00 84.00 283 GLY A O 1
ATOM 2204 N N . ALA A 1 284 ? -0.872 7.586 -36.119 1.00 83.19 284 ALA A N 1
ATOM 2205 C CA . ALA A 1 284 ? 0.391 8.202 -35.734 1.00 83.19 284 ALA A CA 1
ATOM 2206 C C . ALA A 1 284 ? 1.071 7.347 -34.661 1.00 83.19 284 ALA A C 1
ATOM 2208 O O . ALA A 1 284 ? 0.399 6.674 -33.886 1.00 83.19 284 ALA A O 1
ATOM 2209 N N . THR A 1 285 ? 2.403 7.342 -34.625 1.00 81.50 285 THR A N 1
ATOM 2210 C CA . THR A 1 285 ? 3.143 6.643 -33.569 1.00 81.50 285 THR A CA 1
ATOM 2211 C C . THR A 1 285 ? 2.759 7.215 -32.204 1.00 81.50 285 THR A C 1
ATOM 2213 O O . THR A 1 285 ? 2.724 8.432 -32.040 1.00 81.50 285 THR A O 1
ATOM 2216 N N . ASP A 1 286 ? 2.489 6.335 -31.244 1.00 86.44 286 ASP A N 1
ATOM 2217 C CA . ASP A 1 286 ? 2.177 6.697 -29.858 1.00 86.44 286 ASP A CA 1
ATOM 2218 C C . ASP A 1 286 ? 3.399 6.454 -28.960 1.00 86.44 286 ASP A C 1
ATOM 2220 O O . ASP A 1 286 ? 3.948 7.375 -28.353 1.00 86.44 286 ASP A O 1
ATOM 2224 N N . TYR A 1 287 ? 3.927 5.226 -28.996 1.00 89.62 287 TYR A N 1
ATOM 2225 C CA . TYR A 1 287 ? 5.149 4.855 -28.291 1.00 89.62 287 TYR A CA 1
ATOM 2226 C C . TYR A 1 287 ? 6.147 4.151 -29.200 1.00 89.62 287 TYR A C 1
ATOM 2228 O O . TYR A 1 287 ? 5.774 3.321 -30.031 1.00 89.62 287 TYR A O 1
ATOM 2236 N N . ASP A 1 288 ? 7.426 4.428 -28.962 1.00 88.81 288 ASP A N 1
ATOM 2237 C CA . ASP A 1 288 ? 8.552 3.669 -29.500 1.00 88.81 288 ASP A CA 1
ATOM 2238 C C . ASP A 1 288 ? 9.225 2.867 -28.389 1.00 88.81 288 ASP A C 1
ATOM 2240 O O . ASP A 1 288 ? 9.526 3.390 -27.317 1.00 88.81 288 ASP A O 1
ATOM 2244 N N . TYR A 1 289 ? 9.457 1.585 -28.648 1.00 86.88 289 TYR A N 1
ATOM 2245 C CA . TYR A 1 289 ? 9.925 0.612 -27.670 1.00 86.88 289 TYR A CA 1
ATOM 2246 C C . TYR A 1 289 ? 11.373 0.236 -27.941 1.00 86.88 289 TYR A C 1
ATOM 2248 O O . TYR A 1 289 ? 11.780 0.026 -29.090 1.00 86.88 289 TYR A O 1
ATOM 2256 N N . PHE A 1 290 ? 12.132 0.091 -26.863 1.00 83.50 290 PHE A N 1
ATOM 2257 C CA . PHE A 1 290 ? 13.561 -0.158 -26.898 1.00 83.50 290 PHE A CA 1
ATOM 2258 C C . PHE A 1 290 ? 13.962 -1.246 -25.902 1.00 83.50 290 PHE A C 1
ATOM 2260 O O . PHE A 1 290 ? 13.317 -1.447 -24.874 1.00 83.50 290 PHE A O 1
ATOM 2267 N N . TYR A 1 291 ? 15.059 -1.931 -26.205 1.00 79.81 291 TYR A N 1
ATOM 2268 C CA . TYR A 1 291 ? 15.744 -2.855 -25.314 1.00 79.81 291 TYR A CA 1
ATOM 2269 C C . TYR A 1 291 ? 17.161 -2.354 -25.046 1.00 79.81 291 TYR A C 1
ATOM 2271 O O . TYR A 1 291 ? 17.931 -2.150 -25.986 1.00 79.81 291 TYR A O 1
ATOM 2279 N N . ARG A 1 292 ? 17.528 -2.212 -23.773 1.00 78.25 292 ARG A N 1
ATOM 2280 C CA . ARG A 1 292 ? 18.876 -1.830 -23.364 1.00 78.25 292 ARG A CA 1
ATOM 2281 C C . ARG A 1 292 ? 19.815 -3.033 -23.310 1.00 78.25 292 ARG A C 1
ATOM 2283 O O . ARG A 1 292 ? 19.635 -3.967 -22.537 1.00 78.25 292 ARG A O 1
ATOM 2290 N N . ILE A 1 293 ? 20.863 -2.998 -24.115 1.00 72.44 293 ILE A N 1
ATOM 2291 C CA . ILE A 1 293 ? 21.899 -4.021 -24.203 1.00 72.44 293 ILE A CA 1
ATOM 2292 C C . ILE A 1 293 ? 22.908 -3.812 -23.058 1.00 72.44 293 ILE A C 1
ATOM 2294 O O . ILE A 1 293 ? 23.547 -2.760 -22.984 1.00 72.44 293 ILE A O 1
ATOM 2298 N N . PRO A 1 294 ? 23.095 -4.799 -22.158 1.00 65.00 294 PRO A N 1
ATOM 2299 C CA . PRO A 1 294 ? 24.142 -4.733 -21.143 1.00 65.00 294 PRO A CA 1
ATOM 2300 C C . PRO A 1 294 ? 25.543 -4.634 -21.769 1.00 65.00 294 PRO A C 1
ATOM 2302 O O . PRO A 1 294 ? 25.791 -5.314 -22.772 1.00 65.00 294 PRO A O 1
ATOM 2305 N N . PRO A 1 295 ? 26.476 -3.867 -21.170 1.00 59.41 295 PRO A N 1
ATOM 2306 C CA . PRO A 1 295 ? 27.878 -3.854 -21.586 1.00 59.41 295 PRO A CA 1
ATOM 2307 C C . PRO A 1 295 ? 28.461 -5.274 -21.668 1.00 59.41 295 PRO A C 1
ATOM 2309 O O . PRO A 1 295 ? 28.060 -6.153 -20.905 1.00 59.41 295 PRO A O 1
ATOM 2312 N N . ASP A 1 296 ? 29.385 -5.501 -22.605 1.00 58.53 296 ASP A N 1
ATOM 2313 C CA . ASP A 1 296 ? 30.042 -6.797 -22.863 1.00 58.53 296 ASP A CA 1
ATOM 2314 C C . ASP A 1 296 ? 29.122 -7.946 -23.340 1.00 58.53 296 ASP A C 1
ATOM 2316 O O . ASP A 1 296 ? 29.556 -9.100 -23.442 1.00 58.53 296 ASP A O 1
ATOM 2320 N N . SER A 1 297 ? 27.861 -7.660 -23.687 1.00 61.97 297 SER A N 1
ATOM 2321 C CA . SER A 1 297 ? 26.972 -8.638 -24.326 1.00 61.97 297 SER A CA 1
ATOM 2322 C C . SER A 1 297 ? 27.579 -9.156 -25.632 1.00 61.97 297 SER A C 1
ATOM 2324 O O . SER A 1 297 ? 27.982 -8.383 -26.502 1.00 61.97 297 SER A O 1
ATOM 2326 N N . SER A 1 298 ? 27.627 -10.481 -25.817 1.00 56.62 298 SER A N 1
ATOM 2327 C CA . SER A 1 298 ? 28.183 -11.043 -27.051 1.00 56.62 298 SER A CA 1
ATOM 2328 C C . SER A 1 298 ? 27.310 -10.690 -28.260 1.00 56.62 298 SER A C 1
ATOM 2330 O O . SER A 1 298 ? 26.081 -10.652 -28.182 1.00 56.62 298 SER A O 1
ATOM 2332 N N . ALA A 1 299 ? 27.929 -10.512 -29.429 1.00 50.53 299 ALA A N 1
ATOM 2333 C CA . ALA A 1 299 ? 27.188 -10.316 -30.676 1.00 50.53 299 ALA A CA 1
ATOM 2334 C C . ALA A 1 299 ? 26.236 -11.493 -30.990 1.00 50.53 299 ALA A C 1
ATOM 2336 O O . ALA A 1 299 ? 25.245 -11.310 -31.691 1.00 50.53 299 ALA A O 1
ATOM 2337 N N . GLU A 1 300 ? 26.516 -12.697 -30.473 1.00 52.28 300 GLU A N 1
ATOM 2338 C CA . GLU A 1 300 ? 25.609 -13.849 -30.540 1.00 52.28 300 GLU A CA 1
ATOM 2339 C C . GLU A 1 300 ? 24.405 -13.696 -29.603 1.00 52.28 300 GLU A C 1
ATOM 2341 O O . GLU A 1 300 ? 23.296 -13.993 -30.028 1.00 52.28 300 GLU A O 1
ATOM 2346 N N . PHE A 1 301 ? 24.585 -13.184 -28.380 1.00 58.00 301 PHE A N 1
ATOM 2347 C CA . PHE A 1 301 ? 23.491 -12.880 -27.451 1.00 58.00 301 PHE A CA 1
ATOM 2348 C C . PHE A 1 301 ? 22.542 -11.827 -28.034 1.00 58.00 301 PHE A C 1
ATOM 2350 O O . PHE A 1 301 ? 21.328 -12.020 -28.024 1.00 58.00 301 PHE A O 1
ATOM 2357 N N . VAL A 1 302 ? 23.084 -10.756 -28.619 1.00 51.97 302 VAL A N 1
ATOM 2358 C CA . VAL A 1 302 ? 22.278 -9.704 -29.261 1.00 51.97 302 VAL A CA 1
ATOM 2359 C C . VAL A 1 302 ? 21.563 -10.232 -30.513 1.00 51.97 302 VAL A C 1
ATOM 2361 O O . VAL A 1 302 ? 20.381 -9.961 -30.709 1.00 51.97 302 VAL A O 1
ATOM 2364 N N . LYS A 1 303 ? 22.232 -11.043 -31.348 1.00 49.44 303 LYS A N 1
ATOM 2365 C CA . LYS A 1 303 ? 21.622 -11.632 -32.558 1.00 49.44 303 LYS A CA 1
ATOM 2366 C C . LYS A 1 303 ? 20.567 -12.692 -32.268 1.00 49.44 303 LYS A C 1
ATOM 2368 O O . LYS A 1 303 ? 19.555 -12.734 -32.957 1.00 49.44 303 LYS A O 1
ATOM 2373 N N . LEU A 1 304 ? 20.819 -13.562 -31.292 1.00 49.16 304 LEU A N 1
ATOM 2374 C CA . LEU A 1 304 ? 19.902 -14.634 -30.909 1.00 49.16 304 LEU A CA 1
ATOM 2375 C C . LEU A 1 304 ? 18.582 -14.070 -30.386 1.00 49.16 304 LEU A C 1
ATOM 2377 O O . LEU A 1 304 ? 17.542 -14.687 -30.593 1.00 49.16 304 LEU A O 1
ATOM 2381 N N . ASN A 1 305 ? 18.641 -12.914 -29.724 1.00 50.44 305 ASN A N 1
ATOM 2382 C CA . ASN A 1 305 ? 17.486 -12.370 -29.040 1.00 50.44 305 ASN A CA 1
ATOM 2383 C C . ASN A 1 305 ? 16.833 -11.181 -29.773 1.00 50.44 305 ASN A C 1
ATOM 2385 O O . ASN A 1 305 ? 15.626 -11.035 -29.616 1.00 50.44 305 ASN A O 1
ATOM 2389 N N . PHE A 1 306 ? 17.544 -10.358 -30.578 1.00 50.81 306 PHE A N 1
ATOM 2390 C CA . PHE A 1 306 ? 16.967 -9.054 -30.969 1.00 50.81 306 PHE A CA 1
ATOM 2391 C C . PHE A 1 306 ? 17.382 -8.358 -32.308 1.00 50.81 306 PHE A C 1
ATOM 2393 O O . PHE A 1 306 ? 16.894 -7.276 -32.601 1.00 50.81 306 PHE A O 1
ATOM 2400 N N . SER A 1 307 ? 18.255 -8.883 -33.173 1.00 41.81 307 SER A N 1
ATOM 2401 C CA . SER A 1 307 ? 18.878 -8.061 -34.254 1.00 41.81 307 SER A CA 1
ATOM 2402 C C . SER A 1 307 ? 17.990 -7.454 -35.388 1.00 41.81 307 SER A C 1
ATOM 2404 O O . SER A 1 307 ? 17.275 -8.187 -36.070 1.00 41.81 307 SER A O 1
ATOM 2406 N N . ASN A 1 308 ? 18.215 -6.156 -35.706 1.00 34.53 308 ASN A N 1
ATOM 2407 C CA . ASN A 1 308 ? 18.101 -5.488 -37.034 1.00 34.53 308 ASN A CA 1
ATOM 2408 C C . ASN A 1 308 ? 19.194 -4.366 -37.158 1.00 34.53 308 ASN A C 1
ATOM 2410 O O . ASN A 1 308 ? 19.564 -3.824 -36.118 1.00 34.53 308 ASN A O 1
ATOM 2414 N N . PRO A 1 309 ? 19.769 -4.033 -38.345 1.00 37.09 309 PRO A N 1
ATOM 2415 C CA . PRO A 1 309 ? 21.072 -3.356 -38.465 1.00 37.09 309 PRO A CA 1
ATOM 2416 C C . PRO A 1 309 ? 21.028 -1.843 -38.807 1.00 37.09 309 PRO A C 1
ATOM 2418 O O . PRO A 1 309 ? 20.074 -1.377 -39.420 1.00 37.09 309 PRO A O 1
ATOM 2421 N N . ASP A 1 310 ? 22.149 -1.166 -38.495 1.00 33.94 310 ASP A N 1
ATOM 2422 C CA . ASP A 1 310 ? 22.737 0.059 -39.104 1.00 33.94 310 ASP A CA 1
ATOM 2423 C C . ASP A 1 310 ? 22.616 1.431 -38.388 1.00 33.94 310 ASP A C 1
ATOM 2425 O O . ASP A 1 310 ? 21.591 2.076 -38.526 1.00 33.94 310 ASP A O 1
ATOM 2429 N N . THR A 1 311 ? 23.748 1.949 -37.844 1.00 34.00 311 THR A N 1
ATOM 2430 C CA . THR A 1 311 ? 24.241 3.376 -37.758 1.00 34.00 311 THR A CA 1
ATOM 2431 C C . THR A 1 311 ? 24.698 3.960 -36.378 1.00 34.00 311 THR A C 1
ATOM 2433 O O . THR A 1 311 ? 24.793 3.201 -35.420 1.00 34.00 311 THR A O 1
ATOM 2436 N N . ASP A 1 312 ? 25.160 5.238 -36.359 1.00 31.61 312 ASP A N 1
ATOM 2437 C CA . ASP A 1 312 ? 26.310 5.952 -35.680 1.00 31.61 312 ASP A CA 1
ATOM 2438 C C . ASP A 1 312 ? 25.821 7.152 -34.755 1.00 31.61 312 ASP A C 1
ATOM 2440 O O . ASP A 1 312 ? 24.628 7.431 -34.811 1.00 31.61 312 ASP A O 1
ATOM 2444 N N . PRO A 1 313 ? 26.609 7.927 -33.935 1.00 37.97 313 PRO A N 1
ATOM 2445 C CA . PRO A 1 313 ? 26.281 8.198 -32.504 1.00 37.97 313 PRO A CA 1
ATOM 2446 C C . PRO A 1 313 ? 26.157 9.679 -31.988 1.00 37.97 313 PRO A C 1
ATOM 2448 O O . PRO A 1 313 ? 26.874 10.553 -32.480 1.00 37.97 313 PRO A O 1
ATOM 2451 N N . LEU A 1 314 ? 25.343 9.933 -30.918 1.00 28.98 314 LEU A N 1
ATOM 2452 C CA . LEU A 1 314 ? 25.467 10.937 -29.789 1.00 28.98 314 LEU A CA 1
ATOM 2453 C C . LEU A 1 314 ? 24.216 10.960 -28.823 1.00 28.98 314 LEU A C 1
ATOM 2455 O O . LEU A 1 314 ? 23.112 10.773 -29.306 1.00 28.98 314 LEU A O 1
ATOM 2459 N N . ILE A 1 315 ? 24.351 11.231 -27.490 1.00 32.00 315 ILE A N 1
ATOM 2460 C CA . ILE A 1 315 ? 23.258 11.219 -26.442 1.00 32.00 315 ILE A CA 1
ATOM 2461 C C . ILE A 1 315 ? 23.248 12.445 -25.496 1.00 32.00 315 ILE A C 1
ATOM 2463 O O . ILE A 1 315 ? 24.318 12.788 -24.987 1.00 32.00 315 ILE A O 1
ATOM 2467 N N . GLN A 1 316 ? 22.049 12.954 -25.119 1.00 33.78 316 GLN A N 1
ATOM 2468 C CA . GLN A 1 316 ? 21.633 13.355 -23.741 1.00 33.78 316 GLN A CA 1
ATOM 2469 C C . GLN A 1 316 ? 20.096 13.225 -23.520 1.00 33.78 316 GLN A C 1
ATOM 2471 O O . GLN A 1 316 ? 19.330 13.538 -24.421 1.00 33.78 316 GLN A O 1
ATOM 2476 N N . ASN A 1 317 ? 19.683 12.855 -22.290 1.00 39.31 317 ASN A N 1
ATOM 2477 C CA . ASN A 1 317 ? 18.315 12.830 -21.706 1.00 39.31 317 ASN A CA 1
ATOM 2478 C C . ASN A 1 317 ? 17.325 11.738 -22.170 1.00 39.31 317 ASN A C 1
ATOM 2480 O O . ASN A 1 317 ? 16.377 12.006 -22.900 1.00 39.31 317 ASN A O 1
ATOM 2484 N N . LEU A 1 318 ? 17.473 10.521 -21.635 1.00 50.00 318 LEU A N 1
ATOM 2485 C CA . LEU A 1 318 ? 16.443 9.478 -21.715 1.00 50.00 318 LEU A CA 1
ATOM 2486 C C . LEU A 1 318 ? 15.338 9.722 -20.673 1.00 50.00 318 LEU A C 1
ATOM 2488 O O . LEU A 1 318 ? 15.614 9.764 -19.473 1.00 50.00 318 LEU A O 1
ATOM 2492 N N . HIS A 1 319 ? 14.098 9.866 -21.141 1.00 57.19 319 HIS A N 1
ATOM 2493 C CA . HIS A 1 319 ? 12.883 9.800 -20.328 1.00 57.19 319 HIS A CA 1
ATOM 2494 C C . HIS A 1 319 ? 12.250 8.416 -20.520 1.00 57.19 319 HIS A C 1
ATOM 2496 O O . HIS A 1 319 ? 11.359 8.264 -21.349 1.00 57.19 319 HIS A O 1
ATOM 2502 N N . ASP A 1 320 ? 12.753 7.404 -19.808 1.00 62.91 320 ASP A N 1
ATOM 2503 C CA . ASP A 1 320 ? 12.332 6.012 -19.972 1.00 62.91 320 ASP A CA 1
ATOM 2504 C C . ASP A 1 320 ? 11.077 5.685 -19.151 1.00 62.91 320 ASP A C 1
ATOM 2506 O O . ASP A 1 320 ? 11.113 5.642 -17.920 1.00 62.91 320 ASP A O 1
ATOM 2510 N N . ASP A 1 321 ? 9.972 5.376 -19.833 1.00 84.38 321 ASP A N 1
ATOM 2511 C CA . ASP A 1 321 ? 8.870 4.656 -19.201 1.00 84.38 321 ASP A CA 1
ATOM 2512 C C . ASP A 1 321 ? 9.233 3.165 -19.185 1.00 84.38 321 ASP A C 1
ATOM 2514 O O . ASP A 1 321 ? 9.622 2.591 -20.205 1.00 84.38 321 ASP A O 1
ATOM 2518 N N . ARG A 1 322 ? 9.108 2.521 -18.024 1.00 87.50 322 ARG A N 1
ATOM 2519 C CA . ARG A 1 322 ? 9.374 1.084 -17.838 1.00 87.50 322 ARG A CA 1
ATOM 2520 C C . ARG A 1 322 ? 8.072 0.302 -17.707 1.00 87.50 322 ARG A C 1
ATOM 2522 O O . ARG A 1 322 ? 7.065 0.900 -17.324 1.00 87.50 322 ARG A O 1
ATOM 2529 N N . PRO A 1 323 ? 8.086 -1.021 -17.954 1.00 90.94 323 PRO A N 1
ATOM 2530 C CA . PRO A 1 323 ? 6.930 -1.871 -17.717 1.00 90.94 323 PRO A CA 1
ATOM 2531 C C . PRO A 1 323 ? 6.341 -1.645 -16.321 1.00 90.94 323 PRO A C 1
ATOM 2533 O O . PRO A 1 323 ? 7.014 -1.808 -15.293 1.00 90.94 323 PRO A O 1
ATOM 2536 N N . ALA A 1 324 ? 5.072 -1.245 -16.283 1.00 92.00 324 ALA A N 1
ATOM 2537 C CA . ALA A 1 324 ? 4.355 -1.032 -15.034 1.00 92.00 324 ALA A CA 1
ATOM 2538 C C . ALA A 1 324 ? 4.218 -2.361 -14.281 1.00 92.00 324 ALA A C 1
ATOM 2540 O O . ALA A 1 324 ? 4.448 -2.401 -13.076 1.00 92.00 324 ALA A O 1
ATOM 2541 N N . LEU A 1 325 ? 3.988 -3.457 -15.017 1.00 92.00 325 LEU A N 1
ATOM 2542 C CA . LEU A 1 325 ? 3.852 -4.816 -14.492 1.00 92.00 325 LEU A CA 1
ATOM 2543 C C . LEU A 1 325 ? 5.030 -5.254 -13.606 1.00 92.00 325 LEU A C 1
ATOM 2545 O O . LEU A 1 325 ? 4.829 -5.956 -12.624 1.00 92.00 325 LEU A O 1
ATOM 2549 N N . THR A 1 326 ? 6.257 -4.822 -13.906 1.00 90.81 326 THR A N 1
ATOM 2550 C CA . THR A 1 326 ? 7.443 -5.172 -13.103 1.00 90.81 326 THR A CA 1
ATOM 2551 C C . THR A 1 326 ? 7.768 -4.153 -12.018 1.00 90.81 326 THR A C 1
ATOM 2553 O O . THR A 1 326 ? 8.671 -4.374 -11.225 1.00 90.81 326 THR A O 1
ATOM 2556 N N . SER A 1 327 ? 7.092 -3.006 -11.986 1.00 89.25 327 SER A N 1
ATOM 2557 C CA . SER A 1 327 ? 7.444 -1.886 -11.103 1.00 89.25 327 SER A CA 1
ATOM 2558 C C . SER A 1 327 ? 6.299 -1.412 -10.211 1.00 89.25 327 SER A C 1
ATOM 2560 O O . SER A 1 327 ? 6.412 -0.366 -9.566 1.00 89.25 327 SER A O 1
ATOM 2562 N N . THR A 1 328 ? 5.222 -2.192 -10.147 1.00 95.12 328 THR A N 1
ATOM 2563 C CA . THR A 1 328 ? 4.070 -1.965 -9.279 1.00 95.12 328 THR A CA 1
ATOM 2564 C C . THR A 1 328 ? 4.474 -1.846 -7.818 1.00 95.12 328 THR A C 1
ATOM 2566 O O . THR A 1 328 ? 5.355 -2.563 -7.344 1.00 95.12 328 THR A O 1
ATOM 2569 N N . ARG A 1 329 ? 3.814 -0.930 -7.107 1.00 97.38 329 ARG A N 1
ATOM 2570 C CA . ARG A 1 329 ? 3.885 -0.830 -5.648 1.00 97.38 329 ARG A CA 1
ATOM 2571 C C . ARG A 1 329 ? 2.701 -1.541 -4.995 1.00 97.38 329 ARG A C 1
ATOM 2573 O O . ARG A 1 329 ? 1.625 -1.577 -5.579 1.00 97.38 329 ARG A O 1
ATOM 2580 N N . GLY A 1 330 ? 2.859 -2.072 -3.790 1.00 98.44 330 GLY A N 1
ATOM 2581 C CA . GLY A 1 330 ? 1.720 -2.579 -3.024 1.00 98.44 330 GLY A CA 1
ATOM 2582 C C . GLY A 1 330 ? 0.870 -1.415 -2.536 1.00 98.44 330 GLY A C 1
ATOM 2583 O O . GLY A 1 330 ? -0.182 -1.125 -3.105 1.00 98.44 330 GLY A O 1
ATOM 2584 N N . ILE A 1 331 ? 1.389 -0.691 -1.546 1.00 98.88 331 ILE A N 1
ATOM 2585 C CA . ILE A 1 331 ? 0.774 0.517 -0.987 1.00 98.88 331 ILE A CA 1
ATOM 2586 C C . ILE A 1 331 ? 1.682 1.715 -1.276 1.00 98.88 331 ILE A C 1
ATOM 2588 O O . ILE A 1 331 ? 2.871 1.697 -0.963 1.00 98.88 331 ILE A O 1
ATOM 2592 N N . LEU A 1 332 ? 1.134 2.767 -1.880 1.00 98.81 332 LEU A N 1
ATOM 2593 C CA . LEU A 1 332 ? 1.826 4.014 -2.191 1.00 98.81 332 LEU A CA 1
ATOM 2594 C C . LEU A 1 332 ? 1.094 5.198 -1.556 1.00 98.81 332 LEU A C 1
ATOM 2596 O O . LEU A 1 332 ? 0.026 5.587 -2.017 1.00 98.81 332 LEU A O 1
ATOM 2600 N N . VAL A 1 333 ? 1.710 5.834 -0.567 1.00 98.81 333 VAL A N 1
ATOM 2601 C CA . VAL A 1 333 ? 1.280 7.136 -0.046 1.00 98.81 333 VAL A CA 1
ATOM 2602 C C . VAL A 1 333 ? 2.110 8.210 -0.726 1.00 98.81 333 VAL A C 1
ATOM 2604 O O . VAL A 1 333 ? 3.341 8.161 -0.695 1.00 98.81 333 VAL A O 1
ATOM 2607 N N . LYS A 1 334 ? 1.447 9.154 -1.389 1.00 98.25 334 LYS A N 1
ATOM 2608 C CA . LYS A 1 334 ? 2.107 10.201 -2.160 1.00 98.25 334 LYS A CA 1
ATOM 2609 C C . LYS A 1 334 ? 1.496 11.572 -1.894 1.00 98.25 334 LYS A C 1
ATOM 2611 O O . LYS A 1 334 ? 0.278 11.714 -1.953 1.00 98.25 334 LYS A O 1
ATOM 2616 N N . ASP A 1 335 ? 2.326 12.590 -1.688 1.00 97.75 335 ASP A N 1
ATOM 2617 C CA . ASP A 1 335 ? 1.884 13.986 -1.549 1.00 97.75 335 ASP A CA 1
ATOM 2618 C C . ASP A 1 335 ? 0.756 14.143 -0.501 1.00 97.75 335 ASP A C 1
ATOM 2620 O O . ASP A 1 335 ? -0.241 14.810 -0.769 1.00 97.75 335 ASP A O 1
ATOM 2624 N N . SER A 1 336 ? 0.832 13.426 0.628 1.00 98.12 336 SER A N 1
ATOM 2625 C CA . SER A 1 336 ? -0.261 13.286 1.612 1.00 98.12 336 SER A CA 1
ATOM 2626 C C . SER A 1 336 ? 0.219 13.537 3.045 1.00 98.12 336 SER A C 1
ATOM 2628 O O . SER A 1 336 ? 1.421 13.516 3.312 1.00 98.12 336 SER A O 1
ATOM 2630 N N . GLN A 1 337 ? -0.714 13.787 3.969 1.00 95.88 337 GLN A N 1
ATOM 2631 C CA . GLN A 1 337 ? -0.403 14.082 5.375 1.00 95.88 337 GLN A CA 1
ATOM 2632 C C . GLN A 1 337 ? -1.286 13.280 6.334 1.00 95.88 337 GLN A C 1
ATOM 2634 O O . GLN A 1 337 ? -2.424 12.977 5.997 1.00 95.88 337 GLN A O 1
ATOM 2639 N N . TYR A 1 338 ? -0.800 12.948 7.530 1.00 96.12 338 TYR A N 1
ATOM 2640 C CA . TYR A 1 338 ? -1.588 12.229 8.548 1.00 96.12 338 TYR A CA 1
ATOM 2641 C C . TYR A 1 338 ? -2.183 10.913 8.016 1.00 96.12 338 TYR A C 1
ATOM 2643 O O . TYR A 1 338 ? -3.394 10.703 8.039 1.00 96.12 338 TYR A O 1
ATOM 2651 N N . VAL A 1 339 ? -1.334 10.040 7.471 1.00 98.50 339 VAL A N 1
ATOM 2652 C CA . VAL A 1 339 ? -1.760 8.752 6.899 1.00 98.50 339 VAL A CA 1
ATOM 2653 C C . VAL A 1 339 ? -1.255 7.601 7.758 1.00 98.50 339 VAL A C 1
ATOM 2655 O O . VAL A 1 339 ? -0.073 7.544 8.094 1.00 98.50 339 VAL A O 1
ATOM 2658 N N . ASN A 1 340 ? -2.132 6.654 8.073 1.00 98.12 340 ASN A N 1
ATOM 2659 C CA . ASN A 1 340 ? -1.776 5.436 8.793 1.00 98.12 340 ASN A CA 1
ATOM 2660 C C . ASN A 1 340 ? -1.841 4.232 7.845 1.00 98.12 340 ASN A C 1
ATOM 2662 O O . ASN A 1 340 ? -2.852 4.010 7.191 1.00 98.12 340 ASN A O 1
ATOM 2666 N N . ILE A 1 341 ? -0.768 3.448 7.783 1.00 98.69 341 ILE A N 1
ATOM 2667 C CA . ILE A 1 341 ? -0.691 2.150 7.108 1.00 98.69 341 ILE A CA 1
ATOM 2668 C C . ILE A 1 341 ? -0.432 1.115 8.201 1.00 98.69 341 ILE A C 1
ATOM 2670 O O . ILE A 1 341 ? 0.688 1.032 8.720 1.00 98.69 341 ILE A O 1
ATOM 2674 N N . VAL A 1 342 ? -1.469 0.388 8.612 1.00 95.38 342 VAL A N 1
ATOM 2675 C CA . VAL A 1 342 ? -1.447 -0.408 9.847 1.00 95.38 342 VAL A CA 1
ATOM 2676 C C . VAL A 1 342 ? -1.922 -1.836 9.613 1.00 95.38 342 VAL A C 1
ATOM 2678 O O . VAL A 1 342 ? -2.973 -2.045 9.022 1.00 95.38 342 VAL A O 1
ATOM 2681 N N . GLU A 1 343 ? -1.167 -2.818 10.109 1.00 92.56 343 GLU A N 1
ATOM 2682 C CA . GLU A 1 343 ? -1.580 -4.235 10.114 1.00 92.56 343 GLU A CA 1
ATOM 2683 C C . GLU A 1 343 ? -1.955 -4.793 8.725 1.00 92.56 343 GLU A C 1
ATOM 2685 O O . GLU A 1 343 ? -2.813 -5.658 8.603 1.00 92.56 343 GLU A O 1
ATOM 2690 N N . ASN A 1 344 ? -1.320 -4.307 7.655 1.00 96.69 344 ASN A N 1
ATOM 2691 C CA . ASN A 1 344 ? -1.500 -4.855 6.309 1.00 96.69 344 ASN A CA 1
ATOM 2692 C C . ASN A 1 344 ? -0.473 -5.955 6.025 1.00 96.69 344 ASN A C 1
ATOM 2694 O O . ASN A 1 344 ? 0.663 -5.887 6.505 1.00 96.69 344 ASN A O 1
ATOM 2698 N N . HIS A 1 345 ? -0.831 -6.905 5.161 1.00 97.56 345 HIS A N 1
ATOM 2699 C CA . HIS A 1 345 ? 0.099 -7.875 4.586 1.00 97.56 345 HIS A CA 1
ATOM 2700 C C . HIS A 1 345 ? 0.341 -7.530 3.121 1.00 97.56 345 HIS A C 1
ATOM 2702 O O . HIS A 1 345 ? -0.553 -7.624 2.289 1.00 97.56 345 HIS A O 1
ATOM 2708 N N . THR A 1 346 ? 1.540 -7.060 2.785 1.00 98.62 346 THR A N 1
ATOM 2709 C CA . THR A 1 346 ? 1.890 -6.660 1.417 1.00 98.62 346 THR A CA 1
ATOM 2710 C C . THR A 1 346 ? 2.946 -7.586 0.841 1.00 98.62 346 THR A C 1
ATOM 2712 O O . THR A 1 346 ? 4.094 -7.570 1.285 1.00 98.62 346 THR A O 1
ATOM 2715 N N . HIS A 1 347 ? 2.590 -8.363 -0.182 1.00 98.19 347 HIS A N 1
ATOM 2716 C CA . HIS A 1 347 ? 3.442 -9.459 -0.628 1.00 98.19 347 HIS A CA 1
ATOM 2717 C C . HIS A 1 347 ? 3.335 -9.814 -2.113 1.00 98.19 347 HIS A C 1
ATOM 2719 O O . HIS A 1 347 ? 2.397 -9.424 -2.807 1.00 98.19 347 HIS A O 1
ATOM 2725 N N . HIS A 1 348 ? 4.345 -10.526 -2.624 1.00 97.31 348 HIS A N 1
ATOM 2726 C CA . HIS A 1 348 ? 4.468 -10.898 -4.046 1.00 97.31 348 HIS A CA 1
ATOM 2727 C C . HIS A 1 348 ? 4.408 -9.686 -4.989 1.00 97.31 348 HIS A C 1
ATOM 2729 O O . HIS A 1 348 ? 3.935 -9.774 -6.124 1.00 97.31 348 HIS A O 1
ATOM 2735 N N . ILE A 1 349 ? 4.876 -8.527 -4.519 1.00 97.19 349 ILE A N 1
ATOM 2736 C CA . ILE A 1 349 ? 4.852 -7.271 -5.270 1.00 97.19 349 ILE A CA 1
ATOM 2737 C C . ILE A 1 349 ? 6.077 -7.192 -6.191 1.00 97.19 349 ILE A C 1
ATOM 2739 O O . ILE A 1 349 ? 7.204 -7.242 -5.700 1.00 97.19 349 ILE A O 1
ATOM 2743 N N . PRO A 1 350 ? 5.912 -7.008 -7.514 1.00 94.62 350 PRO A N 1
ATOM 2744 C CA . PRO A 1 350 ? 7.046 -6.935 -8.438 1.00 94.62 350 PRO A CA 1
ATOM 2745 C C . PRO A 1 350 ? 8.049 -5.826 -8.091 1.00 94.62 350 PRO A C 1
ATOM 2747 O O . PRO A 1 350 ? 9.256 -6.052 -8.157 1.00 94.62 350 PRO A O 1
ATOM 2750 N N . GLY A 1 351 ? 7.546 -4.652 -7.691 1.00 94.75 351 GLY A N 1
ATOM 2751 C CA . GLY A 1 351 ? 8.318 -3.498 -7.231 1.00 94.75 351 GLY A CA 1
ATOM 2752 C C . GLY A 1 351 ? 8.322 -3.333 -5.709 1.00 94.75 351 GLY A C 1
ATOM 2753 O O . GLY A 1 351 ? 8.480 -4.295 -4.966 1.00 94.75 351 GLY A O 1
ATOM 2754 N N . THR A 1 352 ? 8.203 -2.090 -5.232 1.00 96.69 352 THR A N 1
ATOM 2755 C CA . THR A 1 352 ? 8.220 -1.763 -3.794 1.00 96.69 352 THR A CA 1
ATOM 2756 C C . THR A 1 352 ? 6.984 -2.310 -3.082 1.00 96.69 352 THR A C 1
ATOM 2758 O O . THR A 1 352 ? 5.877 -2.051 -3.537 1.00 96.69 352 THR A O 1
ATOM 2761 N N . GLY A 1 353 ? 7.127 -2.962 -1.931 1.00 98.12 353 GLY A N 1
ATOM 2762 C CA . GLY A 1 353 ? 5.979 -3.336 -1.099 1.00 98.12 353 GLY A CA 1
ATOM 2763 C C . GLY A 1 353 ? 5.181 -2.115 -0.639 1.00 98.12 353 GLY A C 1
ATOM 2764 O O . GLY A 1 353 ? 4.095 -1.844 -1.147 1.00 98.12 353 GLY A O 1
ATOM 2765 N N . ILE A 1 354 ? 5.752 -1.331 0.275 1.00 98.81 354 ILE A N 1
ATOM 2766 C CA . ILE A 1 354 ? 5.133 -0.111 0.809 1.00 98.81 354 ILE A CA 1
ATOM 2767 C C . ILE A 1 354 ? 6.039 1.084 0.523 1.00 98.81 354 ILE A C 1
ATOM 2769 O O . ILE A 1 354 ? 7.231 1.058 0.832 1.00 98.81 354 ILE A O 1
ATOM 2773 N N . ARG A 1 355 ? 5.485 2.153 -0.054 1.00 98.31 355 ARG A N 1
ATOM 2774 C CA . ARG A 1 355 ? 6.211 3.398 -0.309 1.00 98.31 355 ARG A CA 1
ATOM 2775 C C . ARG A 1 355 ? 5.468 4.616 0.215 1.00 98.31 355 ARG A C 1
ATOM 2777 O O . ARG A 1 355 ? 4.304 4.820 -0.105 1.00 98.31 355 ARG A O 1
ATOM 2784 N N . VAL A 1 356 ? 6.196 5.475 0.914 1.00 98.44 356 VAL A N 1
ATOM 2785 C CA . VAL A 1 356 ? 5.791 6.838 1.265 1.00 98.44 356 VAL A CA 1
ATOM 2786 C C . VAL A 1 356 ? 6.662 7.801 0.464 1.00 98.44 356 VAL A C 1
ATOM 2788 O O . VAL A 1 356 ? 7.879 7.633 0.442 1.00 98.44 356 VAL A O 1
ATOM 2791 N N . ALA A 1 357 ? 6.063 8.762 -0.235 1.00 96.81 357 ALA A N 1
ATOM 2792 C CA . ALA A 1 357 ? 6.773 9.726 -1.075 1.00 96.81 357 ALA A CA 1
ATOM 2793 C C . ALA A 1 357 ? 6.179 11.135 -0.939 1.00 96.81 357 ALA A C 1
ATOM 2795 O O . ALA A 1 357 ? 4.959 11.283 -1.015 1.00 96.81 357 ALA A O 1
ATOM 2796 N N . GLY A 1 358 ? 6.996 12.177 -0.771 1.00 96.06 358 GLY A N 1
ATOM 2797 C CA . GLY A 1 358 ? 6.485 13.559 -0.764 1.00 96.06 358 GLY A CA 1
ATOM 2798 C C . GLY A 1 358 ? 5.497 13.838 0.372 1.00 96.06 358 GLY A C 1
ATOM 2799 O O . GLY A 1 358 ? 4.533 14.562 0.166 1.00 96.06 358 GLY A O 1
ATOM 2800 N N . SER A 1 359 ? 5.629 13.158 1.512 1.00 96.38 359 SER A N 1
ATOM 2801 C CA . SER A 1 359 ? 4.597 13.114 2.559 1.00 96.38 359 SER A CA 1
ATOM 2802 C C . SER A 1 359 ? 5.187 13.352 3.953 1.00 96.38 359 SER A C 1
ATOM 2804 O O . SER A 1 359 ? 6.386 13.159 4.165 1.00 96.38 359 SER A O 1
ATOM 2806 N N . GLU A 1 360 ? 4.337 13.719 4.913 1.00 93.38 360 GLU A N 1
ATOM 2807 C CA . GLU A 1 360 ? 4.685 13.913 6.332 1.00 93.38 360 GLU A CA 1
ATOM 2808 C C . GLU A 1 360 ? 3.540 13.466 7.259 1.00 93.38 360 GLU A C 1
ATOM 2810 O O . GLU A 1 360 ? 2.402 13.339 6.826 1.00 93.38 360 GLU A O 1
ATOM 2815 N N . TYR A 1 361 ? 3.828 13.184 8.528 1.00 94.50 361 TYR A N 1
ATOM 2816 C CA . TYR A 1 361 ? 2.928 12.492 9.473 1.00 94.50 361 TYR A CA 1
ATOM 2817 C C . TYR A 1 361 ? 2.378 11.183 8.916 1.00 94.50 361 TYR A C 1
ATOM 2819 O O . TYR A 1 361 ? 1.170 10.988 8.805 1.00 94.50 361 TYR A O 1
ATOM 2827 N N . VAL A 1 362 ? 3.281 10.280 8.537 1.00 97.44 362 VAL A N 1
ATOM 2828 C CA . VAL A 1 362 ? 2.903 8.952 8.047 1.00 97.44 362 VAL A CA 1
ATOM 2829 C C . VAL A 1 362 ? 3.371 7.881 9.019 1.00 97.44 362 VAL A C 1
ATOM 2831 O O . VAL A 1 362 ? 4.560 7.776 9.321 1.00 97.44 362 VAL A O 1
ATOM 2834 N N . ASN A 1 363 ? 2.434 7.060 9.479 1.00 97.62 363 ASN A N 1
ATOM 2835 C CA . ASN A 1 363 ? 2.716 5.902 10.313 1.00 97.62 363 ASN A CA 1
ATOM 2836 C C . ASN A 1 363 ? 2.638 4.635 9.461 1.00 97.62 363 ASN A C 1
ATOM 2838 O O . ASN A 1 363 ? 1.629 4.381 8.814 1.00 97.62 363 ASN A O 1
ATOM 2842 N N . VAL A 1 364 ? 3.689 3.823 9.490 1.00 98.62 364 VAL A N 1
ATOM 2843 C CA . VAL A 1 364 ? 3.745 2.491 8.882 1.00 98.62 364 VAL A CA 1
ATOM 2844 C C . VAL A 1 364 ? 4.023 1.507 10.009 1.00 98.62 364 VAL A C 1
ATOM 2846 O O . VAL A 1 364 ? 5.168 1.370 10.451 1.00 98.62 364 VAL A O 1
ATOM 2849 N N . ILE A 1 365 ? 2.967 0.906 10.560 1.00 96.75 365 ILE A N 1
ATOM 2850 C CA . ILE A 1 365 ? 3.036 0.191 11.838 1.00 96.75 365 ILE A CA 1
ATOM 2851 C C . ILE A 1 365 ? 2.437 -1.212 11.751 1.00 96.75 365 ILE A C 1
ATOM 2853 O O . ILE A 1 365 ? 1.305 -1.375 11.317 1.00 96.75 365 ILE A O 1
ATOM 2857 N N . GLY A 1 366 ? 3.156 -2.223 12.243 1.00 94.56 366 GLY A N 1
ATOM 2858 C CA . GLY A 1 366 ? 2.589 -3.569 12.399 1.00 94.56 366 GLY A CA 1
ATOM 2859 C C . GLY A 1 366 ? 2.306 -4.305 11.087 1.00 94.56 366 GLY A C 1
ATOM 2860 O O . GLY A 1 366 ? 1.550 -5.268 11.099 1.00 94.56 366 GLY A O 1
ATOM 2861 N N . ASN A 1 367 ? 2.856 -3.848 9.959 1.00 97.75 367 ASN A N 1
ATOM 2862 C CA . ASN A 1 367 ? 2.644 -4.485 8.660 1.00 97.75 367 ASN A CA 1
ATOM 2863 C C . ASN A 1 367 ? 3.621 -5.649 8.455 1.00 97.75 367 ASN A C 1
ATOM 2865 O O . ASN A 1 367 ? 4.764 -5.592 8.917 1.00 97.75 367 ASN A O 1
ATOM 2869 N N . GLU A 1 368 ? 3.203 -6.648 7.684 1.00 97.88 368 GLU A N 1
ATOM 2870 C CA . GLU A 1 368 ? 4.081 -7.676 7.124 1.00 97.88 368 GLU A CA 1
ATOM 2871 C C . GLU A 1 368 ? 4.375 -7.339 5.656 1.00 97.88 368 GLU A C 1
ATOM 2873 O O . GLU A 1 368 ? 3.463 -7.055 4.876 1.00 97.88 368 GLU A O 1
ATOM 2878 N N . VAL A 1 369 ? 5.654 -7.321 5.271 1.00 98.69 369 VAL A N 1
ATOM 2879 C CA . VAL A 1 369 ? 6.086 -7.013 3.900 1.00 98.69 369 VAL A CA 1
ATOM 2880 C C . VAL A 1 369 ? 7.097 -8.043 3.412 1.00 98.69 369 VAL A C 1
ATOM 2882 O O . VAL A 1 369 ? 8.256 -8.047 3.851 1.00 98.69 369 VAL A O 1
ATOM 2885 N N . ASN A 1 370 ? 6.691 -8.882 2.459 1.00 98.25 370 ASN A N 1
ATOM 2886 C CA . ASN A 1 370 ? 7.534 -9.970 1.971 1.00 98.25 370 ASN A CA 1
ATOM 2887 C C . ASN A 1 370 ? 7.392 -10.322 0.499 1.00 98.25 370 ASN A C 1
ATOM 2889 O O . ASN A 1 370 ? 6.412 -10.000 -0.155 1.00 98.25 370 ASN A O 1
ATOM 2893 N N . ASP A 1 371 ? 8.402 -11.000 -0.044 1.00 96.94 371 ASP A N 1
ATOM 2894 C CA . ASP A 1 371 ? 8.414 -11.437 -1.445 1.00 96.94 371 ASP A CA 1
ATOM 2895 C C . ASP A 1 371 ? 8.188 -10.282 -2.434 1.00 96.94 371 ASP A C 1
ATOM 2897 O O . ASP A 1 371 ? 7.640 -10.451 -3.522 1.00 96.94 371 ASP A O 1
ATOM 2901 N N . THR A 1 372 ? 8.631 -9.083 -2.053 1.00 96.06 372 THR A N 1
ATOM 2902 C CA . THR A 1 372 ? 8.566 -7.890 -2.898 1.00 96.06 372 THR A CA 1
ATOM 2903 C C . THR A 1 372 ? 9.884 -7.663 -3.636 1.00 96.06 372 THR A C 1
ATOM 2905 O O . THR A 1 372 ? 10.900 -8.299 -3.339 1.00 96.06 372 THR A O 1
ATOM 2908 N N . THR A 1 373 ? 9.893 -6.746 -4.606 1.00 92.81 373 THR A N 1
ATOM 2909 C CA . THR A 1 373 ? 11.043 -6.330 -5.438 1.00 92.81 373 THR A CA 1
ATOM 2910 C C . THR A 1 373 ? 11.561 -7.354 -6.447 1.00 92.81 373 THR A C 1
ATOM 2912 O O . THR A 1 373 ? 12.400 -7.010 -7.275 1.00 92.81 373 THR A O 1
ATOM 2915 N N . ARG A 1 374 ? 11.036 -8.583 -6.418 1.00 89.56 374 ARG A N 1
ATOM 2916 C CA . ARG A 1 374 ? 11.541 -9.772 -7.126 1.00 89.56 374 ARG A CA 1
ATOM 2917 C C . ARG A 1 374 ? 11.751 -9.571 -8.623 1.00 89.56 374 ARG A C 1
ATOM 2919 O O . ARG A 1 374 ? 12.755 -10.015 -9.171 1.00 89.56 374 ARG A O 1
ATOM 2926 N N . ALA A 1 375 ? 10.806 -8.903 -9.276 1.00 88.62 375 ALA A N 1
ATOM 2927 C CA . ALA A 1 375 ? 10.764 -8.777 -10.729 1.00 88.62 375 ALA A CA 1
ATOM 2928 C C . ALA A 1 375 ? 11.125 -7.371 -11.236 1.00 88.62 375 ALA A C 1
ATOM 2930 O O . ALA A 1 375 ? 11.045 -7.118 -12.440 1.00 88.62 375 ALA A O 1
ATOM 2931 N N . SER A 1 376 ? 11.506 -6.444 -10.354 1.00 89.88 376 SER A N 1
ATOM 2932 C CA . SER A 1 376 ? 11.694 -5.041 -10.719 1.00 89.88 376 SER A CA 1
ATOM 2933 C C . SER A 1 376 ? 13.050 -4.765 -11.348 1.00 89.88 376 SER A C 1
ATOM 2935 O O . SER A 1 376 ? 14.094 -4.859 -10.714 1.00 89.88 376 SER A O 1
ATOM 2937 N N . SER A 1 377 ? 13.043 -4.249 -12.575 1.00 83.38 377 SER A N 1
ATOM 2938 C CA . SER A 1 377 ? 14.238 -3.661 -13.193 1.00 83.38 377 SER A CA 1
ATOM 2939 C C . SER A 1 377 ? 14.569 -2.251 -12.698 1.00 83.38 377 SER A C 1
ATOM 2941 O O . SER A 1 377 ? 15.549 -1.639 -13.134 1.00 83.38 377 SER A O 1
ATOM 2943 N N . GLN A 1 378 ? 13.751 -1.697 -11.803 1.00 83.19 378 GLN A N 1
ATOM 2944 C CA . GLN A 1 378 ? 14.045 -0.459 -11.086 1.00 83.19 378 GLN A CA 1
ATOM 2945 C C . GLN A 1 378 ? 14.743 -0.772 -9.769 1.00 83.19 378 GLN A C 1
ATOM 2947 O O . GLN A 1 378 ? 14.429 -1.776 -9.130 1.00 83.19 378 GLN A O 1
ATOM 2952 N N . GLY A 1 379 ? 15.649 0.113 -9.352 1.00 81.25 379 GLY A N 1
ATOM 2953 C CA . GLY A 1 379 ? 1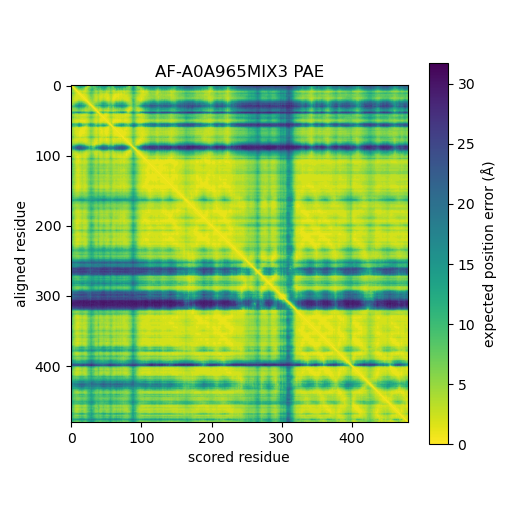6.230 0.028 -8.021 1.00 81.25 379 GLY A CA 1
ATOM 2954 C C . GLY A 1 379 ? 15.168 0.303 -6.964 1.00 81.25 379 GLY A C 1
ATOM 2955 O O . GLY A 1 379 ? 14.644 1.415 -6.884 1.00 81.25 379 GLY A O 1
ATOM 2956 N N . THR A 1 380 ? 14.780 -0.724 -6.213 1.00 89.31 380 THR A N 1
ATOM 2957 C CA . THR A 1 380 ? 13.661 -0.671 -5.269 1.00 89.31 380 THR A CA 1
ATOM 2958 C C . THR A 1 380 ? 13.933 -1.536 -4.047 1.00 89.31 380 THR A C 1
ATOM 2960 O O . THR A 1 380 ? 14.718 -2.477 -4.085 1.00 89.31 380 THR A O 1
ATOM 2963 N N . GLN A 1 381 ? 13.262 -1.207 -2.948 1.00 94.62 381 GLN A N 1
ATOM 2964 C CA . GLN A 1 381 ? 13.355 -1.894 -1.658 1.00 94.62 381 GLN A CA 1
ATOM 2965 C C . GLN A 1 381 ? 11.959 -2.342 -1.216 1.00 94.62 381 GLN A C 1
ATOM 2967 O O . GLN A 1 381 ? 10.990 -2.050 -1.916 1.00 94.62 381 GLN A O 1
ATOM 2972 N N . ALA A 1 382 ? 11.844 -3.036 -0.086 1.00 97.06 382 ALA A N 1
ATOM 2973 C CA . ALA A 1 382 ? 10.561 -3.539 0.397 1.00 97.06 382 ALA A CA 1
ATOM 2974 C C . ALA A 1 382 ? 9.678 -2.428 0.978 1.00 97.06 382 ALA A C 1
ATOM 2976 O O . ALA A 1 382 ? 8.549 -2.228 0.532 1.00 97.06 382 ALA A O 1
ATOM 2977 N N . LEU A 1 383 ? 10.218 -1.676 1.939 1.00 98.12 383 LEU A N 1
ATOM 2978 C CA . LEU A 1 383 ? 9.553 -0.558 2.601 1.00 98.12 383 LEU A CA 1
ATOM 2979 C C . LEU A 1 383 ? 10.407 0.697 2.423 1.00 98.12 383 LEU A C 1
ATOM 2981 O O . LEU A 1 383 ? 11.525 0.777 2.934 1.00 98.12 383 LEU A O 1
ATOM 2985 N N . VAL A 1 384 ? 9.885 1.674 1.684 1.00 97.38 384 VAL A N 1
ATOM 2986 C CA . VAL A 1 384 ? 10.603 2.902 1.326 1.00 97.38 384 VAL A CA 1
ATOM 2987 C C . VAL A 1 384 ? 9.886 4.129 1.861 1.00 97.38 384 VAL A C 1
ATOM 2989 O O . VAL A 1 384 ? 8.691 4.306 1.647 1.00 97.38 384 VAL A O 1
ATOM 2992 N N . VAL A 1 385 ? 10.648 5.030 2.467 1.00 96.69 385 VAL A N 1
ATOM 2993 C CA . VAL A 1 385 ? 10.234 6.419 2.680 1.00 96.69 385 VAL A CA 1
ATOM 2994 C C . VAL A 1 385 ? 11.153 7.279 1.835 1.00 96.69 385 VAL A C 1
ATOM 2996 O O . VAL A 1 385 ? 12.365 7.207 2.021 1.00 96.69 385 VAL A O 1
ATOM 2999 N N . SER A 1 386 ? 10.606 8.053 0.901 1.00 94.69 386 SER A N 1
ATOM 3000 C CA . SER A 1 386 ? 11.380 8.994 0.099 1.00 94.69 386 SER A CA 1
ATOM 3001 C C . SER A 1 386 ? 10.809 10.392 0.118 1.00 94.69 386 SER A C 1
ATOM 3003 O O . SER A 1 386 ? 9.605 10.563 0.284 1.00 94.69 386 SER A O 1
ATOM 3005 N N . ASP A 1 387 ? 11.676 11.386 -0.062 1.00 92.06 387 ASP A N 1
ATOM 3006 C CA . ASP A 1 387 ? 11.255 12.774 -0.254 1.00 92.06 387 ASP A CA 1
ATOM 3007 C C . ASP A 1 387 ? 10.270 13.231 0.842 1.00 92.06 387 ASP A C 1
ATOM 3009 O O . ASP A 1 387 ? 9.232 13.815 0.547 1.00 92.06 387 ASP A O 1
ATOM 3013 N N . ALA A 1 388 ? 10.528 12.865 2.106 1.00 93.25 388 ALA A N 1
ATOM 3014 C CA . ALA A 1 388 ? 9.697 13.306 3.226 1.00 93.25 388 ALA A CA 1
ATOM 3015 C C . ALA A 1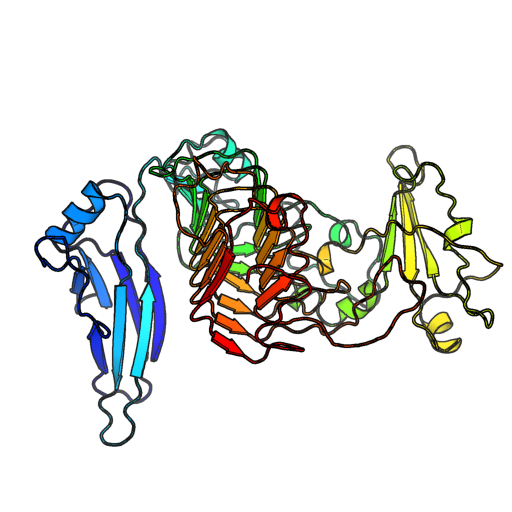 388 ? 9.639 14.836 3.249 1.00 93.25 388 ALA A C 1
ATOM 3017 O O . ALA A 1 388 ? 10.628 15.481 2.913 1.00 93.25 388 ALA A O 1
ATOM 3018 N N . THR A 1 389 ? 8.504 15.412 3.636 1.00 92.88 389 THR A N 1
ATOM 3019 C CA . THR A 1 389 ? 8.302 16.866 3.604 1.00 92.88 389 THR A CA 1
ATOM 3020 C C . THR A 1 389 ? 8.167 17.463 5.004 1.00 92.88 389 THR A C 1
ATOM 3022 O O . THR A 1 389 ? 7.936 16.766 5.990 1.00 92.88 389 THR A O 1
ATOM 3025 N N . HIS A 1 390 ? 8.326 18.777 5.108 1.00 89.81 390 HIS A N 1
ATOM 3026 C CA . HIS A 1 390 ? 8.079 19.559 6.317 1.00 89.81 390 HIS A CA 1
ATOM 3027 C C . HIS A 1 390 ? 7.293 20.820 5.929 1.00 89.81 390 HIS A C 1
ATOM 3029 O O . HIS A 1 390 ? 7.827 21.925 5.910 1.00 89.81 390 HIS A O 1
ATOM 3035 N N . LEU A 1 391 ? 6.036 20.640 5.523 1.00 89.62 391 LEU A N 1
ATOM 3036 C CA . LEU A 1 391 ? 5.169 21.714 5.024 1.00 89.62 391 LEU A CA 1
ATOM 3037 C C . LEU A 1 391 ? 4.138 22.168 6.059 1.00 89.62 391 LEU A C 1
ATOM 3039 O O . LEU A 1 391 ? 3.564 23.244 5.898 1.00 89.62 391 LEU A O 1
ATOM 3043 N N . ILE A 1 392 ? 3.895 21.375 7.104 1.00 86.12 392 ILE A N 1
ATOM 3044 C CA . ILE A 1 392 ? 3.102 21.803 8.262 1.00 86.12 392 ILE A CA 1
ATOM 3045 C C . ILE A 1 392 ? 3.958 22.712 9.137 1.00 86.12 392 ILE A C 1
ATOM 3047 O O . ILE A 1 392 ? 5.065 22.324 9.521 1.00 86.12 392 ILE A O 1
ATOM 3051 N N . ASP A 1 393 ? 3.423 23.906 9.415 1.00 79.81 393 ASP A N 1
ATOM 3052 C CA . ASP A 1 393 ? 4.071 24.941 10.219 1.00 79.81 393 ASP A CA 1
ATOM 3053 C C . ASP A 1 393 ? 4.463 24.376 11.589 1.00 79.81 393 ASP A C 1
ATOM 3055 O O . ASP A 1 393 ? 3.711 23.617 12.196 1.00 79.81 393 ASP A O 1
ATOM 3059 N N . VAL A 1 394 ? 5.644 24.748 12.076 1.00 75.81 394 VAL A N 1
ATOM 3060 C CA . VAL A 1 394 ? 6.180 24.277 13.356 1.00 75.81 394 VAL A CA 1
ATOM 3061 C C . VAL A 1 394 ? 5.295 24.693 14.534 1.00 75.81 394 VAL A C 1
ATOM 3063 O O . VAL A 1 394 ? 5.227 23.977 15.530 1.00 75.81 394 VAL A O 1
ATOM 3066 N N . ASP A 1 395 ? 4.596 25.827 14.421 1.00 76.25 395 ASP A N 1
ATOM 3067 C CA . ASP A 1 395 ? 3.656 26.291 15.447 1.00 76.25 395 ASP A CA 1
ATOM 3068 C C . ASP A 1 395 ? 2.335 25.489 15.431 1.00 76.25 395 ASP A C 1
ATOM 3070 O O . ASP A 1 395 ? 1.657 25.406 16.459 1.00 76.25 395 ASP A O 1
ATOM 3074 N N . ASP A 1 396 ? 2.009 24.868 14.292 1.00 73.62 396 ASP A N 1
ATOM 3075 C CA . ASP A 1 396 ? 0.857 23.981 14.080 1.00 73.62 396 ASP A CA 1
ATOM 3076 C C . ASP A 1 396 ? 1.257 22.483 14.136 1.00 73.62 396 ASP A C 1
ATOM 3078 O O . ASP A 1 396 ? 0.428 21.599 13.910 1.00 73.62 396 ASP A O 1
ATOM 3082 N N . ASP A 1 397 ? 2.523 22.174 14.441 1.00 70.12 397 ASP A N 1
ATOM 3083 C CA . ASP A 1 397 ? 3.052 20.816 14.610 1.00 70.12 397 ASP A CA 1
ATOM 3084 C C . ASP A 1 397 ? 2.549 20.236 15.944 1.00 70.12 397 ASP A C 1
ATOM 3086 O O . ASP A 1 397 ? 3.110 20.449 17.023 1.00 70.12 397 ASP A O 1
ATOM 3090 N N . LEU A 1 398 ? 1.410 19.541 15.869 1.00 61.69 398 LEU A N 1
ATOM 3091 C CA . LEU A 1 398 ? 0.689 19.001 17.023 1.00 61.69 398 LEU A CA 1
ATOM 3092 C C . LEU A 1 398 ? 1.301 17.710 17.599 1.00 61.69 398 LEU A C 1
ATOM 3094 O O . LEU A 1 398 ? 0.863 17.265 18.663 1.00 61.69 398 LEU A O 1
ATOM 3098 N N . SER A 1 399 ? 2.286 17.076 16.949 1.00 54.62 399 SER A N 1
ATOM 3099 C CA . SER A 1 399 ? 2.640 15.693 17.287 1.00 54.62 399 SER A CA 1
ATOM 3100 C C . SER A 1 399 ? 4.113 15.348 17.103 1.00 54.62 399 SER A C 1
ATOM 3102 O O . SER A 1 399 ? 4.493 14.783 16.086 1.00 54.62 399 SER A O 1
ATOM 3104 N N . ASN A 1 400 ? 4.879 15.489 18.188 1.00 58.81 400 ASN A N 1
ATOM 3105 C CA . ASN A 1 400 ? 6.180 14.853 18.396 1.00 58.81 400 ASN A CA 1
ATOM 3106 C C . ASN A 1 400 ? 7.261 15.183 17.350 1.00 58.81 400 ASN A C 1
ATOM 3108 O O . ASN A 1 400 ? 7.046 15.441 16.180 1.00 58.81 400 ASN A O 1
ATOM 3112 N N . ILE A 1 401 ? 8.512 15.062 17.771 1.00 73.00 401 ILE A N 1
ATOM 3113 C CA . ILE A 1 401 ? 9.675 15.161 16.880 1.00 73.00 401 ILE A CA 1
ATOM 3114 C C . ILE A 1 401 ? 9.637 14.186 15.683 1.00 73.00 401 ILE A C 1
ATOM 3116 O O . ILE A 1 401 ? 10.479 14.302 14.805 1.00 73.00 401 ILE A O 1
ATOM 3120 N N . TYR A 1 402 ? 8.715 13.217 15.634 1.00 90.38 402 TYR A N 1
ATOM 3121 C CA . TYR A 1 402 ? 8.650 12.192 14.596 1.00 90.38 402 TYR A CA 1
ATOM 3122 C C . TYR A 1 402 ? 7.505 12.466 13.623 1.00 90.38 402 TYR A C 1
ATOM 3124 O O . TYR A 1 402 ? 6.343 12.219 13.936 1.00 90.38 402 TYR A O 1
ATOM 3132 N N . LYS A 1 403 ? 7.852 12.910 12.414 1.00 91.88 403 LYS A N 1
ATOM 3133 C CA . LYS A 1 403 ? 6.898 13.091 11.314 1.00 91.88 403 LYS A CA 1
ATOM 3134 C C . LYS A 1 403 ? 6.682 11.808 10.521 1.00 91.88 403 LYS A C 1
ATOM 3136 O O . LYS A 1 403 ? 5.718 11.706 9.782 1.00 91.88 403 LYS A O 1
ATOM 3141 N N . ILE A 1 404 ? 7.558 10.817 10.624 1.00 95.00 404 ILE A N 1
ATOM 3142 C CA . ILE A 1 404 ? 7.321 9.509 10.006 1.00 95.00 404 ILE A CA 1
ATOM 3143 C C . ILE A 1 404 ? 7.705 8.442 11.012 1.00 95.00 404 ILE A C 1
ATOM 3145 O O . ILE A 1 404 ? 8.787 8.503 11.587 1.00 95.00 404 ILE A O 1
ATOM 3149 N N . VAL A 1 405 ? 6.838 7.458 11.224 1.00 96.94 405 VAL A N 1
ATOM 3150 C CA . VAL A 1 405 ? 7.104 6.342 12.135 1.00 96.94 405 VAL A CA 1
ATOM 3151 C C . VAL A 1 405 ? 7.010 5.044 11.358 1.00 96.94 405 VAL A C 1
ATOM 3153 O O . VAL A 1 405 ? 5.966 4.722 10.803 1.00 96.94 405 VAL A O 1
ATOM 3156 N N . ILE A 1 406 ? 8.094 4.277 11.346 1.00 98.06 406 ILE A N 1
ATOM 3157 C CA . ILE A 1 406 ? 8.135 2.917 10.814 1.00 98.06 406 ILE A CA 1
ATOM 3158 C C . ILE A 1 406 ? 8.409 2.008 12.001 1.00 98.06 406 ILE A C 1
ATOM 3160 O O . ILE A 1 406 ? 9.546 1.950 12.487 1.00 98.06 406 ILE A O 1
ATOM 3164 N N . ALA A 1 407 ? 7.376 1.336 12.507 1.00 96.88 407 ALA A N 1
ATOM 3165 C CA . ALA A 1 407 ? 7.520 0.562 13.730 1.00 96.88 407 ALA A CA 1
ATOM 3166 C C . ALA A 1 407 ? 6.808 -0.784 13.740 1.00 96.88 407 ALA A C 1
ATOM 3168 O O . ALA A 1 407 ? 5.720 -0.926 13.196 1.00 96.88 407 ALA A O 1
ATOM 3169 N N . ARG A 1 408 ? 7.406 -1.768 14.420 1.00 95.75 408 ARG A N 1
ATOM 3170 C CA . ARG A 1 408 ? 6.819 -3.108 14.605 1.00 95.75 408 ARG A CA 1
ATOM 3171 C C . ARG A 1 408 ? 6.432 -3.815 13.302 1.00 95.75 408 ARG A C 1
ATOM 3173 O O . ARG A 1 408 ? 5.553 -4.665 13.313 1.00 95.75 408 ARG A O 1
ATOM 3180 N N . ASN A 1 409 ? 7.058 -3.462 12.180 1.00 98.00 409 ASN A N 1
ATOM 3181 C CA . ASN A 1 409 ? 6.827 -4.163 10.922 1.00 98.00 409 ASN A CA 1
ATOM 3182 C C . ASN A 1 409 ? 7.701 -5.417 10.856 1.00 98.00 409 ASN A C 1
ATOM 3184 O O . ASN A 1 409 ? 8.846 -5.413 11.327 1.00 98.00 409 ASN A O 1
ATOM 3188 N N . GLU A 1 410 ? 7.180 -6.456 10.218 1.00 97.81 410 GLU A N 1
ATOM 3189 C CA . GLU A 1 410 ? 7.935 -7.639 9.837 1.00 97.81 410 GLU A CA 1
ATOM 3190 C C . GLU A 1 410 ? 8.283 -7.542 8.349 1.00 97.81 410 GLU A C 1
ATOM 3192 O O . GLU A 1 410 ? 7.404 -7.481 7.496 1.00 97.81 410 GLU A O 1
ATOM 3197 N N . VAL A 1 411 ? 9.571 -7.448 8.016 1.00 98.56 411 VAL A N 1
ATOM 3198 C CA . VAL A 1 411 ? 10.013 -7.202 6.635 1.00 98.56 411 VAL A CA 1
ATOM 3199 C C . VAL A 1 411 ? 11.032 -8.252 6.225 1.00 98.56 411 VAL A C 1
ATOM 3201 O O . VAL A 1 411 ? 12.178 -8.224 6.693 1.00 98.56 411 VAL A O 1
ATOM 3204 N N . HIS A 1 412 ? 10.644 -9.173 5.342 1.00 98.00 412 HIS A N 1
ATOM 3205 C CA . HIS A 1 412 ? 11.476 -10.331 5.018 1.00 98.00 412 HIS A CA 1
ATOM 3206 C C . HIS A 1 412 ? 11.354 -10.872 3.598 1.00 98.00 412 HIS A C 1
ATOM 3208 O O . HIS A 1 412 ? 10.358 -10.663 2.927 1.00 98.00 412 HIS A O 1
ATOM 3214 N N . HIS A 1 413 ? 12.341 -11.652 3.146 1.00 97.06 413 HIS A N 1
ATOM 3215 C CA . HIS A 1 413 ? 12.302 -12.324 1.835 1.00 97.06 413 HIS A CA 1
ATOM 3216 C C . HIS A 1 413 ? 12.130 -11.363 0.645 1.00 97.06 413 HIS A C 1
ATOM 3218 O O . HIS A 1 413 ? 11.617 -11.728 -0.413 1.00 97.06 413 HIS A O 1
ATOM 3224 N N . ASN A 1 414 ? 12.572 -10.119 0.812 1.00 96.19 414 ASN A N 1
ATOM 3225 C CA . ASN A 1 414 ? 12.558 -9.121 -0.244 1.00 96.19 414 ASN A CA 1
ATOM 3226 C C . ASN A 1 414 ? 13.934 -9.098 -0.894 1.00 96.19 414 ASN A C 1
ATOM 3228 O O . ASN A 1 414 ? 14.925 -8.845 -0.224 1.00 96.19 414 ASN A O 1
ATOM 3232 N N . PHE A 1 415 ? 14.028 -9.404 -2.176 1.00 91.12 415 PHE A N 1
ATOM 3233 C CA . PHE A 1 415 ? 15.266 -9.301 -2.943 1.00 91.12 415 PHE A CA 1
ATOM 3234 C C . PHE A 1 415 ? 14.920 -9.273 -4.419 1.00 91.12 415 PHE A C 1
ATOM 3236 O O . PHE A 1 415 ? 13.875 -9.775 -4.822 1.00 91.12 415 PHE A O 1
ATOM 3243 N N . ASN A 1 416 ? 15.799 -8.700 -5.229 1.00 88.12 416 ASN A N 1
ATOM 3244 C CA . ASN A 1 416 ? 15.601 -8.681 -6.668 1.00 88.12 416 ASN A CA 1
ATOM 3245 C C . ASN A 1 416 ? 16.148 -9.963 -7.314 1.00 88.12 416 ASN A C 1
ATOM 3247 O O . ASN A 1 416 ? 17.190 -10.477 -6.902 1.00 88.12 416 ASN A O 1
ATOM 3251 N N . GLU A 1 417 ? 15.471 -10.466 -8.343 1.00 85.88 417 GLU A N 1
ATOM 3252 C CA . GLU A 1 417 ? 15.897 -11.636 -9.129 1.00 85.88 417 GLU A CA 1
ATOM 3253 C C . GLU A 1 417 ? 16.386 -11.244 -10.532 1.00 85.88 417 GLU A C 1
ATOM 3255 O O . GLU A 1 417 ? 16.954 -12.060 -11.266 1.00 85.88 417 GLU A O 1
ATOM 3260 N N . VAL A 1 418 ? 16.205 -9.971 -10.886 1.00 82.31 418 VAL A N 1
ATOM 3261 C CA . VAL A 1 418 ? 16.675 -9.334 -12.116 1.00 82.31 418 VAL A CA 1
ATOM 3262 C C . VAL A 1 418 ?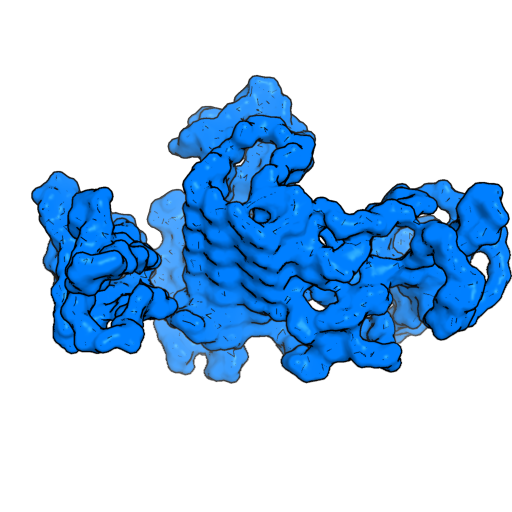 17.647 -8.196 -11.789 1.00 82.31 418 VAL A C 1
ATOM 3264 O O . VAL A 1 418 ? 17.681 -7.697 -10.669 1.00 82.31 418 VAL A O 1
ATOM 3267 N N . TYR A 1 419 ? 18.477 -7.769 -12.746 1.00 82.00 419 TYR A N 1
ATOM 3268 C CA . TYR A 1 419 ? 19.334 -6.592 -12.531 1.00 82.00 419 TYR A CA 1
ATOM 3269 C C . TYR A 1 419 ? 18.534 -5.305 -12.691 1.00 82.00 419 TYR A C 1
ATOM 3271 O O . TYR A 1 419 ? 17.834 -5.113 -13.692 1.00 82.00 419 TYR A O 1
ATOM 3279 N N . SER A 1 420 ? 18.719 -4.389 -11.746 1.00 79.06 420 SER A N 1
ATOM 3280 C CA . SER A 1 420 ? 18.271 -3.016 -11.904 1.00 79.06 420 SER A CA 1
ATOM 3281 C C . SER A 1 420 ? 19.229 -2.235 -12.811 1.00 79.06 420 SER A C 1
ATOM 3283 O O . SER A 1 420 ? 20.401 -2.575 -12.999 1.00 79.06 420 SER A O 1
ATOM 3285 N N . TRP A 1 421 ? 18.723 -1.170 -13.422 1.00 76.00 421 TRP A N 1
ATOM 3286 C CA . TRP A 1 421 ? 19.538 -0.200 -14.153 1.00 76.00 421 TRP A CA 1
ATOM 3287 C C . TRP A 1 421 ? 18.909 1.184 -14.054 1.00 76.00 421 TRP A C 1
ATOM 3289 O O . TRP A 1 421 ? 17.727 1.323 -13.741 1.00 76.00 421 TRP A O 1
ATOM 3299 N N . VAL A 1 422 ? 19.682 2.231 -14.337 1.00 72.19 422 VAL A N 1
ATOM 3300 C CA . VAL A 1 422 ? 19.194 3.616 -14.299 1.00 72.19 422 VAL A CA 1
ATOM 3301 C C . VAL A 1 422 ? 19.132 4.167 -15.719 1.00 72.19 422 VAL A C 1
ATOM 3303 O O . VAL A 1 422 ? 20.129 4.126 -16.438 1.00 72.19 422 VAL A O 1
ATOM 3306 N N . GLY A 1 423 ? 17.966 4.692 -16.106 1.00 65.62 423 GLY A N 1
ATOM 3307 C CA . GLY A 1 423 ? 17.678 5.160 -17.463 1.00 65.62 423 GLY A CA 1
ATOM 3308 C C . GLY A 1 423 ? 18.655 6.204 -17.976 1.00 65.62 423 GLY A C 1
ATOM 3309 O O . GLY A 1 423 ? 19.158 6.107 -19.094 1.00 65.62 423 GLY A O 1
ATOM 3310 N N . ASN A 1 424 ? 19.014 7.136 -17.096 1.00 60.56 424 ASN A N 1
ATOM 3311 C CA . ASN A 1 424 ? 19.913 8.246 -17.386 1.00 60.56 424 ASN A CA 1
ATOM 3312 C C . ASN A 1 424 ? 21.411 7.879 -17.428 1.00 60.56 424 ASN A C 1
ATOM 3314 O O . ASN A 1 424 ? 22.227 8.744 -17.750 1.00 60.56 424 ASN A O 1
ATOM 3318 N N . LYS A 1 425 ? 21.796 6.637 -17.097 1.00 59.75 425 LYS A N 1
ATOM 3319 C CA . LYS A 1 425 ? 23.193 6.182 -17.161 1.00 59.75 425 LYS A CA 1
ATOM 3320 C C . LYS A 1 425 ? 23.469 5.508 -18.501 1.00 59.75 425 LYS A C 1
ATOM 3322 O O . LYS A 1 425 ? 22.669 4.716 -18.986 1.00 59.75 425 LYS A O 1
ATOM 3327 N N . THR A 1 426 ? 24.648 5.771 -19.058 1.00 54.78 426 THR A N 1
ATOM 3328 C CA . THR A 1 426 ? 25.132 5.177 -20.319 1.00 54.78 426 THR A CA 1
ATOM 3329 C C . THR A 1 426 ? 25.786 3.805 -20.134 1.00 54.78 426 THR A C 1
ATOM 3331 O O . THR A 1 426 ? 26.415 3.292 -21.050 1.00 54.78 426 THR A O 1
ATOM 3334 N N . PHE A 1 427 ? 25.704 3.223 -18.939 1.00 55.44 427 PHE A N 1
ATOM 3335 C CA . PHE A 1 427 ? 26.250 1.907 -18.627 1.00 55.44 427 PHE A CA 1
ATOM 3336 C C . PHE A 1 427 ? 25.312 1.174 -17.667 1.00 55.44 427 PHE A C 1
ATOM 3338 O O . PHE A 1 427 ? 24.660 1.796 -16.824 1.00 55.44 427 PHE A O 1
ATOM 3345 N N . ILE A 1 428 ? 25.278 -0.154 -17.776 1.00 63.19 428 ILE A N 1
ATOM 3346 C CA . ILE A 1 428 ? 24.641 -1.034 -16.794 1.00 63.19 428 ILE A CA 1
ATOM 3347 C C . ILE A 1 428 ? 25.745 -1.658 -15.956 1.00 63.19 428 ILE A C 1
ATOM 3349 O O . ILE A 1 428 ? 26.735 -2.151 -16.492 1.00 63.19 428 ILE A O 1
ATOM 3353 N N . THR A 1 429 ? 25.565 -1.662 -14.642 1.00 60.84 429 THR A N 1
ATOM 3354 C CA . THR A 1 429 ? 26.415 -2.435 -13.741 1.00 60.84 429 THR A CA 1
ATOM 3355 C C . THR A 1 429 ? 25.548 -3.547 -13.152 1.00 60.84 429 THR A C 1
ATOM 3357 O O . THR A 1 429 ? 24.769 -3.261 -12.248 1.00 60.84 429 THR A O 1
ATOM 3360 N N . PRO A 1 430 ? 25.591 -4.778 -13.700 1.00 66.50 430 PRO A N 1
ATOM 3361 C CA . PRO A 1 430 ? 24.674 -5.841 -13.306 1.00 66.50 430 PRO A CA 1
ATOM 3362 C C . PRO A 1 430 ? 25.027 -6.353 -11.908 1.00 66.50 430 PRO A C 1
ATOM 3364 O O . PRO A 1 430 ? 25.874 -7.233 -11.738 1.00 66.50 430 PRO A O 1
ATOM 3367 N N . HIS A 1 431 ? 24.370 -5.786 -10.903 1.00 68.06 431 HIS A N 1
ATOM 3368 C CA . HIS A 1 431 ? 24.454 -6.212 -9.516 1.00 68.06 431 HIS A CA 1
ATOM 3369 C C . HIS A 1 431 ? 23.056 -6.534 -8.996 1.00 68.06 431 HIS A C 1
ATOM 3371 O O . HIS A 1 431 ? 22.075 -5.897 -9.366 1.00 68.06 431 HIS A O 1
ATOM 3377 N N . LEU A 1 432 ? 22.977 -7.571 -8.164 1.00 73.00 432 LEU A N 1
ATOM 3378 C CA . LEU A 1 432 ? 21.820 -7.800 -7.307 1.00 73.00 432 LEU A CA 1
ATOM 3379 C C . LEU A 1 432 ? 22.121 -7.097 -5.982 1.00 73.00 432 LEU A C 1
ATOM 3381 O O . LEU A 1 432 ? 22.712 -7.689 -5.081 1.00 73.00 432 LEU A O 1
ATOM 3385 N N . ASP A 1 433 ? 21.819 -5.806 -5.920 1.00 71.44 433 ASP A N 1
ATOM 3386 C CA . ASP A 1 433 ? 22.063 -4.924 -4.770 1.00 71.44 433 ASP A CA 1
ATOM 3387 C C . ASP A 1 433 ? 20.776 -4.280 -4.219 1.00 71.44 433 ASP A C 1
ATOM 3389 O O . ASP A 1 433 ? 20.823 -3.467 -3.295 1.00 71.44 433 ASP A O 1
ATOM 3393 N N . GLU A 1 434 ? 19.624 -4.701 -4.745 1.00 85.19 434 GLU A N 1
ATOM 3394 C CA . GLU A 1 434 ? 18.290 -4.195 -4.418 1.00 85.19 434 GLU A CA 1
ATOM 3395 C C . GLU A 1 434 ? 17.509 -5.141 -3.489 1.00 85.19 434 GLU A C 1
ATOM 3397 O O . GLU A 1 434 ? 17.898 -6.290 -3.257 1.00 85.19 434 GLU A O 1
ATOM 3402 N N . GLY A 1 435 ? 16.380 -4.659 -2.962 1.00 88.94 435 GLY A N 1
ATOM 3403 C CA . GLY A 1 435 ? 15.524 -5.417 -2.047 1.00 88.94 435 GLY A CA 1
ATOM 3404 C C . GLY A 1 435 ? 15.981 -5.375 -0.588 1.00 88.94 435 GLY A C 1
ATOM 3405 O O . GLY A 1 435 ? 15.853 -6.338 0.152 1.00 88.94 435 GLY A O 1
ATOM 3406 N N . ASN A 1 436 ? 16.529 -4.254 -0.136 1.00 92.94 436 ASN A N 1
ATOM 3407 C CA . ASN A 1 436 ? 16.661 -3.962 1.287 1.00 92.94 436 ASN A CA 1
ATOM 3408 C C . ASN A 1 436 ? 15.291 -4.036 1.977 1.00 92.94 436 ASN A C 1
ATOM 3410 O O . ASN A 1 436 ? 14.262 -3.764 1.356 1.00 92.94 436 ASN A O 1
ATOM 3414 N N . GLY A 1 437 ? 15.289 -4.355 3.272 1.00 96.56 437 GLY A N 1
ATOM 3415 C CA . GLY A 1 437 ? 14.062 -4.374 4.068 1.00 96.56 437 GLY A CA 1
ATOM 3416 C C . GLY A 1 437 ? 13.461 -2.974 4.221 1.00 96.56 437 GLY A C 1
ATOM 3417 O O . GLY A 1 437 ? 12.599 -2.563 3.449 1.00 96.56 437 GLY A O 1
ATOM 3418 N N . VAL A 1 438 ? 13.930 -2.218 5.213 1.00 97.50 438 VAL A N 1
ATOM 3419 C CA . VAL A 1 438 ? 13.481 -0.839 5.463 1.00 97.50 438 VAL A CA 1
ATOM 3420 C C . VAL A 1 438 ? 14.511 0.145 4.926 1.00 97.50 438 VAL A C 1
ATOM 3422 O O . VAL A 1 438 ? 15.685 0.088 5.295 1.00 97.50 438 VAL A O 1
ATOM 3425 N N . SER A 1 439 ? 14.086 1.069 4.066 1.00 95.69 439 SER A N 1
ATOM 3426 C CA . SER A 1 439 ? 14.993 2.034 3.456 1.00 95.69 439 SER A CA 1
ATOM 3427 C C . SER A 1 439 ? 14.404 3.440 3.368 1.00 95.69 439 SER A C 1
ATOM 3429 O O . SER A 1 439 ? 13.655 3.749 2.441 1.00 95.69 439 SER A O 1
ATOM 3431 N N . PRO A 1 440 ? 14.771 4.332 4.300 1.00 95.12 440 PRO A N 1
ATOM 3432 C CA . PRO A 1 440 ? 14.689 5.767 4.073 1.00 95.12 440 PRO A CA 1
ATOM 3433 C C . PRO A 1 440 ? 15.634 6.147 2.927 1.00 95.12 440 PRO A C 1
ATOM 3435 O O . PRO A 1 440 ? 16.817 5.795 2.956 1.00 95.12 440 PRO A O 1
ATOM 3438 N N . GLN A 1 441 ? 15.114 6.819 1.901 1.00 92.06 441 GLN A N 1
ATOM 3439 C CA . GLN A 1 441 ? 15.847 7.170 0.687 1.00 92.06 441 GLN A CA 1
ATOM 3440 C C . GLN A 1 441 ? 15.635 8.627 0.316 1.00 92.06 441 GLN A C 1
ATOM 3442 O O . GLN A 1 441 ? 14.504 9.087 0.303 1.00 92.06 441 GLN A O 1
ATOM 3447 N N . TRP A 1 442 ? 16.700 9.334 -0.056 1.00 90.38 442 TRP A N 1
ATOM 3448 C CA . TRP A 1 442 ? 16.594 10.684 -0.626 1.00 90.38 442 TRP A CA 1
ATOM 3449 C C . TRP A 1 442 ? 15.716 11.618 0.224 1.00 90.38 442 TRP A C 1
ATOM 3451 O O . TRP A 1 442 ? 14.805 12.271 -0.278 1.00 90.38 442 TRP A O 1
ATOM 3461 N N . LEU A 1 443 ? 15.966 11.676 1.537 1.00 90.25 443 LEU A N 1
ATOM 3462 C CA . LEU A 1 443 ? 15.293 12.643 2.418 1.00 90.25 443 LEU A CA 1
ATOM 3463 C C . LEU A 1 443 ? 15.956 14.016 2.249 1.00 90.25 443 LEU A C 1
ATOM 3465 O O . LEU A 1 443 ? 16.602 14.540 3.153 1.00 90.25 443 LEU A O 1
ATOM 3469 N N . THR A 1 444 ? 15.877 14.528 1.024 1.00 87.94 444 THR A N 1
ATOM 3470 C CA . THR A 1 444 ? 16.594 15.708 0.534 1.00 87.94 444 THR A CA 1
ATOM 3471 C C . THR A 1 444 ? 15.653 16.794 0.024 1.00 87.94 444 THR A C 1
ATOM 3473 O O . THR A 1 444 ? 16.117 17.739 -0.609 1.00 87.94 444 THR A O 1
ATOM 3476 N N . ASP A 1 445 ? 14.346 16.650 0.256 1.00 91.44 445 ASP A N 1
ATOM 3477 C CA . ASP A 1 445 ? 13.384 17.712 -0.024 1.00 91.44 445 ASP A CA 1
ATOM 3478 C C . ASP A 1 445 ? 13.798 19.003 0.699 1.00 91.44 445 ASP A C 1
ATOM 3480 O O . ASP A 1 445 ? 14.247 18.961 1.848 1.00 91.44 445 ASP A O 1
ATOM 3484 N N . GLU A 1 446 ? 13.663 20.147 0.023 1.00 91.12 446 GLU A N 1
ATOM 3485 C CA . GLU A 1 446 ? 14.134 21.436 0.542 1.00 91.12 446 GLU A CA 1
ATOM 3486 C C . GLU A 1 446 ? 13.465 21.806 1.869 1.00 91.12 446 GLU A C 1
ATOM 3488 O O . GLU A 1 446 ? 14.122 22.385 2.732 1.00 91.12 446 GLU A O 1
ATOM 3493 N N . SER A 1 447 ? 12.191 21.439 2.055 1.00 90.94 447 SER A N 1
ATOM 3494 C CA . SER A 1 447 ? 11.491 21.677 3.316 1.00 90.94 447 SER A CA 1
ATOM 3495 C C . SER A 1 447 ? 12.026 20.783 4.436 1.00 90.94 447 SER A C 1
ATOM 3497 O O . SER A 1 447 ? 12.206 21.250 5.554 1.00 90.94 447 SER A O 1
ATOM 3499 N N . TRP A 1 448 ? 12.367 19.523 4.147 1.00 90.94 448 TRP A N 1
ATOM 3500 C CA . TRP A 1 448 ? 12.868 18.572 5.147 1.00 90.94 448 TRP A CA 1
ATOM 3501 C C . TRP A 1 448 ? 14.243 18.939 5.697 1.00 90.94 448 TRP A C 1
ATOM 3503 O O . TRP A 1 448 ? 14.512 18.751 6.883 1.00 90.94 448 TRP A O 1
ATOM 3513 N N . ILE A 1 449 ? 15.118 19.460 4.836 1.00 88.88 449 ILE A N 1
ATOM 3514 C CA . ILE A 1 449 ? 16.490 19.830 5.204 1.00 88.88 449 ILE A CA 1
ATOM 3515 C C . ILE A 1 449 ? 16.625 21.296 5.633 1.00 88.88 449 ILE A C 1
ATOM 3517 O O . ILE A 1 449 ? 17.739 21.732 5.926 1.00 88.88 449 ILE A O 1
ATOM 3521 N N . ALA A 1 450 ? 15.526 22.055 5.673 1.00 87.94 450 ALA A N 1
ATOM 3522 C CA . ALA A 1 450 ? 15.535 23.453 6.084 1.00 87.94 450 ALA A CA 1
ATOM 3523 C C . ALA A 1 450 ? 16.052 23.624 7.525 1.00 87.94 450 ALA A C 1
ATOM 3525 O O . ALA A 1 450 ? 15.868 22.753 8.383 1.00 87.94 450 ALA A O 1
ATOM 3526 N N . ASP A 1 451 ? 16.704 24.760 7.797 1.00 86.38 451 ASP A N 1
ATOM 3527 C CA . ASP A 1 451 ? 17.324 25.058 9.100 1.00 86.38 451 ASP A CA 1
ATOM 3528 C C . ASP A 1 451 ? 16.310 25.056 10.261 1.00 86.38 451 ASP A C 1
ATOM 3530 O O . ASP A 1 451 ? 16.681 24.794 11.406 1.00 86.38 451 ASP A O 1
ATOM 3534 N N . ASP A 1 452 ? 15.047 25.368 9.974 1.00 84.12 452 ASP A N 1
ATOM 3535 C CA . ASP A 1 452 ? 13.933 25.429 10.919 1.00 84.12 452 ASP A CA 1
ATOM 3536 C C . ASP A 1 452 ? 13.089 24.152 10.972 1.00 84.12 452 ASP A C 1
ATOM 3538 O O . ASP A 1 452 ? 12.287 24.002 11.892 1.00 84.12 452 ASP A O 1
ATOM 3542 N N . ALA A 1 453 ? 13.292 23.205 10.054 1.00 84.62 453 ALA A N 1
ATOM 3543 C CA . ALA A 1 453 ? 12.561 21.951 10.091 1.00 84.62 453 ALA A CA 1
ATOM 3544 C C . ALA A 1 453 ? 12.928 21.142 11.349 1.00 84.62 453 ALA A C 1
ATOM 3546 O O . ALA A 1 453 ? 14.097 21.049 11.732 1.00 84.62 453 ALA A O 1
ATOM 3547 N N . THR A 1 454 ? 11.940 20.501 11.969 1.00 84.38 454 THR A N 1
ATOM 3548 C CA . THR A 1 454 ? 12.090 19.776 13.251 1.00 84.38 454 THR A CA 1
ATOM 3549 C C . THR A 1 454 ? 11.794 18.278 13.167 1.00 84.38 454 THR A C 1
ATOM 3551 O O . THR A 1 454 ? 12.090 17.543 14.108 1.00 84.38 454 THR A O 1
ATOM 3554 N N . GLY A 1 455 ? 11.215 17.824 12.053 1.00 86.00 455 GLY A N 1
ATOM 3555 C CA . GLY A 1 455 ? 10.750 16.449 11.888 1.00 86.00 455 GLY A CA 1
ATOM 3556 C C . GLY A 1 455 ? 11.880 15.428 11.755 1.00 86.00 455 GLY A C 1
ATOM 3557 O O . GLY A 1 455 ? 12.899 15.684 11.115 1.00 86.00 455 GLY A O 1
ATOM 3558 N N . LEU A 1 456 ? 11.656 14.254 12.339 1.00 90.38 456 LEU A N 1
ATOM 3559 C CA . LEU A 1 456 ? 12.486 13.057 12.253 1.00 90.38 456 LEU A CA 1
ATOM 3560 C C . LEU A 1 456 ? 11.672 11.885 11.684 1.00 90.38 456 LEU A C 1
ATOM 3562 O O . LEU A 1 456 ? 10.447 11.818 11.834 1.00 90.38 456 LEU A O 1
ATOM 3566 N N . VAL A 1 457 ? 12.368 10.924 11.089 1.00 94.25 457 VAL A N 1
ATOM 3567 C CA . VAL A 1 457 ? 11.863 9.569 10.859 1.00 94.25 457 VAL A CA 1
ATOM 3568 C C . VAL A 1 457 ? 12.233 8.715 12.071 1.00 94.25 457 VAL A C 1
ATOM 3570 O O . VAL A 1 457 ? 13.374 8.739 12.501 1.00 94.25 457 VAL A O 1
ATOM 3573 N N . LEU A 1 458 ? 11.298 7.949 12.628 1.00 95.19 458 LEU A N 1
ATOM 3574 C CA . LEU A 1 458 ? 11.567 6.955 13.667 1.00 95.19 458 LEU A CA 1
ATOM 3575 C C . LEU A 1 458 ? 11.541 5.553 13.067 1.00 95.19 458 LEU A C 1
ATOM 3577 O O . LEU A 1 458 ? 10.517 5.128 12.534 1.00 95.19 458 LEU A O 1
ATOM 3581 N N . LEU A 1 459 ? 12.631 4.805 13.238 1.00 96.31 459 LEU A N 1
ATOM 3582 C CA . LEU A 1 459 ? 12.662 3.359 13.017 1.00 96.31 459 LEU A CA 1
ATOM 3583 C C . LEU A 1 459 ? 12.702 2.643 14.372 1.00 96.31 459 LEU A C 1
ATOM 3585 O O . LEU A 1 459 ? 13.711 2.713 15.072 1.00 96.31 459 LEU A O 1
ATOM 3589 N N . ALA A 1 460 ? 11.632 1.940 14.748 1.00 96.31 460 ALA A N 1
ATOM 3590 C CA . ALA A 1 460 ? 11.544 1.287 16.058 1.00 96.31 460 ALA A CA 1
ATOM 3591 C C . ALA A 1 460 ? 10.972 -0.132 15.969 1.00 96.31 460 ALA A C 1
ATOM 3593 O O . ALA A 1 460 ? 9.943 -0.352 15.350 1.00 96.31 460 ALA A O 1
ATOM 3594 N N . GLU A 1 461 ? 11.611 -1.108 16.617 1.00 95.88 461 GLU A N 1
ATOM 3595 C CA . GLU A 1 461 ? 11.032 -2.454 16.817 1.00 95.88 461 GLU A CA 1
ATOM 3596 C C . GLU A 1 461 ? 10.653 -3.208 15.526 1.00 95.88 461 GLU A C 1
ATOM 3598 O O . GLU A 1 461 ? 9.823 -4.108 15.552 1.00 95.88 461 GLU A O 1
ATOM 3603 N N . ASN A 1 462 ? 11.255 -2.868 14.383 1.00 96.81 462 ASN A N 1
ATOM 3604 C CA . ASN A 1 462 ? 11.048 -3.621 13.147 1.00 96.81 462 ASN A CA 1
ATOM 3605 C C . ASN A 1 462 ? 11.894 -4.899 13.157 1.00 96.81 462 ASN A C 1
ATOM 3607 O O . ASN A 1 462 ? 13.101 -4.853 13.417 1.00 96.81 462 ASN A O 1
ATOM 3611 N N . THR A 1 463 ? 11.280 -6.018 12.791 1.00 96.81 463 THR A N 1
ATOM 3612 C CA . THR A 1 463 ? 11.978 -7.281 12.555 1.00 96.81 463 THR A CA 1
ATOM 3613 C C . THR A 1 463 ? 12.310 -7.389 11.074 1.00 96.81 463 THR A C 1
ATOM 3615 O O . THR A 1 463 ? 11.420 -7.386 10.230 1.00 96.81 463 THR A O 1
ATOM 3618 N N . THR A 1 464 ? 13.600 -7.479 10.739 1.00 97.31 464 THR A N 1
ATOM 3619 C CA . THR A 1 464 ? 14.040 -7.584 9.340 1.00 97.31 464 THR A CA 1
ATOM 3620 C C . THR A 1 464 ? 14.983 -8.766 9.147 1.00 97.31 464 THR A C 1
ATOM 3622 O O . THR A 1 464 ? 15.948 -8.921 9.897 1.00 97.31 464 THR A O 1
ATOM 3625 N N . TYR A 1 465 ? 14.712 -9.622 8.160 1.00 96.94 465 TYR A N 1
ATOM 3626 C CA . TYR A 1 465 ? 15.523 -10.816 7.897 1.00 96.94 465 TYR A CA 1
ATOM 3627 C C . TYR A 1 465 ? 15.340 -11.334 6.468 1.00 96.94 465 TYR A C 1
ATOM 3629 O O . TYR A 1 465 ? 14.328 -11.081 5.839 1.00 96.94 465 TYR A O 1
ATOM 3637 N N . LEU A 1 466 ? 16.327 -12.059 5.932 1.00 95.62 466 LEU A N 1
ATOM 3638 C CA . LEU A 1 466 ? 16.258 -12.674 4.590 1.00 95.62 466 LEU A CA 1
ATOM 3639 C C . LEU A 1 466 ? 15.920 -11.695 3.447 1.00 95.62 466 LEU A C 1
ATOM 3641 O O . LEU A 1 466 ? 15.422 -12.098 2.402 1.00 95.62 466 LEU A O 1
ATOM 3645 N N . ASN A 1 467 ? 16.210 -10.411 3.647 1.00 95.81 467 ASN A N 1
ATOM 3646 C CA . ASN A 1 467 ? 16.170 -9.403 2.595 1.00 95.81 467 ASN A CA 1
ATOM 3647 C C . ASN A 1 467 ? 17.476 -9.432 1.784 1.00 95.81 467 ASN A C 1
ATOM 3649 O O . ASN A 1 467 ? 18.417 -10.124 2.174 1.00 95.81 467 ASN A O 1
ATOM 3653 N N . GLY A 1 468 ? 17.531 -8.677 0.686 1.00 91.25 468 GLY A N 1
ATOM 3654 C CA . GLY A 1 468 ? 18.663 -8.590 -0.231 1.00 91.25 468 GLY A CA 1
ATOM 3655 C C . GLY A 1 468 ? 19.927 -8.034 0.427 1.00 91.25 468 GLY A C 1
ATOM 3656 O O . GLY A 1 468 ? 20.574 -8.685 1.245 1.00 91.25 468 GLY A O 1
ATOM 3657 N N . LEU A 1 469 ? 20.343 -6.828 0.047 1.00 86.94 469 LEU A N 1
ATOM 3658 C CA . LEU A 1 469 ? 21.629 -6.290 0.502 1.00 86.94 469 LEU A CA 1
ATOM 3659 C C . LEU A 1 469 ? 21.668 -6.013 2.021 1.00 86.94 469 LEU A C 1
ATOM 3661 O O . LEU A 1 469 ? 22.718 -6.168 2.649 1.00 86.94 469 LEU A O 1
ATOM 3665 N N . SER A 1 470 ? 20.551 -5.612 2.631 1.00 92.31 470 SER A N 1
ATOM 3666 C CA . SER A 1 470 ? 20.488 -5.286 4.061 1.00 92.31 470 SER A CA 1
ATOM 3667 C C . SER A 1 470 ? 19.071 -5.353 4.643 1.00 92.31 470 SER A C 1
ATOM 3669 O O . SER A 1 470 ? 18.071 -5.244 3.934 1.00 92.31 470 SER A O 1
ATOM 3671 N N . GLY A 1 471 ? 18.978 -5.506 5.968 1.00 94.31 471 GLY A N 1
ATOM 3672 C CA . GLY A 1 471 ? 17.705 -5.408 6.693 1.00 94.31 471 GLY A CA 1
ATOM 3673 C C . GLY A 1 471 ? 17.196 -3.968 6.807 1.00 94.31 471 GLY A C 1
ATOM 3674 O O . GLY A 1 471 ? 16.024 -3.706 6.553 1.00 94.31 471 GLY A O 1
ATOM 3675 N N . VAL A 1 472 ? 18.095 -3.028 7.117 1.00 95.25 472 VAL A N 1
ATOM 3676 C CA . VAL A 1 472 ? 17.815 -1.587 7.194 1.00 95.25 472 VAL A CA 1
ATOM 3677 C C . VAL A 1 472 ? 18.931 -0.819 6.487 1.00 95.25 472 VAL A C 1
ATOM 3679 O O . VAL A 1 472 ? 20.107 -1.047 6.777 1.00 95.25 472 VAL A O 1
ATOM 3682 N N . ASN A 1 473 ? 18.571 0.106 5.595 1.00 93.25 473 ASN A N 1
ATOM 3683 C CA . ASN A 1 473 ? 19.516 0.943 4.856 1.00 93.25 473 ASN A CA 1
ATOM 3684 C C . ASN A 1 473 ? 19.032 2.389 4.742 1.00 93.25 473 ASN A C 1
ATOM 3686 O O . ASN A 1 473 ? 18.081 2.668 4.013 1.00 93.25 473 ASN A O 1
ATOM 3690 N N . ASN A 1 474 ? 19.732 3.315 5.395 1.00 92.19 474 ASN A N 1
ATOM 3691 C CA . ASN A 1 474 ? 19.537 4.742 5.162 1.00 92.19 474 ASN A CA 1
ATOM 3692 C C . ASN A 1 474 ? 20.351 5.180 3.929 1.00 92.19 474 ASN A C 1
ATOM 3694 O O . ASN A 1 474 ? 21.578 5.288 3.988 1.00 92.19 474 ASN A O 1
ATOM 3698 N N . HIS A 1 475 ? 19.664 5.443 2.817 1.00 88.62 475 HIS A N 1
ATOM 3699 C CA . HIS A 1 475 ? 20.270 5.854 1.556 1.00 88.62 475 HIS A CA 1
ATOM 3700 C C . HIS A 1 475 ? 20.059 7.351 1.315 1.00 88.62 475 HIS A C 1
ATOM 3702 O O . HIS A 1 475 ? 19.060 7.773 0.739 1.00 88.62 475 HIS A O 1
ATOM 3708 N N . ALA A 1 476 ? 21.048 8.159 1.702 1.00 84.75 476 ALA A N 1
ATOM 3709 C CA . ALA A 1 476 ? 20.990 9.617 1.557 1.00 84.75 476 ALA A CA 1
ATOM 3710 C C . ALA A 1 476 ? 19.768 10.250 2.259 1.00 84.75 476 ALA A C 1
ATOM 3712 O O . ALA A 1 476 ? 19.176 11.200 1.751 1.00 84.75 476 ALA A O 1
ATOM 3713 N N . GLY A 1 477 ? 19.379 9.707 3.414 1.00 81.88 477 GLY A N 1
ATOM 3714 C CA . GLY A 1 477 ? 18.402 10.312 4.308 1.00 81.88 477 GLY A CA 1
ATOM 3715 C C . GLY A 1 477 ? 19.073 11.070 5.451 1.00 81.88 477 GLY A C 1
ATOM 3716 O O . GLY A 1 477 ? 19.973 10.544 6.111 1.00 81.88 477 GLY A O 1
ATOM 3717 N N . ASP A 1 478 ? 18.618 12.296 5.687 1.00 81.44 478 ASP A N 1
ATOM 3718 C CA . ASP A 1 478 ? 18.890 13.050 6.909 1.00 81.44 478 ASP A CA 1
ATOM 3719 C C . ASP A 1 478 ? 17.730 12.864 7.903 1.00 81.44 478 ASP A C 1
ATOM 3721 O O . ASP A 1 478 ? 16.599 12.594 7.488 1.00 81.44 478 ASP A O 1
ATOM 3725 N N . ARG A 1 479 ? 18.000 13.043 9.202 1.00 86.25 479 ARG A N 1
ATOM 3726 C CA . ARG A 1 479 ? 16.978 13.057 10.269 1.00 86.25 479 ARG A CA 1
ATOM 3727 C C . ARG A 1 479 ? 16.212 11.730 10.433 1.00 86.25 479 ARG A C 1
ATOM 3729 O O . ARG A 1 479 ? 14.984 11.727 10.483 1.00 86.25 479 ARG A O 1
ATOM 3736 N N . VAL A 1 480 ? 16.949 10.616 10.531 1.00 89.81 480 VAL A N 1
ATOM 3737 C CA . VAL A 1 480 ? 16.451 9.239 10.774 1.00 89.81 480 VAL A CA 1
ATOM 3738 C C . VAL A 1 480 ? 16.940 8.703 12.114 1.00 89.81 480 VAL A C 1
ATOM 3740 O O . VAL A 1 480 ? 18.131 8.943 12.424 1.00 89.81 480 VAL A O 1
#